Protein AF-0000000085153030 (afdb_homodimer)

Radius of gyration: 26.8 Å; Cα contacts (8 Å, |Δi|>4): 1734; chains: 2; bounding box: 62×70×59 Å

Nearest PDB structures (foldseek):
  2abj-assembly2_G  TM=9.490E-01  e=2.110E-44  Homo sapiens
  5bwv-assembly1_A  TM=9.496E-01  e=1.166E-42  Homo sapiens
  6prx-assembly1_A  TM=9.452E-01  e=6.907E-43  Homo sapiens
  2hgw-assembly1_B  TM=9.435E-01  e=2.955E-42  Homo sapiens
  2hhf-assembly1_A  TM=9.477E-01  e=6.984E-40  Homo sapiens

Solvent-accessible surface area (backbone atoms only — not comparable to full-atom values): 36799 Å² total; per-residue (Å²): 134,73,83,78,71,66,69,46,80,45,78,65,53,82,89,70,57,68,84,76,76,57,76,86,68,41,47,63,33,68,49,67,54,62,50,25,40,37,30,34,34,32,74,89,70,42,71,43,77,29,28,39,30,50,55,63,66,43,78,38,48,79,44,14,24,35,57,61,32,22,38,23,33,44,49,71,44,46,33,25,60,22,90,85,71,43,37,24,30,49,42,59,67,61,48,48,52,51,40,31,54,31,20,52,55,45,53,42,79,68,72,61,54,71,62,50,50,53,51,47,39,52,50,47,59,76,46,47,86,57,38,37,80,53,83,67,26,22,20,38,36,38,44,36,39,37,24,51,34,61,38,50,67,96,63,68,64,58,24,32,42,37,35,32,46,37,20,41,25,35,38,76,46,80,92,46,75,68,31,36,34,31,23,49,43,79,69,47,24,80,35,38,59,44,44,60,28,39,37,53,38,8,28,62,49,19,63,42,40,40,60,42,53,54,22,42,76,72,70,16,81,32,33,35,30,22,37,54,73,76,56,44,34,47,53,35,31,67,93,24,40,44,38,38,28,45,71,77,34,39,37,26,44,52,80,68,42,36,40,56,80,49,66,45,45,53,49,50,53,54,51,42,47,73,72,68,49,48,70,44,69,41,88,44,40,52,64,59,52,54,50,27,34,73,73,60,38,28,51,30,36,32,30,24,26,72,85,56,46,57,43,33,33,8,33,41,34,47,93,93,40,80,44,58,22,48,90,42,35,60,31,71,65,61,52,50,51,42,52,51,52,51,29,29,48,32,63,75,38,83,54,93,79,67,45,60,41,75,43,127,135,72,83,81,74,68,69,46,80,43,79,65,54,82,90,70,58,69,82,77,77,58,78,88,65,41,46,64,34,68,49,68,53,61,50,27,39,38,30,34,34,31,75,88,70,41,72,42,77,30,29,38,28,49,55,63,66,43,78,40,49,80,45,14,25,35,56,62,33,22,40,20,32,46,49,69,41,47,34,27,59,22,92,84,72,44,38,25,32,50,41,60,64,61,48,47,51,51,40,32,53,33,20,53,55,45,55,42,78,67,71,64,54,72,61,51,50,52,50,49,40,52,50,48,59,73,46,47,86,58,38,38,80,54,84,68,27,22,20,36,35,37,44,36,37,36,26,51,33,61,37,49,68,97,61,70,62,58,24,32,41,36,36,32,46,35,19,41,26,37,38,75,47,81,91,45,75,70,31,37,36,29,23,50,42,80,69,47,26,79,35,37,60,44,44,61,29,38,38,52,38,8,30,60,49,20,65,44,40,40,59,40,52,54,20,42,78,70,70,17,82,31,32,34,30,24,36,54,74,75,56,43,34,47,52,35,32,66,91,24,40,45,37,38,28,45,70,76,35,38,37,26,45,54,82,68,41,38,37,56,80,46,66,45,44,52,50,51,53,52,53,42,47,75,73,67,49,48,71,41,69,42,88,44,42,51,63,59,53,53,50,26,32,72,73,59,38,27,50,29,33,33,29,23,24,72,87,56,46,58,43,34,33,9,32,41,35,46,94,92,39,79,44,58,22,47,91,42,36,60,33,70,63,60,51,50,51,43,52,51,52,50,29,30,48,32,63,75,38,82,56,94,80,66,46,58,40,76,42,129

Secondary structure (DSSP, 8-state):
--TT--EEE-PPPGGGPPPPPPGGG--TTT---SEEEEEEEETTTEEEEEEEEE---EEE-TTBHHHHH--EEE--EEEEE-TTS-EEEESHHHHHHHHHHHHHHTTPPPP-HHHHHHHHHHHHHHTGGGS--STT-EEEEEEEEEE--B--SSS--SEEEEEEEEEEE--S-SSS--PEEEEEPSS--S--TTSSTTS-BHHHHHHHHHHHHHHHHTT-SEEEEEPTTTS-BEEEETTBEEEEEETTEEEE---SSSS---HHHHHHHHHHHHTT-EEEE---BHHHHHHHHHHT-EEEEEEEETTTEEEEEEEEEETTEEEESGGGS--HHHHHHHHHHHHHHTTSS--TT--EEEE-/--TT--EEE-PPPGGGPPPPPPGGGPPTTT---SEEEEEEEETTTEEEEEEEEE---EEE-TTBHHHHH--EEE--EEEEE-TTS-EEEESHHHHHHHHHHHHHHTTPPPP-HHHHHHHHHHHHHHTGGGS--STT-EEEEEEEEEE--B--SSS--SEEEEEEEEEEE--S-SSS--PEEEEEESS--S--TTSSTTS-BHHHHHHHHHHHHHHHHTT-SEEEEEPTTTS-BEEEETTBEEEEEETTEEEE---SSSS---HHHHHHHHHHHHTT-EEEE---BHHHHHHHHHHT-EEEEEEEETTTEEEEEEEEEETTEEEESGGGS--HHHHHHHHHHHHHHTTSS--TT--EEEE-

Foldseek 3Di:
DCVDADEAEADDDPVPFDDADDQVDFDPPPDWGQWKWKWKAFLVPGIHDTYIYGDDDDDADPQFCCVPANPKFKFKWWWAQFPVRFIKTFQQLVRLVLRQVLCVVSVHDRDPSVVVVLVVLVNCVVRVVNADDDPQKTKMKMWMKGGGDRDDDPDDHRMMMIMIIIGIGHAPAPPDQQAFEEEEDQDDAQFAAVDSQQGGGPVSLVSCVVVCVVCVVVVGRWYFGAYDPPSWWTADIRVWWKWWQFAQEIETAADRRNHHPAPLVVVLQVVCVVVVGHYDHHTDTPVNVQVSLVVVRGAWMWTAHNRNRIHTHAWYAYPNDIGGHNNSDHGPSSVVSSVVVSCVANVNDDDPPPRMDTRD/DCPDADEAEADDDPVPFDDADDQVDFDPPPDWGQWKWKWKAFLVPGIHDTYIYGDDDDDADPQFCCVPANPKFKFKWWWAQFPVRFIKTFQQLVRLVLRQVLCVVSVHDRDPSVVVVLVVLVNCVVRVVNADDDPQKTKMKMWMKGGGDRDDDDDDHRMMMIMIIIGIGHHPAPPDQQAFEEEEDQDDAQFAAVDSQQGGGPVSLVSCVVVCVVCVVVVGRWYFGAYDPPSWWTADIRPWWKWWQFAQEIETAADRRNHHPAPLVVVLQVVCVVVVGHYDHHTDTPVNVQVSLVVVRGAWMWTAHNRNRIHTHQWYAYPNDIGGHNNSDHGPSSVVSSVVVSCVANVNDDDPPPRMDTRD

Organism: Desulfotalea psychrophila (strain LSv54 / DSM 12343) (NCBI:txid177439)

Sequence (720 aa):
MWENLDVALEKVSVENLKEKPSSENLCFGSDFTDHMFAMTWSRENGWHDAKICPYHNLVLDPAAMVFHYGQAIFEGMKGYKGKDGQTYMFRPTDNLERMNQSAVRLCMPRLPVDKVLKSLKALLYLEKDWIPEAPGSSLYIRPTMIAVEPSLGVRPSEKYYFFVIMSPVGAYYKEGCNPTKIYVSDEQARAVPGGVGNIKTAGNYAASLYTAEIARKKGCSQVLWLDAKEFKYVEEVGTSNIFFRIGDELITPPLGGSILGGITRDSILKLARSWGLNVSERKITIEEVLRASEDGTLLESFGTGTAAVISPVGEIVYKDKSYIINAGKAGELSQRLYAELQGIQYGELEDPFKWVERVGMWENLDVALEKVSVENLKEKPSSENLCFGSDFTDHMFAMTWSRENGWHDAKICPYHNLVLDPAAMVFHYGQAIFEGMKGYKGKDGQTYMFRPTDNLERMNQSAVRLCMPRLPVDKVLKSLKALLYLEKDWIPEAPGSSLYIRPTMIAVEPSLGVRPSEKYYFFVIMSPVGAYYKEGCNPTKIYVSDEQARAVPGGVGNIKTAGNYAASLYTAEIARKKGCSQVLWLDAKEFKYVEEVGTSNIFFRIGDELITPPLGGSILGGITRDSILKLARSWGLNVSERKITIEEVLRASEDGTLLESFGTGTAAVISPVGEIVYKDKSYIINAGKAGELSQRLYAELQGIQYGELEDPFKWVERVG

pLDDT: mean 93.98, std 8.45, range [35.94, 98.94]

Structure (mmCIF, N/CA/C/O backbone):
data_AF-0000000085153030-model_v1
#
loop_
_entity.id
_entity.type
_entity.pdbx_description
1 polymer 'Branched-chain-amino-acid aminotransferase'
#
loop_
_atom_site.group_PDB
_atom_site.id
_atom_site.type_symbol
_atom_site.label_atom_id
_atom_site.label_alt_id
_atom_site.label_comp_id
_atom_site.label_asym_id
_atom_site.label_entity_id
_atom_site.label_seq_id
_atom_site.pdbx_PDB_ins_code
_atom_site.Cartn_x
_atom_site.Cartn_y
_atom_site.Cartn_z
_atom_site.occupancy
_atom_site.B_iso_or_equiv
_atom_site.auth_seq_id
_atom_site.auth_comp_id
_atom_site.auth_asym_id
_atom_site.auth_atom_id
_atom_site.pdbx_PDB_model_num
ATOM 1 N N . MET A 1 1 ? 8.688 4.164 -29.422 1 36.47 1 MET A N 1
ATOM 2 C CA . MET A 1 1 ? 9.711 4.898 -28.688 1 36.47 1 MET A CA 1
ATOM 3 C C . MET A 1 1 ? 10.672 3.938 -28 1 36.47 1 MET A C 1
ATOM 5 O O . MET A 1 1 ? 11.555 4.367 -27.25 1 36.47 1 MET A O 1
ATOM 9 N N . TRP A 1 2 ? 10.117 2.609 -27.812 1 54.81 2 TRP A N 1
ATOM 10 C CA . TRP A 1 2 ? 10.961 1.699 -27.047 1 54.81 2 TRP A CA 1
ATOM 11 C C . TRP A 1 2 ? 12.062 1.113 -27.922 1 54.81 2 TRP A C 1
ATOM 13 O O . TRP A 1 2 ? 12.656 0.089 -27.562 1 54.81 2 TRP A O 1
ATOM 23 N N . GLU A 1 3 ? 12.148 1.512 -29.109 1 52.59 3 GLU A N 1
ATOM 24 C CA . GLU A 1 3 ? 12.898 0.819 -30.141 1 52.59 3 GLU A CA 1
ATOM 25 C C . GLU A 1 3 ? 14.32 0.518 -29.688 1 52.59 3 GLU A C 1
ATOM 27 O O . GLU A 1 3 ? 14.883 -0.522 -30.031 1 52.59 3 GLU A O 1
ATOM 32 N N . ASN A 1 4 ? 14.938 1.441 -28.828 1 62.59 4 ASN A N 1
ATOM 33 C CA . ASN A 1 4 ? 16.375 1.28 -28.672 1 62.59 4 ASN A CA 1
ATOM 34 C C . ASN A 1 4 ? 16.766 0.882 -27.25 1 62.59 4 ASN A C 1
ATOM 36 O O . ASN A 1 4 ? 17.672 1.468 -26.656 1 62.59 4 ASN A O 1
ATOM 40 N N . LEU A 1 5 ? 16.062 -0.054 -26.641 1 72.19 5 LEU A N 1
ATOM 41 C CA . LEU A 1 5 ? 16.531 -0.424 -25.312 1 72.19 5 LEU A CA 1
ATOM 42 C C . LEU A 1 5 ? 17.609 -1.501 -25.406 1 72.19 5 LEU A C 1
ATOM 44 O O . LEU A 1 5 ? 17.312 -2.658 -25.703 1 72.19 5 LEU A O 1
ATOM 48 N N . ASP A 1 6 ? 18.859 -1.071 -25.344 1 84.06 6 ASP A N 1
ATOM 49 C CA . ASP A 1 6 ? 19.984 -2.004 -25.312 1 84.06 6 ASP A CA 1
ATOM 50 C C . ASP A 1 6 ? 20.141 -2.596 -23.906 1 84.06 6 ASP A C 1
ATOM 52 O O . ASP A 1 6 ? 20.031 -1.886 -22.906 1 84.06 6 ASP A O 1
ATOM 56 N N . VAL A 1 7 ? 20.25 -3.926 -23.859 1 86.81 7 VAL A N 1
ATOM 57 C CA . VAL A 1 7 ? 20.422 -4.617 -22.594 1 86.81 7 VAL A CA 1
ATOM 58 C C . VAL A 1 7 ? 21.875 -5.082 -22.453 1 86.81 7 VAL A C 1
ATOM 60 O O . VAL A 1 7 ? 22.375 -5.836 -23.281 1 86.81 7 VAL A O 1
ATOM 63 N N . ALA A 1 8 ? 22.547 -4.668 -21.406 1 87.69 8 ALA A N 1
ATOM 64 C CA . ALA A 1 8 ? 23.906 -5.094 -21.109 1 87.69 8 ALA A CA 1
ATOM 65 C C . ALA A 1 8 ? 23.922 -6.391 -20.312 1 87.69 8 ALA A C 1
ATOM 67 O O . ALA A 1 8 ? 23 -6.668 -19.547 1 87.69 8 ALA A O 1
ATOM 68 N N . LEU A 1 9 ? 24.906 -7.195 -20.516 1 90.88 9 LEU A N 1
ATOM 69 C CA . LEU A 1 9 ? 25.109 -8.414 -19.734 1 90.88 9 LEU A CA 1
ATOM 70 C C . LEU A 1 9 ? 26.375 -8.336 -18.906 1 90.88 9 LEU A C 1
ATOM 72 O O . LEU A 1 9 ? 27.469 -8.117 -19.438 1 90.88 9 LEU A O 1
ATOM 76 N N . GLU A 1 10 ? 26.188 -8.359 -17.688 1 91.06 10 GLU A N 1
ATOM 77 C CA . GLU A 1 10 ? 27.281 -8.492 -16.719 1 91.06 10 GLU A CA 1
ATOM 78 C C . GLU A 1 10 ? 27.188 -9.805 -15.953 1 91.06 10 GLU A C 1
ATOM 80 O O . GLU A 1 10 ? 26.328 -9.961 -15.086 1 91.06 10 GLU A O 1
ATOM 85 N N . LYS A 1 11 ? 28.172 -10.711 -16.172 1 91.25 11 LYS A N 1
ATOM 86 C CA . LYS A 1 11 ? 28.094 -12.031 -15.547 1 91.25 11 LYS A CA 1
ATOM 87 C C . LYS A 1 11 ? 28.859 -12.055 -14.227 1 91.25 11 LYS A C 1
ATOM 89 O O . LYS A 1 11 ? 29.906 -11.414 -14.109 1 91.25 11 LYS A O 1
ATOM 94 N N . VAL A 1 12 ? 28.312 -12.719 -13.32 1 90.69 12 VAL A N 1
ATOM 95 C CA . VAL A 1 12 ? 29.031 -13 -12.078 1 90.69 12 VAL A CA 1
ATOM 96 C C . VAL A 1 12 ? 30.234 -13.875 -12.367 1 90.69 12 VAL A C 1
ATOM 98 O O . VAL A 1 12 ? 30.172 -14.781 -13.211 1 90.69 12 VAL A O 1
ATOM 101 N N . SER A 1 13 ? 31.281 -13.57 -11.633 1 88.19 13 SER A N 1
ATOM 102 C CA . SER A 1 13 ? 32.438 -14.445 -11.773 1 88.19 13 SER A CA 1
ATOM 103 C C . SER A 1 13 ? 32.156 -15.828 -11.195 1 88.19 13 SER A C 1
ATOM 105 O O . SER A 1 13 ? 31.391 -15.969 -10.25 1 88.19 13 SER A O 1
ATOM 107 N N . VAL A 1 14 ? 32.875 -16.781 -11.766 1 86.5 14 VAL A N 1
ATOM 108 C CA . VAL A 1 14 ? 32.625 -18.188 -11.43 1 86.5 14 VAL A CA 1
ATOM 109 C C . VAL A 1 14 ? 32.875 -18.406 -9.938 1 86.5 14 VAL A C 1
ATOM 111 O O . VAL A 1 14 ? 32.156 -19.172 -9.297 1 86.5 14 VAL A O 1
ATOM 114 N N . GLU A 1 15 ? 33.75 -17.609 -9.344 1 88.12 15 GLU A N 1
ATOM 115 C CA . GLU A 1 15 ? 34.125 -17.781 -7.938 1 88.12 15 GLU A CA 1
ATOM 116 C C . GLU A 1 15 ? 33.031 -17.219 -7.016 1 88.12 15 GLU A C 1
ATOM 118 O O . GLU A 1 15 ? 33 -17.547 -5.828 1 88.12 15 GLU A O 1
ATOM 123 N N . ASN A 1 16 ? 32.156 -16.516 -7.586 1 87.75 16 ASN A N 1
ATOM 124 C CA . ASN A 1 16 ? 31.156 -15.859 -6.754 1 87.75 16 ASN A CA 1
ATOM 125 C C . ASN A 1 16 ? 29.766 -16.469 -6.965 1 87.75 16 ASN A C 1
ATOM 127 O O . ASN A 1 16 ? 28.766 -15.93 -6.488 1 87.75 16 ASN A O 1
ATOM 131 N N . LEU A 1 17 ? 29.766 -17.547 -7.766 1 90.19 17 LEU A N 1
ATOM 132 C CA . LEU A 1 17 ? 28.5 -18.25 -7.949 1 90.19 17 LEU A CA 1
ATOM 133 C C . LEU A 1 17 ? 28.016 -18.844 -6.633 1 90.19 17 LEU A C 1
ATOM 135 O O . LEU A 1 17 ? 28.812 -19.359 -5.848 1 90.19 17 LEU A O 1
ATOM 139 N N . LYS A 1 18 ? 26.734 -18.812 -6.383 1 91.38 18 LYS A N 1
ATOM 140 C CA . LYS A 1 18 ? 26.141 -19.312 -5.152 1 91.38 18 LYS A CA 1
ATOM 141 C C . LYS A 1 18 ? 25.922 -20.828 -5.227 1 91.38 18 LYS A C 1
ATOM 143 O O . LYS A 1 18 ? 25.766 -21.391 -6.312 1 91.38 18 LYS A O 1
ATOM 148 N N . GLU A 1 19 ? 25.953 -21.359 -4.035 1 88.56 19 GLU A N 1
ATOM 149 C CA . GLU A 1 19 ? 25.547 -22.766 -3.967 1 88.56 19 GLU A CA 1
ATOM 150 C C . GLU A 1 19 ? 24.047 -22.906 -4.156 1 88.56 19 GLU A C 1
ATOM 152 O O . GLU A 1 19 ? 23.266 -22.156 -3.555 1 88.56 19 GLU A O 1
ATOM 157 N N . LYS A 1 20 ? 23.766 -23.828 -5.035 1 88.62 20 LYS A N 1
ATOM 158 C CA . LYS A 1 20 ? 22.344 -24.062 -5.262 1 88.62 20 LYS A CA 1
ATOM 159 C C . LYS A 1 20 ? 21.75 -24.906 -4.137 1 88.62 20 LYS A C 1
ATOM 161 O O . LYS A 1 20 ? 22.375 -25.844 -3.656 1 88.62 20 LYS A O 1
ATOM 166 N N . PRO A 1 21 ? 20.578 -24.5 -3.68 1 86.19 21 PRO A N 1
ATOM 167 C CA . PRO A 1 21 ? 19.938 -25.281 -2.611 1 86.19 21 PRO A CA 1
ATOM 168 C C . PRO A 1 21 ? 19.562 -26.688 -3.055 1 86.19 21 PRO A C 1
ATOM 170 O O . PRO A 1 21 ? 19.406 -26.938 -4.25 1 86.19 21 PRO A O 1
ATOM 173 N N . SER A 1 22 ? 19.469 -27.531 -2.016 1 81 22 SER A N 1
ATOM 174 C CA . SER A 1 22 ? 19 -28.875 -2.305 1 81 22 SER A CA 1
ATOM 175 C C . SER A 1 22 ? 17.531 -28.875 -2.721 1 81 22 SER A C 1
ATOM 177 O O . SER A 1 22 ? 16.719 -28.109 -2.186 1 81 22 SER A O 1
ATOM 179 N N . SER A 1 23 ? 17.266 -29.656 -3.662 1 74.62 23 SER A N 1
ATOM 180 C CA . SER A 1 23 ? 15.906 -29.75 -4.184 1 74.62 23 SER A CA 1
ATOM 181 C C . SER A 1 23 ? 14.922 -30.188 -3.098 1 74.62 23 SER A C 1
ATOM 183 O O . SER A 1 23 ? 13.719 -29.922 -3.199 1 74.62 23 SER A O 1
ATOM 185 N N . GLU A 1 24 ? 15.422 -30.859 -2.092 1 71.75 24 GLU A N 1
ATOM 186 C CA . GLU A 1 24 ? 14.562 -31.391 -1.041 1 71.75 24 GLU A CA 1
ATOM 187 C C . GLU A 1 24 ? 14.188 -30.312 -0.035 1 71.75 24 GLU A C 1
ATOM 189 O O . GLU A 1 24 ? 13.211 -30.453 0.71 1 71.75 24 GLU A O 1
ATOM 194 N N . ASN A 1 25 ? 14.852 -29.312 -0.086 1 72.44 25 ASN A N 1
ATOM 195 C CA . ASN A 1 25 ? 14.633 -28.312 0.957 1 72.44 25 ASN A CA 1
ATOM 196 C C . ASN A 1 25 ? 14.32 -26.938 0.364 1 72.44 25 ASN A C 1
ATOM 198 O O . ASN A 1 25 ? 14.773 -25.922 0.883 1 72.44 25 ASN A O 1
ATOM 202 N N . LEU A 1 26 ? 13.57 -27 -0.643 1 79.38 26 LEU A N 1
ATOM 203 C CA . LEU A 1 26 ? 13.312 -25.703 -1.267 1 79.38 26 LEU A CA 1
ATOM 204 C C . LEU A 1 26 ? 12.172 -24.969 -0.563 1 79.38 26 LEU A C 1
ATOM 206 O O . LEU A 1 26 ? 11.086 -25.531 -0.4 1 79.38 26 LEU A O 1
ATOM 210 N N . CYS A 1 27 ? 12.531 -23.828 0.029 1 78.06 27 CYS A N 1
ATOM 211 C CA . CYS A 1 27 ? 11.539 -22.922 0.6 1 78.06 27 CYS A CA 1
ATOM 212 C C . CYS A 1 27 ? 11.203 -21.797 -0.375 1 78.06 27 CYS A C 1
ATOM 214 O O . CYS A 1 27 ? 12.078 -21.297 -1.084 1 78.06 27 CYS A O 1
ATOM 216 N N . PHE A 1 28 ? 10 -21.5 -0.406 1 80.75 28 PHE A N 1
ATOM 217 C CA . PHE A 1 28 ? 9.555 -20.453 -1.319 1 80.75 28 PHE A CA 1
ATOM 218 C C . PHE A 1 28 ? 10.188 -19.109 -0.96 1 80.75 28 PHE A C 1
ATOM 220 O O . PHE A 1 28 ? 10.055 -18.641 0.169 1 80.75 28 PHE A O 1
ATOM 227 N N . GLY A 1 29 ? 10.875 -18.516 -1.84 1 87.19 29 GLY A N 1
ATOM 228 C CA . GLY A 1 29 ? 11.32 -17.125 -1.764 1 87.19 29 GLY A CA 1
ATOM 229 C C . GLY A 1 29 ? 12.445 -16.922 -0.769 1 87.19 29 GLY A C 1
ATOM 230 O O . GLY A 1 29 ? 12.562 -15.844 -0.173 1 87.19 29 GLY A O 1
ATOM 231 N N . SER A 1 30 ? 13.195 -17.891 -0.48 1 88.31 30 SER A N 1
ATOM 232 C CA . SER A 1 30 ? 14.258 -17.766 0.512 1 88.31 30 SER A CA 1
ATOM 233 C C . SER A 1 30 ? 15.633 -17.688 -0.153 1 88.31 30 SER A C 1
ATOM 235 O O . SER A 1 30 ? 16.531 -17.031 0.363 1 88.31 30 SER A O 1
ATOM 237 N N . ASP A 1 31 ? 15.781 -18.375 -1.23 1 93.69 31 ASP A N 1
ATOM 238 C CA . ASP A 1 31 ? 17.031 -18.359 -1.995 1 93.69 31 ASP A CA 1
ATOM 239 C C . ASP A 1 31 ? 16.828 -17.688 -3.352 1 93.69 31 ASP A C 1
ATOM 241 O O . ASP A 1 31 ? 15.773 -17.812 -3.969 1 93.69 31 ASP A O 1
ATOM 245 N N . PHE A 1 32 ? 17.922 -17.047 -3.801 1 97.06 32 PHE A N 1
ATOM 246 C CA . PHE A 1 32 ? 17.812 -16.312 -5.059 1 97.06 32 PHE A CA 1
ATOM 247 C C . PHE A 1 32 ? 18.984 -16.656 -5.977 1 97.06 32 PHE A C 1
ATOM 249 O O . PHE A 1 32 ? 20.078 -16.969 -5.504 1 97.06 32 PHE A O 1
ATOM 256 N N . THR A 1 33 ? 18.781 -16.547 -7.254 1 97.5 33 THR A N 1
ATOM 257 C CA . THR A 1 33 ? 19.766 -16.922 -8.266 1 97.5 33 THR A CA 1
ATOM 258 C C . THR A 1 33 ? 20.938 -15.938 -8.258 1 97.5 33 THR A C 1
ATOM 260 O O . THR A 1 33 ? 20.938 -14.961 -7.508 1 97.5 33 THR A O 1
ATOM 263 N N . ASP A 1 34 ? 21.922 -16.234 -9.141 1 98 34 ASP A N 1
ATOM 264 C CA . ASP A 1 34 ? 23.172 -15.484 -9.172 1 98 34 ASP A CA 1
ATOM 265 C C . ASP A 1 34 ? 22.984 -14.117 -9.82 1 98 34 ASP A C 1
ATOM 267 O O . ASP A 1 34 ? 23.688 -13.156 -9.477 1 98 34 ASP A O 1
ATOM 271 N N . HIS A 1 35 ? 22.047 -14.102 -10.766 1 98.25 35 HIS A N 1
ATOM 272 C CA . HIS A 1 35 ? 21.875 -12.875 -11.531 1 98.25 35 HIS A CA 1
ATOM 273 C C . HIS A 1 35 ? 20.453 -12.344 -11.398 1 98.25 35 HIS A C 1
ATOM 275 O O . HIS A 1 35 ? 19.547 -13.07 -10.977 1 98.25 35 HIS A O 1
ATOM 281 N N . MET A 1 36 ? 20.266 -11.094 -11.648 1 98.56 36 MET A N 1
ATOM 282 C CA . MET A 1 36 ? 18.969 -10.422 -11.773 1 98.56 36 MET A CA 1
ATOM 283 C C . MET A 1 36 ? 18.938 -9.516 -12.992 1 98.56 36 MET A C 1
ATOM 285 O O . MET A 1 36 ? 19.984 -9.273 -13.617 1 98.56 36 MET A O 1
ATOM 289 N N . PHE A 1 37 ? 17.812 -9.188 -13.477 1 98.5 37 PHE A N 1
ATOM 290 C CA . PHE A 1 37 ? 17.625 -8.148 -14.484 1 98.5 37 PHE A CA 1
ATOM 291 C C . PHE A 1 37 ? 17.219 -6.832 -13.836 1 98.5 37 PHE A C 1
ATOM 293 O O . PHE A 1 37 ? 16.438 -6.812 -12.891 1 98.5 37 PHE A O 1
ATOM 300 N N . ALA A 1 38 ? 17.766 -5.719 -14.305 1 98.44 38 ALA A N 1
ATOM 301 C CA . ALA A 1 38 ? 17.422 -4.41 -13.75 1 98.44 38 ALA A CA 1
ATOM 302 C C . ALA A 1 38 ? 17.406 -3.342 -14.844 1 98.44 38 ALA A C 1
ATOM 304 O O . ALA A 1 38 ? 18.219 -3.379 -15.773 1 98.44 38 ALA A O 1
ATOM 305 N N . MET A 1 39 ? 16.516 -2.412 -14.742 1 98.19 39 MET A N 1
ATOM 306 C CA . MET A 1 39 ? 16.516 -1.191 -15.547 1 98.19 39 MET A CA 1
ATOM 307 C C . MET A 1 39 ? 15.875 -0.039 -14.773 1 98.19 39 MET A C 1
ATOM 309 O O . MET A 1 39 ? 15.273 -0.248 -13.719 1 98.19 39 MET A O 1
ATOM 313 N N . THR A 1 40 ? 16.094 1.148 -15.266 1 98.38 40 THR A N 1
ATOM 314 C CA . THR A 1 40 ? 15.633 2.369 -14.609 1 98.38 40 THR A CA 1
ATOM 315 C C . THR A 1 40 ? 14.734 3.176 -15.547 1 98.38 40 THR A C 1
ATOM 317 O O . THR A 1 40 ? 14.953 3.197 -16.75 1 98.38 40 THR A O 1
ATOM 320 N N . TRP A 1 41 ? 13.695 3.73 -15.039 1 98.56 41 TRP A N 1
ATOM 321 C CA . TRP A 1 41 ? 12.914 4.73 -15.75 1 98.56 41 TRP A CA 1
ATOM 322 C C . TRP A 1 41 ? 13.047 6.102 -15.094 1 98.56 41 TRP A C 1
ATOM 324 O O . TRP A 1 41 ? 13.031 6.211 -13.859 1 98.56 41 TRP A O 1
ATOM 334 N N . SER A 1 42 ? 13.227 7.113 -15.789 1 98.19 42 SER A N 1
ATOM 335 C CA . SER A 1 42 ? 13.133 8.5 -15.344 1 98.19 42 SER A CA 1
ATOM 336 C C . SER A 1 42 ? 12.32 9.344 -16.312 1 98.19 42 SER A C 1
ATOM 338 O O . SER A 1 42 ? 12.211 9.008 -17.5 1 98.19 42 SER A O 1
ATOM 340 N N . ARG A 1 43 ? 11.703 10.32 -15.734 1 97.31 43 ARG A N 1
ATOM 341 C CA . ARG A 1 43 ? 10.914 11.211 -16.594 1 97.31 43 ARG A CA 1
ATOM 342 C C . ARG A 1 43 ? 11.758 11.766 -17.734 1 97.31 43 ARG A C 1
ATOM 344 O O . ARG A 1 43 ? 11.281 11.891 -18.859 1 97.31 43 ARG A O 1
ATOM 351 N N . GLU A 1 44 ? 12.961 12.023 -17.531 1 96.69 44 GLU A N 1
ATOM 352 C CA . GLU A 1 44 ? 13.859 12.656 -18.484 1 96.69 44 GLU A CA 1
ATOM 353 C C . GLU A 1 44 ? 14.305 11.68 -19.562 1 96.69 44 GLU A C 1
ATOM 355 O O . GLU A 1 44 ? 14.375 12.031 -20.75 1 96.69 44 GLU A O 1
ATOM 360 N N . ASN A 1 45 ? 14.578 10.422 -19.25 1 96.56 45 ASN A N 1
ATOM 361 C CA . ASN A 1 45 ? 15.281 9.523 -20.156 1 96.56 45 ASN A CA 1
ATOM 362 C C . ASN A 1 45 ? 14.398 8.344 -20.562 1 96.56 45 ASN A C 1
ATOM 364 O O . ASN A 1 45 ? 14.773 7.555 -21.438 1 96.56 45 ASN A O 1
ATOM 368 N N . GLY A 1 46 ? 13.148 8.289 -19.953 1 97.06 46 GLY A N 1
ATOM 369 C CA . GLY A 1 46 ? 12.406 7.051 -20.141 1 97.06 46 GLY A CA 1
ATOM 370 C C . GLY A 1 46 ? 13.117 5.836 -19.578 1 97.06 46 GLY A C 1
ATOM 371 O O . GLY A 1 46 ? 13.805 5.938 -18.562 1 97.06 46 GLY A O 1
ATOM 372 N N . TRP A 1 47 ? 12.867 4.66 -20.094 1 97.88 47 TRP A N 1
ATOM 373 C CA . TRP A 1 47 ? 13.562 3.449 -19.656 1 97.88 47 TRP A CA 1
ATOM 374 C C . TRP A 1 47 ? 15 3.432 -20.156 1 97.88 47 TRP A C 1
ATOM 376 O O . TRP A 1 47 ? 15.25 3.67 -21.344 1 97.88 47 TRP A O 1
ATOM 386 N N . HIS A 1 48 ? 15.93 3.197 -19.297 1 97.06 48 HIS A N 1
ATOM 387 C CA . HIS A 1 48 ? 17.344 3.17 -19.656 1 97.06 48 HIS A CA 1
ATOM 388 C C . HIS A 1 48 ? 18.141 2.307 -18.672 1 97.06 48 HIS A C 1
ATOM 390 O O . HIS A 1 48 ? 17.594 1.8 -17.703 1 97.06 48 HIS A O 1
ATOM 396 N N . ASP A 1 49 ? 19.375 1.953 -18.969 1 96.75 49 ASP A N 1
ATOM 397 C CA . ASP A 1 49 ? 20.328 1.223 -18.125 1 96.75 49 ASP A CA 1
ATOM 398 C C . ASP A 1 49 ? 19.828 -0.2 -17.859 1 96.75 49 ASP A C 1
ATOM 400 O O . ASP A 1 49 ? 19.906 -0.685 -16.734 1 96.75 49 ASP A O 1
ATOM 404 N N . ALA A 1 50 ? 19.234 -0.774 -18.875 1 97.69 50 ALA A N 1
ATOM 405 C CA . ALA A 1 50 ? 18.797 -2.16 -18.766 1 97.69 50 ALA A CA 1
ATOM 406 C C . ALA A 1 50 ? 19.984 -3.119 -18.766 1 97.69 50 ALA A C 1
ATOM 408 O O . ALA A 1 50 ? 20.891 -2.992 -19.578 1 97.69 50 ALA A O 1
ATOM 409 N N . LYS A 1 51 ? 19.969 -4.07 -17.844 1 97.75 51 LYS A N 1
ATOM 410 C CA . LYS A 1 51 ? 21.109 -4.992 -17.781 1 97.75 51 LYS A CA 1
ATOM 411 C C . LYS A 1 51 ? 20.734 -6.27 -17.031 1 97.75 51 LYS A C 1
ATOM 413 O O . LYS A 1 51 ? 19.922 -6.238 -16.094 1 97.75 51 LYS A O 1
ATOM 418 N N . ILE A 1 52 ? 21.234 -7.324 -17.453 1 98.12 52 ILE A N 1
ATOM 419 C CA . ILE A 1 52 ? 21.375 -8.523 -16.641 1 98.12 52 ILE A CA 1
ATOM 420 C C . ILE A 1 52 ? 22.688 -8.469 -15.844 1 98.12 52 ILE A C 1
ATOM 422 O O . ILE A 1 52 ? 23.766 -8.32 -16.422 1 98.12 52 ILE A O 1
ATOM 426 N N . CYS A 1 53 ? 22.609 -8.531 -14.57 1 98.06 53 CYS A N 1
ATOM 427 C CA . CYS A 1 53 ? 23.766 -8.289 -13.703 1 98.06 53 CYS A CA 1
ATOM 428 C C . CYS A 1 53 ? 23.734 -9.211 -12.492 1 98.06 53 CYS A C 1
ATOM 430 O O . CYS A 1 53 ? 22.75 -9.906 -12.25 1 98.06 53 CYS A O 1
ATOM 432 N N . PRO A 1 54 ? 24.906 -9.297 -11.797 1 97.88 54 PRO A N 1
ATOM 433 C CA . PRO A 1 54 ? 24.875 -10.086 -10.562 1 97.88 54 PRO A CA 1
ATOM 434 C C . PRO A 1 54 ? 23.812 -9.609 -9.578 1 97.88 54 PRO A C 1
ATOM 436 O O . PRO A 1 54 ? 23.562 -8.406 -9.469 1 97.88 54 PRO A O 1
ATOM 439 N N . TYR A 1 55 ? 23.234 -10.578 -8.938 1 98 55 TYR A N 1
ATOM 440 C CA . TYR A 1 55 ? 22.328 -10.242 -7.844 1 98 55 TYR A CA 1
ATOM 441 C C . TYR A 1 55 ? 23.016 -9.312 -6.844 1 98 55 TYR A C 1
ATOM 443 O O . TYR A 1 55 ? 24.125 -9.594 -6.379 1 98 55 TYR A O 1
ATOM 451 N N . HIS A 1 56 ? 22.391 -8.133 -6.547 1 97.81 56 HIS A N 1
ATOM 452 C CA . HIS A 1 56 ? 23 -7.188 -5.621 1 97.81 56 HIS A CA 1
ATOM 453 C C . HIS A 1 56 ? 21.953 -6.371 -4.887 1 97.81 56 HIS A C 1
ATOM 455 O O . HIS A 1 56 ? 20.797 -6.312 -5.312 1 97.81 56 HIS A O 1
ATOM 461 N N . ASN A 1 57 ? 22.375 -5.789 -3.818 1 98.62 57 ASN A N 1
ATOM 462 C CA . ASN A 1 57 ? 21.5 -4.926 -3.027 1 98.62 57 ASN A CA 1
ATOM 463 C C . ASN A 1 57 ? 21.188 -3.627 -3.762 1 98.62 57 ASN A C 1
ATOM 465 O O . ASN A 1 57 ? 21.984 -3.158 -4.578 1 98.62 57 ASN A O 1
ATOM 469 N N . LEU A 1 58 ? 20.016 -3.084 -3.459 1 98.75 58 LEU A N 1
ATOM 470 C CA . LEU A 1 58 ? 19.625 -1.758 -3.926 1 98.75 58 LEU A CA 1
ATOM 471 C C . LEU A 1 58 ? 20.062 -0.682 -2.943 1 98.75 58 LEU A C 1
ATOM 473 O O . LEU A 1 58 ? 20 -0.877 -1.728 1 98.75 58 LEU A O 1
ATOM 477 N N . VAL A 1 59 ? 20.516 0.385 -3.418 1 98.56 59 VAL A N 1
ATOM 478 C CA . VAL A 1 59 ? 20.875 1.557 -2.627 1 98.56 59 VAL A CA 1
ATOM 479 C C . VAL A 1 59 ? 19.844 2.66 -2.836 1 98.56 59 VAL A C 1
ATOM 481 O O . VAL A 1 59 ? 19.734 3.217 -3.93 1 98.56 59 VAL A O 1
ATOM 484 N N . LEU A 1 60 ? 19.109 3.006 -1.816 1 98.75 60 LEU A N 1
ATOM 485 C CA . LEU A 1 60 ? 17.984 3.938 -1.943 1 98.75 60 LEU A CA 1
ATOM 486 C C . LEU A 1 60 ? 18.078 5.039 -0.892 1 98.75 60 LEU A C 1
ATOM 488 O O . LEU A 1 60 ? 18.438 4.777 0.256 1 98.75 60 LEU A O 1
ATOM 492 N N . ASP A 1 61 ? 17.75 6.234 -1.299 1 98.75 61 ASP A N 1
ATOM 493 C CA . ASP A 1 61 ? 17.578 7.328 -0.345 1 98.75 61 ASP A CA 1
ATOM 494 C C . ASP A 1 61 ? 16.469 7.023 0.648 1 98.75 61 ASP A C 1
ATOM 496 O O . ASP A 1 61 ? 15.43 6.473 0.275 1 98.75 61 ASP A O 1
ATOM 500 N N . PRO A 1 62 ? 16.672 7.387 1.958 1 98.69 62 PRO A N 1
ATOM 501 C CA . PRO A 1 62 ? 15.586 7.148 2.918 1 98.69 62 PRO A CA 1
ATOM 502 C C . PRO A 1 62 ? 14.297 7.879 2.553 1 98.69 62 PRO A C 1
ATOM 504 O O . PRO A 1 62 ? 13.219 7.531 3.049 1 98.69 62 PRO A O 1
ATOM 507 N N . ALA A 1 63 ? 14.352 8.836 1.663 1 98.75 63 ALA A N 1
ATOM 508 C CA . ALA A 1 63 ? 13.164 9.57 1.219 1 98.75 63 ALA A CA 1
ATOM 509 C C . ALA A 1 63 ? 12.57 8.945 -0.038 1 98.75 63 ALA A C 1
ATOM 511 O O . ALA A 1 63 ? 11.664 9.508 -0.652 1 98.75 63 ALA A O 1
ATOM 512 N N . ALA A 1 64 ? 13.094 7.801 -0.453 1 98.88 64 ALA A N 1
ATOM 513 C CA . ALA A 1 64 ? 12.547 7.148 -1.639 1 98.88 64 ALA A CA 1
ATOM 514 C C . ALA A 1 64 ? 11.031 6.984 -1.521 1 98.88 64 ALA A C 1
ATOM 516 O O . ALA A 1 64 ? 10.531 6.496 -0.502 1 98.88 64 ALA A O 1
ATOM 517 N N . MET A 1 65 ? 10.305 7.262 -2.533 1 98.75 65 MET A N 1
ATOM 518 C CA . MET A 1 65 ? 8.852 7.402 -2.494 1 98.75 65 MET A CA 1
ATOM 519 C C . MET A 1 65 ? 8.188 6.055 -2.266 1 98.75 65 MET A C 1
ATOM 521 O O . MET A 1 65 ? 7.047 5.992 -1.798 1 98.75 65 MET A O 1
ATOM 525 N N . VAL A 1 66 ? 8.859 4.953 -2.582 1 98.88 66 VAL A N 1
ATOM 526 C CA . VAL A 1 66 ? 8.289 3.635 -2.328 1 98.88 66 VAL A CA 1
ATOM 527 C C . VAL A 1 66 ? 8.039 3.459 -0.833 1 98.88 66 VAL A C 1
ATOM 529 O O . VAL A 1 66 ? 7.074 2.803 -0.431 1 98.88 66 VAL A O 1
ATOM 532 N N . PHE A 1 67 ? 8.82 4.098 0.066 1 98.88 67 PHE A N 1
ATOM 533 C CA . PHE A 1 67 ? 8.711 3.951 1.512 1 98.88 67 PHE A CA 1
ATOM 534 C C . PHE A 1 67 ? 7.57 4.805 2.057 1 98.88 67 PHE A C 1
ATOM 536 O O . PHE A 1 67 ? 7.035 4.523 3.131 1 98.88 67 PHE A O 1
ATOM 543 N N . HIS A 1 68 ? 7.219 5.816 1.346 1 98.62 68 HIS A N 1
ATOM 544 C CA . HIS A 1 68 ? 6.324 6.836 1.881 1 98.62 68 HIS A CA 1
ATOM 545 C C . HIS A 1 68 ? 4.996 6.855 1.131 1 98.62 68 HIS A C 1
ATOM 547 O O . HIS A 1 68 ? 3.943 7.082 1.729 1 98.62 68 HIS A O 1
ATOM 553 N N . TYR A 1 69 ? 5.09 6.551 -0.141 1 98.31 69 TYR A N 1
ATOM 554 C CA . TYR A 1 69 ? 3.887 6.723 -0.948 1 98.31 69 TYR A CA 1
ATOM 555 C C . TYR A 1 69 ? 3.574 5.457 -1.739 1 98.31 69 TYR A C 1
ATOM 557 O O . TYR A 1 69 ? 2.705 5.465 -2.615 1 98.31 69 TYR A O 1
ATOM 565 N N . GLY A 1 70 ? 4.258 4.41 -1.619 1 98.69 70 GLY A N 1
ATOM 566 C CA . GLY A 1 70 ? 3.875 3.016 -1.762 1 98.69 70 GLY A CA 1
ATOM 567 C C . GLY A 1 70 ? 3.721 2.584 -3.207 1 98.69 70 GLY A C 1
ATOM 568 O O . GLY A 1 70 ? 3.125 1.542 -3.49 1 98.69 70 GLY A O 1
ATOM 569 N N . GLN A 1 71 ? 4.184 3.385 -4.211 1 98.81 71 GLN A N 1
ATOM 570 C CA . GLN A 1 71 ? 4.152 2.889 -5.582 1 98.81 71 GLN A CA 1
ATOM 571 C C . GLN A 1 71 ? 5.09 1.697 -5.758 1 98.81 71 GLN A C 1
ATOM 573 O O . GLN A 1 71 ? 6.285 1.871 -6.004 1 98.81 71 GLN A O 1
ATOM 578 N N . ALA A 1 72 ? 4.523 0.515 -5.66 1 98.94 72 ALA A N 1
ATOM 579 C CA . ALA A 1 72 ? 5.207 -0.767 -5.816 1 98.94 72 ALA A CA 1
ATOM 580 C C . ALA A 1 72 ? 4.27 -1.822 -6.395 1 98.94 72 ALA A C 1
ATOM 582 O O . ALA A 1 72 ? 3.211 -2.1 -5.824 1 98.94 72 ALA A O 1
ATOM 583 N N . ILE A 1 73 ? 4.621 -2.359 -7.527 1 98.94 73 ILE A N 1
ATOM 584 C CA . ILE A 1 73 ? 3.848 -3.416 -8.172 1 98.94 73 ILE A CA 1
ATOM 585 C C . ILE A 1 73 ? 4.766 -4.586 -8.523 1 98.94 73 ILE A C 1
ATOM 587 O O . ILE A 1 73 ? 5.984 -4.418 -8.625 1 98.94 73 ILE A O 1
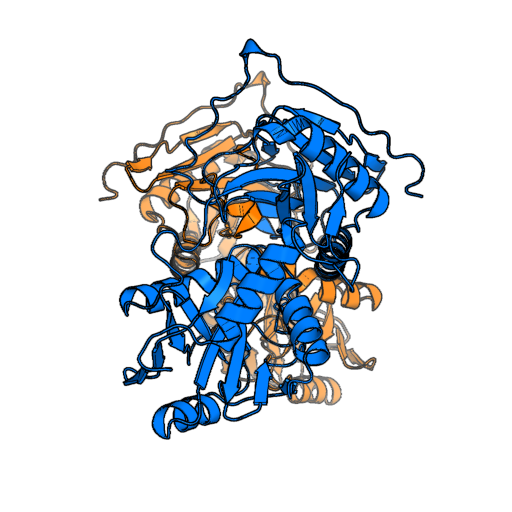ATOM 591 N N . PHE A 1 74 ? 4.199 -5.75 -8.656 1 98.75 74 PHE A N 1
ATOM 592 C CA . PHE A 1 74 ? 5 -6.922 -8.992 1 98.75 74 PHE A CA 1
ATOM 593 C C . PHE A 1 74 ? 4.172 -7.945 -9.758 1 98.75 74 PHE A C 1
ATOM 595 O O . PHE A 1 74 ? 2.959 -7.777 -9.906 1 98.75 74 PHE A O 1
ATOM 602 N N . GLU A 1 75 ? 4.789 -8.875 -10.281 1 98.38 75 GLU A N 1
ATOM 603 C CA . GLU A 1 75 ? 4.184 -10.055 -10.891 1 98.38 75 GLU A CA 1
ATOM 604 C C . GLU A 1 75 ? 4.848 -11.336 -10.398 1 98.38 75 GLU A C 1
ATOM 606 O O . GLU A 1 75 ? 5.82 -11.281 -9.633 1 98.38 75 GLU A O 1
ATOM 611 N N . GLY A 1 76 ? 4.32 -12.422 -10.703 1 96.81 76 GLY A N 1
ATOM 612 C CA . GLY A 1 76 ? 4.836 -13.758 -10.445 1 96.81 76 GLY A CA 1
ATOM 613 C C . GLY A 1 76 ? 4.617 -14.711 -11.602 1 96.81 76 GLY A C 1
ATOM 614 O O . GLY A 1 76 ? 3.492 -14.875 -12.07 1 96.81 76 GLY A O 1
ATOM 615 N N . MET A 1 77 ? 5.625 -15.234 -12.023 1 97.19 77 MET A N 1
ATOM 616 C CA . MET A 1 77 ? 5.57 -16.281 -13.039 1 97.19 77 MET A CA 1
ATOM 617 C C . MET A 1 77 ? 6.594 -17.375 -12.758 1 97.19 77 MET A C 1
ATOM 619 O O . MET A 1 77 ? 7.297 -17.328 -11.75 1 97.19 77 MET A O 1
ATOM 623 N N . LYS A 1 78 ? 6.621 -18.406 -13.57 1 96.44 78 LYS A N 1
ATOM 624 C CA . LYS A 1 78 ? 7.492 -19.531 -13.281 1 96.44 78 LYS A CA 1
ATOM 625 C C . LYS A 1 78 ? 8.234 -20 -14.531 1 96.44 78 LYS A C 1
ATOM 627 O O . LYS A 1 78 ? 7.711 -19.875 -15.648 1 96.44 78 LYS A O 1
ATOM 632 N N . GLY A 1 79 ? 9.469 -20.406 -14.312 1 96.38 79 GLY A N 1
ATOM 633 C CA . GLY A 1 79 ? 10.242 -21.172 -15.273 1 96.38 79 GLY A CA 1
ATOM 634 C C . GLY A 1 79 ? 10.281 -22.656 -14.977 1 96.38 79 GLY A C 1
ATOM 635 O O . GLY A 1 79 ? 10.375 -23.062 -13.812 1 96.38 79 GLY A O 1
ATOM 636 N N . TYR A 1 80 ? 10.195 -23.438 -16 1 95.19 80 TYR A N 1
ATOM 637 C CA . TYR A 1 80 ? 10.102 -24.891 -15.867 1 95.19 80 TYR A CA 1
ATOM 638 C C . TYR A 1 80 ? 11.172 -25.578 -16.703 1 95.19 80 TYR A C 1
ATOM 640 O O . TYR A 1 80 ? 11.523 -25.109 -17.781 1 95.19 80 TYR A O 1
ATOM 648 N N . LYS A 1 81 ? 11.617 -26.641 -16.156 1 93.56 81 LYS A N 1
ATOM 649 C CA . LYS A 1 81 ? 12.445 -27.547 -16.938 1 93.56 81 LYS A CA 1
ATOM 650 C C . LYS A 1 81 ? 11.609 -28.703 -17.484 1 93.56 81 LYS A C 1
ATOM 652 O O . LYS A 1 81 ? 11.047 -29.484 -16.719 1 93.56 81 LYS A O 1
ATOM 657 N N . GLY A 1 82 ? 11.555 -28.75 -18.797 1 91.62 82 GLY A N 1
ATOM 658 C CA . GLY A 1 82 ? 10.797 -29.812 -19.422 1 91.62 82 GLY A CA 1
ATOM 659 C C . GLY A 1 82 ? 11.531 -31.141 -19.453 1 91.62 82 GLY A C 1
ATOM 660 O O . GLY A 1 82 ? 12.742 -31.188 -19.266 1 91.62 82 GLY A O 1
ATOM 661 N N . LYS A 1 83 ? 10.805 -32.156 -19.703 1 87.12 83 LYS A N 1
ATOM 662 C CA . LYS A 1 83 ? 11.406 -33.5 -19.828 1 87.12 83 LYS A CA 1
ATOM 663 C C . LYS A 1 83 ? 12.32 -33.562 -21.047 1 87.12 83 LYS A C 1
ATOM 665 O O . LYS A 1 83 ? 13.211 -34.438 -21.109 1 87.12 83 LYS A O 1
ATOM 670 N N . ASP A 1 84 ? 12.023 -32.75 -21.953 1 88.69 84 ASP A N 1
ATOM 671 C CA . ASP A 1 84 ? 12.852 -32.719 -23.156 1 88.69 84 ASP A CA 1
ATOM 672 C C . ASP A 1 84 ? 14.125 -31.906 -22.938 1 88.69 84 ASP A C 1
ATOM 674 O O . ASP A 1 84 ? 14.898 -31.672 -23.859 1 88.69 84 ASP A O 1
ATOM 678 N N . GLY A 1 85 ? 14.32 -31.406 -21.734 1 88.25 85 GLY A N 1
ATOM 679 C CA . GLY A 1 85 ? 15.523 -30.672 -21.391 1 88.25 85 GLY A CA 1
ATOM 680 C C . GLY A 1 85 ? 15.438 -29.188 -21.734 1 88.25 85 GLY A C 1
ATOM 681 O O . GLY A 1 85 ? 16.375 -28.438 -21.453 1 88.25 85 GLY A O 1
ATOM 682 N N . GLN A 1 86 ? 14.32 -28.875 -22.266 1 91.94 86 GLN A N 1
ATOM 683 C CA . GLN A 1 86 ? 14.141 -27.469 -22.625 1 91.94 86 GLN A CA 1
ATOM 684 C C . GLN A 1 86 ? 13.57 -26.672 -21.453 1 91.94 86 GLN A C 1
ATOM 686 O O . GLN A 1 86 ? 13.055 -27.25 -20.5 1 91.94 86 GLN A O 1
ATOM 691 N N . THR A 1 87 ? 13.812 -25.391 -21.531 1 95.38 87 THR A N 1
ATOM 692 C CA . THR A 1 87 ? 13.305 -24.484 -20.516 1 95.38 87 THR A CA 1
ATOM 693 C C . THR A 1 87 ? 12.062 -23.75 -21.031 1 95.38 87 THR A C 1
ATOM 695 O O . THR A 1 87 ? 12.039 -23.266 -22.172 1 95.38 87 THR A O 1
ATOM 698 N N . TYR A 1 88 ? 11.023 -23.688 -20.156 1 95.94 88 TYR A N 1
ATOM 699 C CA . TYR A 1 88 ? 9.758 -23.094 -20.562 1 95.94 88 TYR A CA 1
ATOM 700 C C . TYR A 1 88 ? 9.328 -22.016 -19.578 1 95.94 88 TYR A C 1
ATOM 702 O O . TYR A 1 88 ? 9.742 -22.031 -18.406 1 95.94 88 TYR A O 1
ATOM 710 N N . MET A 1 89 ? 8.625 -21.094 -20.062 1 97.56 89 MET A N 1
ATOM 711 C CA . MET A 1 89 ? 7.848 -20.156 -19.25 1 97.56 89 MET A CA 1
ATOM 712 C C . MET A 1 89 ? 6.355 -20.297 -19.547 1 97.56 89 MET A C 1
ATOM 714 O O . MET A 1 89 ? 5.969 -20.719 -20.641 1 97.56 89 MET A O 1
ATOM 718 N N . PHE A 1 90 ? 5.578 -20.047 -18.656 1 97.56 90 PHE A N 1
ATOM 719 C CA . PHE A 1 90 ? 4.133 -20.156 -18.797 1 97.56 90 PHE A CA 1
ATOM 720 C C . PHE A 1 90 ? 3.48 -18.781 -18.828 1 97.56 90 PHE A C 1
ATOM 722 O O . PHE A 1 90 ? 3.48 -18.062 -17.812 1 97.56 90 PHE A O 1
ATOM 729 N N . ARG A 1 91 ? 2.926 -18.297 -19.922 1 98.31 91 ARG A N 1
ATOM 730 C CA . ARG A 1 91 ? 2.121 -17.109 -20.219 1 98.31 91 ARG A CA 1
ATOM 731 C C . ARG A 1 91 ? 2.809 -15.852 -19.703 1 98.31 91 ARG A C 1
ATOM 733 O O . ARG A 1 91 ? 2.176 -15.008 -19.062 1 98.31 91 ARG A O 1
ATOM 740 N N . PRO A 1 92 ? 4.113 -15.703 -20.047 1 98.25 92 PRO A N 1
ATOM 741 C CA . PRO A 1 92 ? 4.855 -14.547 -19.531 1 98.25 92 PRO A CA 1
ATOM 742 C C . PRO A 1 92 ? 4.348 -13.227 -20.109 1 98.25 92 PRO A C 1
ATOM 744 O O . PRO A 1 92 ? 4.352 -12.211 -19.406 1 98.25 92 PRO A O 1
ATOM 747 N N . THR A 1 93 ? 3.898 -13.227 -21.344 1 98.31 93 THR A N 1
ATOM 748 C CA . THR A 1 93 ? 3.373 -12.008 -21.953 1 98.31 93 THR A CA 1
ATOM 749 C C . THR A 1 93 ? 2.137 -11.523 -21.203 1 98.31 93 THR A C 1
ATOM 751 O O . THR A 1 93 ? 1.989 -10.32 -20.953 1 98.31 93 THR A O 1
ATOM 754 N N . ASP A 1 94 ? 1.246 -12.477 -20.891 1 98.5 94 ASP A N 1
ATOM 755 C CA . ASP A 1 94 ? 0.044 -12.125 -20.141 1 98.5 94 ASP A CA 1
ATOM 756 C C . ASP A 1 94 ? 0.4 -11.516 -18.781 1 98.5 94 ASP A C 1
ATOM 758 O O . ASP A 1 94 ? -0.238 -10.555 -18.344 1 98.5 94 ASP A O 1
ATOM 762 N N . ASN A 1 95 ? 1.384 -12.094 -18.156 1 98.56 95 ASN A N 1
ATOM 763 C CA . ASN A 1 95 ? 1.828 -11.555 -16.875 1 98.56 95 ASN A CA 1
ATOM 764 C C . ASN A 1 95 ? 2.367 -10.141 -17.016 1 98.56 95 ASN A C 1
ATOM 766 O O . ASN A 1 95 ? 2.051 -9.266 -16.203 1 98.56 95 ASN A O 1
ATOM 770 N N . LEU A 1 96 ? 3.156 -9.883 -18 1 98.75 96 LEU A N 1
ATOM 771 C CA . LEU A 1 96 ? 3.742 -8.562 -18.203 1 98.75 96 LEU A CA 1
ATOM 772 C C . LEU A 1 96 ? 2.672 -7.543 -18.578 1 98.75 96 LEU A C 1
ATOM 774 O O . LEU A 1 96 ? 2.74 -6.387 -18.156 1 98.75 96 LEU A O 1
ATOM 778 N N . GLU A 1 97 ? 1.725 -7.977 -19.344 1 98.75 97 GLU A N 1
ATOM 779 C CA . GLU A 1 97 ? 0.616 -7.086 -19.672 1 98.75 97 GLU A CA 1
ATOM 780 C C . GLU A 1 97 ? -0.212 -6.75 -18.438 1 98.75 97 GLU A C 1
ATOM 782 O O . GLU A 1 97 ? -0.666 -5.613 -18.266 1 98.75 97 GLU A O 1
ATOM 787 N N . ARG A 1 98 ? -0.447 -7.754 -17.641 1 98.56 98 ARG A N 1
ATOM 788 C CA . ARG A 1 98 ? -1.148 -7.488 -16.391 1 98.56 98 ARG A CA 1
ATOM 789 C C . ARG A 1 98 ? -0.357 -6.523 -15.508 1 98.56 98 ARG A C 1
ATOM 791 O O . ARG A 1 98 ? -0.939 -5.695 -14.805 1 98.56 98 ARG A O 1
ATOM 798 N N . MET A 1 99 ? 0.943 -6.633 -15.523 1 98.81 99 MET A N 1
ATOM 799 C CA . MET A 1 99 ? 1.761 -5.676 -14.781 1 98.81 99 MET A CA 1
ATOM 800 C C . MET A 1 99 ? 1.521 -4.258 -15.281 1 98.81 99 MET A C 1
ATOM 802 O O . MET A 1 99 ? 1.463 -3.316 -14.484 1 98.81 99 MET A O 1
ATOM 806 N N . ASN A 1 100 ? 1.426 -4.105 -16.578 1 98.88 100 ASN A N 1
ATOM 807 C CA . ASN A 1 100 ? 1.159 -2.789 -17.141 1 98.88 100 ASN A CA 1
ATOM 808 C C . ASN A 1 100 ? -0.191 -2.244 -16.688 1 98.88 100 ASN A C 1
ATOM 810 O O . ASN A 1 100 ? -0.348 -1.034 -16.516 1 98.88 100 ASN A O 1
ATOM 814 N N . GLN A 1 101 ? -1.178 -3.105 -16.5 1 98.44 101 GLN A N 1
ATOM 815 C CA . GLN A 1 101 ? -2.445 -2.654 -15.93 1 98.44 101 GLN A CA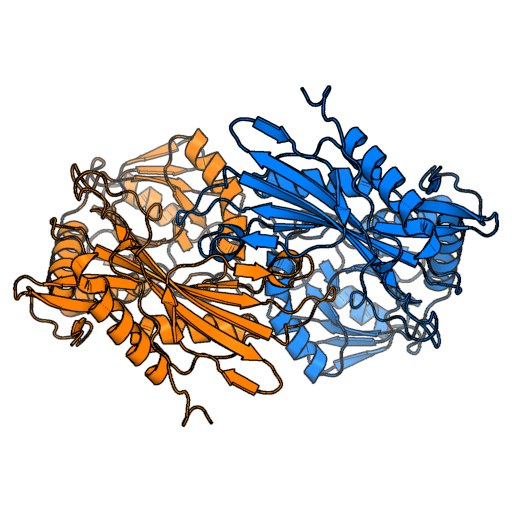 1
ATOM 816 C C . GLN A 1 101 ? -2.256 -2.098 -14.523 1 98.44 101 GLN A C 1
ATOM 818 O O . GLN A 1 101 ? -2.834 -1.067 -14.172 1 98.44 101 GLN A O 1
ATOM 823 N N . SER A 1 102 ? -1.483 -2.82 -13.734 1 98.75 102 SER A N 1
ATOM 824 C CA . SER A 1 102 ? -1.169 -2.338 -12.391 1 98.75 102 SER A CA 1
ATOM 825 C C . SER A 1 102 ? -0.448 -0.995 -12.438 1 98.75 102 SER A C 1
ATOM 827 O O . SER A 1 102 ? -0.741 -0.098 -11.648 1 98.75 102 SER A O 1
ATOM 829 N N . ALA A 1 103 ? 0.5 -0.867 -13.406 1 98.88 103 ALA A N 1
ATOM 830 C CA . ALA A 1 103 ? 1.276 0.362 -13.555 1 98.88 103 ALA A CA 1
ATOM 831 C C . ALA A 1 103 ? 0.37 1.547 -13.875 1 98.88 103 ALA A C 1
ATOM 833 O O . ALA A 1 103 ? 0.495 2.613 -13.266 1 98.88 103 ALA A O 1
ATOM 834 N N . VAL A 1 104 ? -0.523 1.361 -14.75 1 98.38 104 VAL A N 1
ATOM 835 C CA . VAL A 1 104 ? -1.435 2.428 -15.148 1 98.38 104 VAL A CA 1
ATOM 836 C C . VAL A 1 104 ? -2.258 2.887 -13.945 1 98.38 104 VAL A C 1
ATOM 838 O O . VAL A 1 104 ? -2.389 4.086 -13.703 1 98.38 104 VAL A O 1
ATOM 841 N N . ARG A 1 105 ? -2.742 2.002 -13.18 1 98 105 ARG A N 1
ATOM 842 C CA . ARG A 1 105 ? -3.604 2.328 -12.047 1 98 105 ARG A CA 1
ATOM 843 C C . ARG A 1 105 ? -2.83 3.09 -10.969 1 98 105 ARG A C 1
ATOM 845 O O . ARG A 1 105 ? -3.396 3.934 -10.273 1 98 105 ARG A O 1
ATOM 852 N N . LEU A 1 106 ? -1.55 2.828 -10.836 1 98.69 106 LEU A N 1
ATOM 853 C CA . LEU A 1 106 ? -0.756 3.508 -9.82 1 98.69 106 LEU A CA 1
ATOM 854 C C . LEU A 1 106 ? 0.043 4.652 -10.43 1 98.69 106 LEU A C 1
ATOM 856 O O . LEU A 1 106 ? 1 5.141 -9.82 1 98.69 106 LEU A O 1
ATOM 860 N N . CYS A 1 107 ? -0.297 5.008 -11.672 1 98.56 107 CYS A N 1
ATOM 861 C CA . CYS A 1 107 ? 0.338 6.125 -12.359 1 98.56 107 CYS A CA 1
ATOM 862 C C . CYS A 1 107 ? 1.835 5.891 -12.523 1 98.56 107 CYS A C 1
ATOM 864 O O . CYS A 1 107 ? 2.639 6.797 -12.297 1 98.56 107 CYS A O 1
ATOM 866 N N . MET A 1 108 ? 2.225 4.715 -12.812 1 98.88 108 MET A N 1
ATOM 867 C CA . MET A 1 108 ? 3.6 4.312 -13.094 1 98.88 108 MET A CA 1
ATOM 868 C C . MET A 1 108 ? 3.811 4.105 -14.586 1 98.88 108 MET A C 1
ATOM 870 O O . MET A 1 108 ? 2.846 3.971 -15.344 1 98.88 108 MET A O 1
ATOM 874 N N . PRO A 1 109 ? 5.043 4.117 -15.016 1 98.75 109 PRO A N 1
ATOM 875 C CA . PRO A 1 109 ? 5.273 3.916 -16.453 1 98.75 109 PRO A CA 1
ATOM 876 C C . PRO A 1 109 ? 5 2.482 -16.891 1 98.75 109 PRO A C 1
ATOM 878 O O . PRO A 1 109 ? 5.215 1.54 -16.125 1 98.75 109 PRO A O 1
ATOM 881 N N . ARG A 1 110 ? 4.543 2.334 -18.078 1 98.44 110 ARG A N 1
ATOM 882 C CA . ARG A 1 110 ? 4.34 1.014 -18.672 1 98.44 110 ARG A CA 1
ATOM 883 C C . ARG A 1 110 ? 5.668 0.385 -19.078 1 98.44 110 ARG A C 1
ATOM 885 O O . ARG A 1 110 ? 6.582 1.083 -19.516 1 98.44 110 ARG A O 1
ATOM 892 N N . LEU A 1 111 ? 5.715 -0.904 -18.984 1 98.06 111 LEU A N 1
ATOM 893 C CA . LEU A 1 111 ? 6.859 -1.667 -19.469 1 98.06 111 LEU A CA 1
ATOM 894 C C . LEU A 1 111 ? 6.758 -1.895 -20.969 1 98.06 111 LEU A C 1
ATOM 896 O O . LEU A 1 111 ? 5.668 -2.121 -21.5 1 98.06 111 LEU A O 1
ATOM 900 N N . PRO A 1 112 ? 7.938 -1.787 -21.641 1 97.56 112 PRO A N 1
ATOM 901 C CA . PRO A 1 112 ? 7.965 -2.363 -22.984 1 97.56 112 PRO A CA 1
ATOM 902 C C . PRO A 1 112 ? 7.953 -3.889 -22.984 1 97.56 112 PRO A C 1
ATOM 904 O O . PRO A 1 112 ? 9.016 -4.52 -22.938 1 97.56 112 PRO A O 1
ATOM 907 N N . VAL A 1 113 ? 6.895 -4.492 -23.156 1 97.69 113 VAL A N 1
ATOM 908 C CA . VAL A 1 113 ? 6.641 -5.902 -22.859 1 97.69 113 VAL A CA 1
ATOM 909 C C . VAL A 1 113 ? 7.574 -6.777 -23.688 1 97.69 113 VAL A C 1
ATOM 911 O O . VAL A 1 113 ? 8.219 -7.684 -23.156 1 97.69 113 VAL A O 1
ATOM 914 N N . ASP A 1 114 ? 7.672 -6.531 -24.984 1 96.25 114 ASP A N 1
ATOM 915 C CA . ASP A 1 114 ? 8.469 -7.371 -25.875 1 96.25 114 ASP A CA 1
ATOM 916 C C . ASP A 1 114 ? 9.938 -7.375 -25.469 1 96.25 114 ASP A C 1
ATOM 918 O O . ASP A 1 114 ? 10.578 -8.43 -25.438 1 96.25 114 ASP A O 1
ATOM 922 N N . LYS A 1 115 ? 10.438 -6.223 -25.125 1 95.69 115 LYS A N 1
ATOM 923 C CA . LYS A 1 115 ? 11.844 -6.098 -24.75 1 95.69 115 LYS A CA 1
ATOM 924 C C . LYS A 1 115 ? 12.102 -6.758 -23.391 1 95.69 115 LYS A C 1
ATOM 926 O O . LYS A 1 115 ? 13.125 -7.426 -23.219 1 95.69 115 LYS A O 1
ATOM 931 N N . VAL A 1 116 ? 11.203 -6.535 -22.5 1 97.19 116 VAL A N 1
ATOM 932 C CA . VAL A 1 116 ? 11.352 -7.141 -21.188 1 97.19 116 VAL A CA 1
ATOM 933 C C . VAL A 1 116 ? 11.273 -8.664 -21.297 1 97.19 116 VAL A C 1
ATOM 935 O O . VAL A 1 116 ? 12.047 -9.383 -20.672 1 97.19 116 VAL A O 1
ATOM 938 N N . LEU A 1 117 ? 10.336 -9.133 -22.109 1 96.94 117 LEU A N 1
ATOM 939 C CA . LEU A 1 117 ? 10.203 -10.57 -22.297 1 96.94 117 LEU A CA 1
ATOM 940 C C . LEU A 1 117 ? 11.492 -11.172 -22.844 1 96.94 117 LEU A C 1
ATOM 942 O O . LEU A 1 117 ? 11.93 -12.227 -22.391 1 96.94 117 LEU A O 1
ATOM 946 N N . LYS A 1 118 ? 12.078 -10.531 -23.828 1 95.88 118 LYS A N 1
ATOM 947 C CA . LYS A 1 118 ? 13.344 -10.992 -24.391 1 95.88 118 LYS A CA 1
ATOM 948 C C . LYS A 1 118 ? 14.43 -11.062 -23.312 1 95.88 118 LYS A C 1
ATOM 950 O O . LYS A 1 118 ? 15.195 -12.023 -23.266 1 95.88 118 LYS A O 1
ATOM 955 N N . SER A 1 119 ? 14.508 -10.039 -22.516 1 96.31 119 SER A N 1
ATOM 956 C CA . SER A 1 119 ? 15.492 -9.984 -21.438 1 96.31 119 SER A CA 1
ATOM 957 C C . SER A 1 119 ? 15.242 -11.078 -20.406 1 96.31 119 SER A C 1
ATOM 959 O O . SER A 1 119 ? 16.188 -11.664 -19.875 1 96.31 119 SER A O 1
ATOM 961 N N . LEU A 1 120 ? 13.984 -11.328 -20.141 1 96.81 120 LEU A N 1
ATOM 962 C CA . LEU A 1 120 ? 13.617 -12.367 -19.172 1 96.81 120 LEU A CA 1
ATOM 963 C C . LEU A 1 120 ? 14.031 -13.75 -19.672 1 96.81 120 LEU A C 1
ATOM 965 O O . LEU A 1 120 ? 14.508 -14.578 -18.906 1 96.81 120 LEU A O 1
ATOM 969 N N . LYS A 1 121 ? 13.781 -13.984 -20.906 1 96.44 121 LYS A N 1
ATOM 970 C CA . LYS A 1 121 ? 14.195 -15.25 -21.5 1 96.44 121 LYS A CA 1
ATOM 971 C C . LYS A 1 121 ? 15.711 -15.43 -21.406 1 96.44 121 LYS A C 1
ATOM 973 O O . LYS A 1 121 ? 16.188 -16.516 -21.078 1 96.44 121 LYS A O 1
ATOM 978 N N . ALA A 1 122 ? 16.422 -14.367 -21.719 1 96.5 122 ALA A N 1
ATOM 979 C CA . ALA A 1 122 ? 17.875 -14.414 -21.641 1 96.5 122 ALA A CA 1
ATOM 980 C C . ALA A 1 122 ? 18.344 -14.688 -20.203 1 96.5 122 ALA A C 1
ATOM 982 O O . ALA A 1 122 ? 19.266 -15.469 -19.984 1 96.5 122 ALA A O 1
ATOM 983 N N . LEU A 1 123 ? 17.734 -14.031 -19.25 1 97.81 123 LEU A N 1
ATOM 984 C CA . LEU A 1 123 ? 18.062 -14.234 -17.844 1 97.81 123 LEU A CA 1
ATOM 985 C C . LEU A 1 123 ? 17.781 -15.672 -17.438 1 97.81 123 LEU A C 1
ATOM 987 O O . LEU A 1 123 ? 18.609 -16.297 -16.766 1 97.81 123 LEU A O 1
ATOM 991 N N . LEU A 1 124 ? 16.594 -16.141 -17.766 1 97.25 124 LEU A N 1
ATOM 992 C CA . LEU A 1 124 ? 16.219 -17.516 -17.422 1 97.25 124 LEU A CA 1
ATOM 993 C C . LEU A 1 124 ? 17.188 -18.516 -18.031 1 97.25 124 LEU A C 1
ATOM 995 O O . LEU A 1 124 ? 17.547 -19.5 -17.406 1 97.25 124 LEU A O 1
ATOM 999 N N . TYR A 1 125 ? 17.531 -18.25 -19.281 1 95.19 125 TYR A N 1
ATOM 1000 C CA . TYR A 1 125 ? 18.484 -19.125 -19.938 1 95.19 125 TYR A CA 1
ATOM 1001 C C . TYR A 1 125 ? 19.828 -19.125 -19.203 1 95.19 125 TYR A C 1
ATOM 1003 O O . TYR A 1 125 ? 20.438 -20.172 -19 1 95.19 125 TYR A O 1
ATOM 1011 N N . LEU A 1 126 ? 20.281 -17.969 -18.859 1 95.38 126 LEU A N 1
ATOM 1012 C CA . LEU A 1 126 ? 21.531 -17.812 -18.125 1 95.38 126 LEU A CA 1
ATOM 1013 C C . LEU A 1 126 ? 21.484 -18.578 -16.797 1 95.38 126 LEU A C 1
ATOM 1015 O O . LEU A 1 126 ? 22.484 -19.141 -16.375 1 95.38 126 LEU A O 1
ATOM 1019 N N . GLU A 1 127 ? 20.328 -18.578 -16.156 1 96.25 127 GLU A N 1
ATOM 1020 C CA . GLU A 1 127 ? 20.156 -19.156 -14.836 1 96.25 127 GLU A CA 1
ATOM 1021 C C . GLU A 1 127 ? 19.5 -20.531 -14.906 1 96.25 127 GLU A C 1
ATOM 1023 O O . GLU A 1 127 ? 18.891 -21 -13.938 1 96.25 127 GLU A O 1
ATOM 1028 N N . LYS A 1 128 ? 19.516 -21.172 -16.016 1 93.81 128 LYS A N 1
ATOM 1029 C CA . LYS A 1 128 ? 18.75 -22.391 -16.266 1 93.81 128 LYS A CA 1
ATOM 1030 C C . LYS A 1 128 ? 19.125 -23.5 -15.281 1 93.81 128 LYS A C 1
ATOM 1032 O O . LYS A 1 128 ? 18.312 -24.344 -14.945 1 93.81 128 LYS A O 1
ATOM 1037 N N . ASP A 1 129 ? 20.375 -23.469 -14.797 1 93.06 129 ASP A N 1
ATOM 1038 C CA . ASP A 1 129 ? 20.844 -24.5 -13.867 1 93.06 129 ASP A CA 1
ATOM 1039 C C . ASP A 1 129 ? 20.203 -24.328 -12.492 1 93.06 129 ASP A C 1
ATOM 1041 O O . ASP A 1 129 ? 20.281 -25.219 -11.656 1 93.06 129 ASP A O 1
ATOM 1045 N N . TRP A 1 130 ? 19.609 -23.203 -12.258 1 94.88 130 TRP A N 1
ATOM 1046 C CA . TRP A 1 130 ? 18.922 -22.953 -11 1 94.88 130 TRP A CA 1
ATOM 1047 C C . TRP A 1 130 ? 17.516 -23.547 -11.023 1 94.88 130 TRP A C 1
ATOM 1049 O O . TRP A 1 130 ? 16.844 -23.609 -9.992 1 94.88 130 TRP A O 1
ATOM 1059 N N . ILE A 1 131 ? 16.984 -23.922 -12.188 1 94.19 131 ILE A N 1
ATOM 1060 C CA . ILE A 1 131 ? 15.664 -24.516 -12.258 1 94.19 131 ILE A CA 1
ATOM 1061 C C . ILE A 1 131 ? 15.695 -25.922 -11.664 1 94.19 131 ILE A C 1
ATOM 1063 O O . ILE A 1 131 ? 16.359 -26.812 -12.195 1 94.19 131 ILE A O 1
ATOM 1067 N N . PRO A 1 132 ? 14.977 -26.062 -10.641 1 91.25 132 PRO A N 1
ATOM 1068 C CA . PRO A 1 132 ? 14.984 -27.391 -10.039 1 91.25 132 PRO A CA 1
ATOM 1069 C C . PRO A 1 132 ? 14.359 -28.453 -10.945 1 91.25 132 PRO A C 1
ATOM 1071 O O . PRO A 1 132 ? 13.484 -28.141 -11.758 1 91.25 132 PRO A O 1
ATOM 1074 N N . GLU A 1 133 ? 14.75 -29.656 -10.688 1 86.62 133 GLU A N 1
ATOM 1075 C CA . GLU A 1 133 ? 14.312 -30.734 -11.586 1 86.62 133 GLU A CA 1
ATOM 1076 C C . GLU A 1 133 ? 13.312 -31.656 -10.891 1 86.62 133 GLU A C 1
ATOM 1078 O O . GLU A 1 133 ? 12.648 -32.469 -11.547 1 86.62 133 GLU A O 1
ATOM 1083 N N . ALA A 1 134 ? 13.211 -31.5 -9.602 1 84.31 134 ALA A N 1
ATOM 1084 C CA . ALA A 1 134 ? 12.25 -32.312 -8.875 1 84.31 134 ALA A CA 1
ATOM 1085 C C . ALA A 1 134 ? 10.828 -32.062 -9.359 1 84.31 134 ALA A C 1
ATOM 1087 O O . ALA A 1 134 ? 10.484 -30.922 -9.695 1 84.31 134 ALA A O 1
ATOM 1088 N N . PRO A 1 135 ? 10.047 -33.156 -9.32 1 82.12 135 PRO A N 1
ATOM 1089 C CA . PRO A 1 135 ? 8.656 -32.969 -9.742 1 82.12 135 PRO A CA 1
ATOM 1090 C C . PRO A 1 135 ? 7.949 -31.891 -8.93 1 82.12 135 PRO A C 1
ATOM 1092 O O . PRO A 1 135 ? 8.07 -31.844 -7.707 1 82.12 135 PRO A O 1
ATOM 1095 N N . GLY A 1 136 ? 7.25 -31.031 -9.641 1 83.62 136 GLY A N 1
ATOM 1096 C CA . GLY A 1 136 ? 6.469 -29.984 -8.992 1 83.62 136 GLY A CA 1
ATOM 1097 C C . GLY A 1 136 ? 7.281 -28.75 -8.648 1 83.62 136 GLY A C 1
ATOM 1098 O O . GLY A 1 136 ? 6.727 -27.75 -8.203 1 83.62 136 GLY A O 1
ATOM 1099 N N . SER A 1 137 ? 8.586 -28.844 -8.836 1 90 137 SER A N 1
ATOM 1100 C CA . SER A 1 137 ? 9.438 -27.703 -8.547 1 90 137 SER A CA 1
ATOM 1101 C C . SER A 1 137 ? 9.594 -26.812 -9.773 1 90 137 SER A C 1
ATOM 1103 O O . SER A 1 137 ? 9.289 -27.219 -10.891 1 90 137 SER A O 1
ATOM 1105 N N . SER A 1 138 ? 9.93 -25.594 -9.594 1 93.69 138 SER A N 1
ATOM 1106 C CA . SER A 1 138 ? 10.094 -24.609 -10.664 1 93.69 138 SER A CA 1
ATOM 1107 C C . SER A 1 138 ? 11 -23.453 -10.219 1 93.69 138 SER A C 1
ATOM 1109 O O . SER A 1 138 ? 11.516 -23.469 -9.102 1 93.69 138 SER A O 1
ATOM 1111 N N . LEU A 1 139 ? 11.305 -22.625 -11.086 1 96.25 139 LEU A N 1
ATOM 1112 C CA . LEU A 1 139 ? 11.977 -21.375 -10.773 1 96.25 139 LEU A CA 1
ATOM 1113 C C . LEU A 1 139 ? 10.992 -20.203 -10.797 1 96.25 139 LEU A C 1
ATOM 1115 O O . LEU A 1 139 ? 10.453 -19.875 -11.852 1 96.25 139 LEU A O 1
ATOM 1119 N N . TYR A 1 140 ? 10.758 -19.719 -9.641 1 96.81 140 TYR A N 1
ATOM 1120 C CA . TYR A 1 140 ? 9.859 -18.578 -9.508 1 96.81 140 TYR A CA 1
ATOM 1121 C C . TYR A 1 140 ? 10.516 -17.297 -10.016 1 96.81 140 TYR A C 1
ATOM 1123 O O . TYR A 1 140 ? 11.672 -17.031 -9.703 1 96.81 140 TYR A O 1
ATOM 1131 N N . ILE A 1 141 ? 9.82 -16.531 -10.836 1 98.06 141 ILE A N 1
ATOM 1132 C CA . ILE A 1 141 ? 10.281 -15.281 -11.445 1 98.06 141 ILE A CA 1
ATOM 1133 C C . ILE A 1 141 ? 9.445 -14.117 -10.922 1 98.06 141 ILE A C 1
ATOM 1135 O O . ILE A 1 141 ? 8.219 -14.125 -11.031 1 98.06 141 ILE A O 1
ATOM 1139 N N . ARG A 1 142 ? 10.094 -13.109 -10.367 1 98.62 142 ARG A N 1
ATOM 1140 C CA . ARG A 1 142 ? 9.414 -12.016 -9.688 1 98.62 142 ARG A CA 1
ATOM 1141 C C . ARG A 1 142 ? 9.789 -10.672 -10.297 1 98.62 142 ARG A C 1
ATOM 1143 O O . ARG A 1 142 ? 10.672 -9.977 -9.781 1 98.62 142 ARG A O 1
ATOM 1150 N N . PRO A 1 143 ? 9.102 -10.242 -11.422 1 98.81 143 PRO A N 1
ATOM 1151 C CA . PRO A 1 143 ? 9.234 -8.852 -11.852 1 98.81 143 PRO A CA 1
ATOM 1152 C C . PRO A 1 143 ? 8.68 -7.859 -10.828 1 98.81 143 PRO A C 1
ATOM 1154 O O . PRO A 1 143 ? 7.598 -8.078 -10.281 1 98.81 143 PRO A O 1
ATOM 1157 N N . THR A 1 144 ? 9.422 -6.773 -10.555 1 98.94 144 THR A N 1
ATOM 1158 C CA . THR A 1 144 ? 9.031 -5.785 -9.555 1 98.94 144 THR A CA 1
ATOM 1159 C C . THR A 1 144 ? 9.375 -4.375 -10.023 1 98.94 144 THR A C 1
ATOM 1161 O O . THR A 1 144 ? 10.445 -4.152 -10.594 1 98.94 144 THR A O 1
ATOM 1164 N N . MET A 1 145 ? 8.5 -3.459 -9.875 1 98.94 145 MET A N 1
ATOM 1165 C CA . MET A 1 145 ? 8.727 -2.045 -10.156 1 98.94 145 MET A CA 1
ATOM 1166 C C . MET A 1 145 ? 8.453 -1.193 -8.922 1 98.94 145 MET A C 1
ATOM 1168 O O . MET A 1 145 ? 7.41 -1.35 -8.281 1 98.94 145 MET A O 1
ATOM 1172 N N . ILE A 1 146 ? 9.391 -0.269 -8.531 1 98.94 146 ILE A N 1
ATOM 1173 C CA . ILE A 1 146 ? 9.242 0.531 -7.32 1 98.94 146 ILE A CA 1
ATOM 1174 C C . ILE A 1 146 ? 9.602 1.985 -7.613 1 98.94 146 ILE A C 1
ATOM 1176 O O . ILE A 1 146 ? 10.477 2.26 -8.438 1 98.94 146 ILE A O 1
ATOM 1180 N N . ALA A 1 147 ? 8.945 2.945 -6.957 1 98.94 147 ALA A N 1
ATOM 1181 C CA . ALA A 1 147 ? 9.25 4.371 -7.031 1 98.94 147 ALA A CA 1
ATOM 1182 C C . ALA A 1 147 ? 10.461 4.723 -6.18 1 98.94 147 ALA A C 1
ATOM 1184 O O . ALA A 1 147 ? 10.461 4.5 -4.965 1 98.94 147 ALA A O 1
ATOM 1185 N N . VAL A 1 148 ? 11.469 5.379 -6.801 1 98.75 148 VAL A N 1
ATOM 1186 C CA . VAL A 1 148 ? 12.711 5.488 -6.031 1 98.75 148 VAL A CA 1
ATOM 1187 C C . VAL A 1 148 ? 13.133 6.953 -5.949 1 98.75 148 VAL A C 1
ATOM 1189 O O . VAL A 1 148 ? 14.188 7.27 -5.391 1 98.75 148 VAL A O 1
ATOM 1192 N N . GLU A 1 149 ? 12.312 7.902 -6.508 1 98.44 149 GLU A N 1
ATOM 1193 C CA . GLU A 1 149 ? 12.617 9.32 -6.363 1 98.44 149 GLU A CA 1
ATOM 1194 C C . GLU A 1 149 ? 12.672 9.734 -4.895 1 98.44 149 GLU A C 1
ATOM 1196 O O . GLU A 1 149 ? 11.766 9.414 -4.125 1 98.44 149 GLU A O 1
ATOM 1201 N N . PRO A 1 150 ? 13.773 10.328 -4.445 1 98.12 150 PRO A N 1
ATOM 1202 C CA . PRO A 1 150 ? 13.812 10.844 -3.074 1 98.12 150 PRO A CA 1
ATOM 1203 C C . PRO A 1 150 ? 13.008 12.125 -2.902 1 98.12 150 PRO A C 1
ATOM 1205 O O . PRO A 1 150 ? 13.531 13.219 -3.139 1 98.12 150 PRO A O 1
ATOM 1208 N N . SER A 1 151 ? 11.805 11.977 -2.457 1 96.56 151 SER A N 1
ATOM 1209 C CA . SER A 1 151 ? 10.938 13.141 -2.295 1 96.56 151 SER A CA 1
ATOM 1210 C C . SER A 1 151 ? 9.797 12.852 -1.334 1 96.56 151 SER A C 1
ATOM 1212 O O . SER A 1 151 ? 9.234 11.75 -1.343 1 96.56 151 SER A O 1
ATOM 1214 N N . LEU A 1 152 ? 9.562 13.883 -0.52 1 95.31 152 LEU A N 1
ATOM 1215 C CA . LEU A 1 152 ? 8.336 13.82 0.277 1 95.31 152 LEU A CA 1
ATOM 1216 C C . LEU A 1 152 ? 7.246 14.688 -0.34 1 95.31 152 LEU A C 1
ATOM 1218 O O . LEU A 1 152 ? 7.438 15.883 -0.548 1 95.31 152 LEU A O 1
ATOM 1222 N N . GLY A 1 153 ? 6.246 14.25 -0.876 1 92.88 153 GLY A N 1
ATOM 1223 C CA . GLY A 1 153 ? 5.094 14.852 -1.53 1 92.88 153 GLY A CA 1
ATOM 1224 C C . GLY A 1 153 ? 4.25 13.844 -2.293 1 92.88 153 GLY A C 1
ATOM 1225 O O . GLY A 1 153 ? 4.781 13.031 -3.055 1 92.88 153 GLY A O 1
ATOM 1226 N N . VAL A 1 154 ? 3.059 13.961 -2.084 1 93.88 154 VAL A N 1
ATOM 1227 C CA . VAL A 1 154 ? 2.174 12.953 -2.662 1 93.88 154 VAL A CA 1
ATOM 1228 C C . VAL A 1 154 ? 1.948 13.25 -4.141 1 93.88 154 VAL A C 1
ATOM 1230 O O . VAL A 1 154 ? 1.167 14.141 -4.488 1 93.88 154 VAL A O 1
ATOM 1233 N N . ARG A 1 155 ? 2.535 12.617 -4.949 1 95.62 155 ARG A N 1
ATOM 1234 C CA . ARG A 1 155 ? 2.436 12.633 -6.406 1 95.62 155 ARG A CA 1
ATOM 1235 C C . ARG A 1 155 ? 3.139 11.422 -7.012 1 95.62 155 ARG A C 1
ATOM 1237 O O . ARG A 1 155 ? 3.926 10.75 -6.34 1 95.62 155 ARG A O 1
ATOM 1244 N N . PRO A 1 156 ? 2.807 11.125 -8.258 1 98.06 156 PRO A N 1
ATOM 1245 C CA . PRO A 1 156 ? 3.58 10.047 -8.883 1 98.06 156 PRO A CA 1
ATOM 1246 C C . PRO A 1 156 ?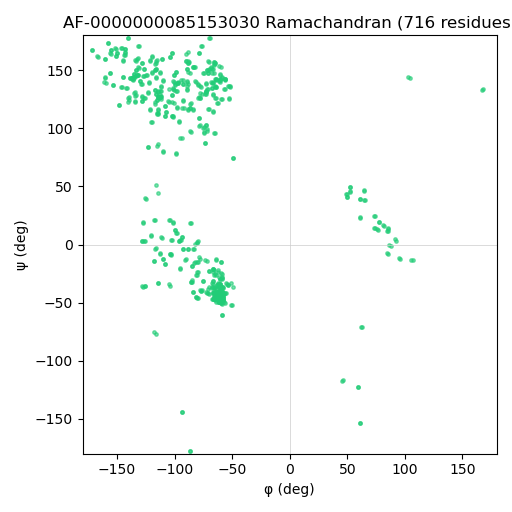 5.07 10.367 -8.969 1 98.06 156 PRO A C 1
ATOM 1248 O O . PRO A 1 156 ? 5.449 11.508 -9.219 1 98.06 156 PRO A O 1
ATOM 1251 N N . SER A 1 157 ? 5.879 9.375 -8.758 1 98.62 157 SER A N 1
ATOM 1252 C CA . SER A 1 157 ? 7.332 9.5 -8.805 1 98.62 157 SER A CA 1
ATOM 1253 C C . SER A 1 157 ? 7.812 9.836 -10.219 1 98.62 157 SER A C 1
ATOM 1255 O O . SER A 1 157 ? 7.172 9.461 -11.203 1 98.62 157 SER A O 1
ATOM 1257 N N . GLU A 1 158 ? 8.961 10.461 -10.266 1 98.31 158 GLU A N 1
ATOM 1258 C CA . GLU A 1 158 ? 9.602 10.734 -11.547 1 98.31 158 GLU A CA 1
ATOM 1259 C C . GLU A 1 158 ? 10.75 9.766 -11.82 1 98.31 158 GLU A C 1
ATOM 1261 O O . GLU A 1 158 ? 11.469 9.906 -12.805 1 98.31 158 GLU A O 1
ATOM 1266 N N . LYS A 1 159 ? 10.945 8.836 -10.984 1 98.75 159 LYS A N 1
ATOM 1267 C CA . LYS A 1 159 ? 11.992 7.832 -11.148 1 98.75 159 LYS A CA 1
ATOM 1268 C C . LYS A 1 159 ? 11.555 6.48 -10.586 1 98.75 159 LYS A C 1
ATOM 1270 O O . LYS A 1 159 ? 11.039 6.406 -9.469 1 98.75 159 LYS A O 1
ATOM 1275 N N . TYR A 1 160 ? 11.828 5.402 -11.367 1 98.88 160 TYR A N 1
ATOM 1276 C CA . TYR A 1 160 ? 11.445 4.047 -10.992 1 98.88 160 TYR A CA 1
ATOM 1277 C C . TYR A 1 160 ? 12.57 3.059 -11.273 1 98.88 160 TYR A C 1
ATOM 1279 O O . TYR A 1 160 ? 13.305 3.213 -12.25 1 98.88 160 TYR A O 1
ATOM 1287 N N . TYR A 1 161 ? 12.711 2.055 -10.359 1 98.94 161 TYR A N 1
ATOM 1288 C CA . TYR A 1 161 ? 13.469 0.852 -10.672 1 98.94 161 TYR A CA 1
ATOM 1289 C C . TYR A 1 161 ? 12.547 -0.286 -11.086 1 98.94 161 TYR A C 1
ATOM 1291 O O . TYR A 1 161 ? 11.477 -0.47 -10.508 1 98.94 161 TYR A O 1
ATOM 1299 N N . PHE A 1 162 ? 12.898 -0.917 -12.156 1 98.88 162 PHE A N 1
ATOM 1300 C CA . PHE A 1 162 ? 12.328 -2.215 -12.5 1 98.88 162 PHE A CA 1
ATOM 1301 C C . PHE A 1 162 ? 13.391 -3.309 -12.414 1 98.88 162 PHE A C 1
ATOM 1303 O O . PHE A 1 162 ? 14.492 -3.158 -12.945 1 98.88 162 PHE A O 1
ATOM 1310 N N . PHE A 1 163 ? 13.039 -4.387 -11.672 1 98.88 163 PHE A N 1
ATOM 1311 C CA . PHE A 1 163 ? 14 -5.477 -11.562 1 98.88 163 PHE A CA 1
ATOM 1312 C C . PHE A 1 163 ? 13.281 -6.824 -11.508 1 98.88 163 PHE A C 1
ATOM 1314 O O . PHE A 1 163 ? 12.086 -6.887 -11.227 1 98.88 163 PHE A O 1
ATOM 1321 N N . VAL A 1 164 ? 13.992 -7.855 -11.852 1 98.81 164 VAL A N 1
ATOM 1322 C CA . VAL A 1 164 ? 13.484 -9.227 -11.805 1 98.81 164 VAL A CA 1
ATOM 1323 C C . VAL A 1 164 ? 14.453 -10.109 -11.023 1 98.81 164 VAL A C 1
ATOM 1325 O O . VAL A 1 164 ? 15.641 -10.188 -11.352 1 98.81 164 VAL A O 1
ATOM 1328 N N . ILE A 1 165 ? 13.961 -10.727 -10.016 1 98.75 165 ILE A N 1
ATOM 1329 C CA . ILE A 1 165 ? 14.727 -11.703 -9.258 1 98.75 165 ILE A CA 1
ATOM 1330 C C . ILE A 1 165 ? 14.078 -13.086 -9.383 1 98.75 165 ILE A C 1
ATOM 1332 O O . ILE A 1 165 ? 12.898 -13.188 -9.734 1 98.75 165 ILE A O 1
ATOM 1336 N N . MET A 1 166 ? 14.836 -14.094 -9.195 1 98.12 166 MET A N 1
ATOM 1337 C CA . MET A 1 166 ? 14.312 -15.453 -9.352 1 98.12 166 MET A CA 1
ATOM 1338 C C . MET A 1 166 ? 14.703 -16.328 -8.164 1 98.12 166 MET A C 1
ATOM 1340 O O . MET A 1 166 ? 15.781 -16.156 -7.59 1 98.12 166 MET A O 1
ATOM 1344 N N . SER A 1 167 ? 13.836 -17.234 -7.805 1 96.94 167 SER A N 1
ATOM 1345 C CA . SER A 1 167 ? 14.008 -18.125 -6.66 1 96.94 167 SER A CA 1
ATOM 1346 C C . SER A 1 167 ? 13.531 -19.547 -6.977 1 96.94 167 SER A C 1
ATOM 1348 O O . SER A 1 167 ? 12.391 -19.734 -7.406 1 96.94 167 SER A O 1
ATOM 1350 N N . PRO A 1 168 ? 14.391 -20.547 -6.754 1 95.88 168 PRO A N 1
ATOM 1351 C CA . PRO A 1 168 ? 13.891 -21.906 -6.902 1 95.88 168 PRO A CA 1
ATOM 1352 C C . PRO A 1 168 ? 12.859 -22.281 -5.84 1 95.88 168 PRO A C 1
ATOM 1354 O O . PRO A 1 168 ? 13.055 -21.984 -4.66 1 95.88 168 PRO A O 1
ATOM 1357 N N . VAL A 1 169 ? 11.82 -22.891 -6.305 1 92.12 169 VAL A N 1
ATOM 1358 C CA . VAL A 1 169 ? 10.75 -23.219 -5.375 1 92.12 169 VAL A CA 1
ATOM 1359 C C . VAL A 1 169 ? 10.328 -24.672 -5.566 1 92.12 169 VAL A C 1
ATOM 1361 O O . VAL A 1 169 ? 10.398 -25.203 -6.676 1 92.12 169 VAL A O 1
ATOM 1364 N N . GLY A 1 170 ? 9.977 -25.234 -4.465 1 85.88 170 GLY A N 1
ATOM 1365 C CA . GLY A 1 170 ? 9.5 -26.594 -4.496 1 85.88 170 GLY A CA 1
ATOM 1366 C C . GLY A 1 170 ? 8.008 -26.703 -4.77 1 85.88 170 GLY A C 1
ATOM 1367 O O . GLY A 1 170 ? 7.352 -25.703 -5.047 1 85.88 170 GLY A O 1
ATOM 1368 N N . ALA A 1 171 ? 7.719 -28.078 -4.719 1 73.31 171 ALA A N 1
ATOM 1369 C CA . ALA A 1 171 ? 6.281 -28.328 -4.855 1 73.31 171 ALA A CA 1
ATOM 1370 C C . ALA A 1 171 ? 5.512 -27.734 -3.676 1 73.31 171 ALA A C 1
ATOM 1372 O O . ALA A 1 171 ? 5.98 -27.781 -2.535 1 73.31 171 ALA A O 1
ATOM 1373 N N . TYR A 1 172 ? 4.629 -27 -4.02 1 61.5 172 TYR A N 1
ATOM 1374 C CA . TYR A 1 172 ? 3.834 -26.391 -2.957 1 61.5 172 TYR A CA 1
ATOM 1375 C C . TYR A 1 172 ? 3.256 -27.469 -2.035 1 61.5 172 TYR A C 1
ATOM 1377 O O . TYR A 1 172 ? 3.176 -27.266 -0.82 1 61.5 172 TYR A O 1
ATOM 1385 N N . TYR A 1 173 ? 2.916 -28.625 -2.607 1 57.75 173 TYR A N 1
ATOM 1386 C CA . TYR A 1 173 ? 2.346 -29.719 -1.826 1 57.75 173 TYR A CA 1
ATOM 1387 C C . TYR A 1 173 ? 3.285 -30.906 -1.797 1 57.75 173 TYR A C 1
ATOM 1389 O O . TYR A 1 173 ? 3.344 -31.688 -2.756 1 57.75 173 TYR A O 1
ATOM 1397 N N . LYS A 1 174 ? 4.332 -31.031 -0.838 1 52.12 174 LYS A N 1
ATOM 1398 C CA . LYS A 1 174 ? 5.266 -32.156 -0.723 1 52.12 174 LYS A CA 1
ATOM 1399 C C . LYS A 1 174 ? 4.527 -33.469 -0.488 1 52.12 174 LYS A C 1
ATOM 1401 O O . LYS A 1 174 ? 4.863 -34.5 -1.084 1 52.12 174 LYS A O 1
ATOM 1406 N N . GLU A 1 175 ? 3.779 -33.531 0.623 1 48.16 175 GLU A N 1
ATOM 1407 C CA . GLU A 1 175 ? 3.104 -34.75 1.003 1 48.16 175 GLU A CA 1
ATOM 1408 C C . GLU A 1 175 ? 1.745 -34.875 0.316 1 48.16 175 GLU A C 1
ATOM 1410 O O . GLU A 1 175 ? 0.901 -35.656 0.733 1 48.16 175 GLU A O 1
ATOM 1415 N N . GLY A 1 176 ? 1.517 -34.156 -0.732 1 53.09 176 GLY A N 1
ATOM 1416 C CA . GLY A 1 176 ? 0.213 -34.188 -1.375 1 53.09 176 GLY A CA 1
ATOM 1417 C C . GLY A 1 176 ? -0.644 -32.969 -1.061 1 53.09 176 GLY A C 1
ATOM 1418 O O . GLY A 1 176 ? -0.323 -32.188 -0.158 1 53.09 176 GLY A O 1
ATOM 1419 N N . CYS A 1 177 ? -1.468 -32.469 -2.08 1 59.97 177 CYS A N 1
ATOM 1420 C CA . CYS A 1 177 ? -2.355 -31.312 -1.954 1 59.97 177 CYS A CA 1
ATOM 1421 C C . CYS A 1 177 ? -3.217 -31.422 -0.702 1 59.97 177 CYS A C 1
ATOM 1423 O O . CYS A 1 177 ? -4.227 -32.125 -0.7 1 59.97 177 CYS A O 1
ATOM 1425 N N . ASN A 1 178 ? -2.656 -31.203 0.549 1 76.12 178 ASN A N 1
ATOM 1426 C CA . ASN A 1 178 ? -3.523 -31.141 1.721 1 76.12 178 ASN A CA 1
ATOM 1427 C C . ASN A 1 178 ? -4.438 -29.922 1.677 1 76.12 178 ASN A C 1
ATOM 1429 O O . ASN A 1 178 ? -3.965 -28.781 1.666 1 76.12 178 ASN A O 1
ATOM 1433 N N . PRO A 1 179 ? -5.723 -30.297 1.579 1 90.5 179 PRO A N 1
ATOM 1434 C CA . PRO A 1 179 ? -6.68 -29.188 1.489 1 90.5 179 PRO A CA 1
ATOM 1435 C C . PRO A 1 179 ? -6.57 -28.219 2.662 1 90.5 179 PRO A C 1
ATOM 1437 O O . PRO A 1 179 ? -6.23 -28.625 3.775 1 90.5 179 PRO A O 1
ATOM 1440 N N . THR A 1 180 ? -6.711 -27.016 2.361 1 91.56 180 THR A N 1
ATOM 1441 C CA . THR A 1 180 ? -6.523 -25.969 3.355 1 91.56 180 THR A CA 1
ATOM 1442 C C . THR A 1 180 ? -7.832 -25.672 4.086 1 91.56 180 THR A C 1
ATOM 1444 O O . THR A 1 180 ? -8.914 -26 3.586 1 91.56 180 THR A O 1
ATOM 1447 N N . LYS A 1 181 ? -7.68 -25.25 5.312 1 95.06 181 LYS A N 1
ATOM 1448 C CA . LYS A 1 181 ? -8.75 -24.656 6.098 1 95.06 181 LYS A CA 1
ATOM 1449 C C . LYS A 1 181 ? -8.758 -23.141 5.949 1 95.06 181 LYS A C 1
ATOM 1451 O O . LYS A 1 181 ? -7.734 -22.484 6.164 1 95.06 181 LYS A O 1
ATOM 1456 N N . ILE A 1 182 ? -9.922 -22.578 5.512 1 96.5 182 ILE A N 1
ATOM 1457 C CA . ILE A 1 182 ? -9.938 -21.141 5.27 1 96.5 182 ILE A CA 1
ATOM 1458 C C . ILE A 1 182 ? -10.969 -20.469 6.176 1 96.5 182 ILE A C 1
ATOM 1460 O O . ILE A 1 182 ? -11.984 -21.078 6.52 1 96.5 182 ILE A O 1
ATOM 1464 N N . TYR A 1 183 ? -10.68 -19.234 6.57 1 97.44 183 TYR A N 1
ATOM 1465 C CA . TYR A 1 183 ? -11.5 -18.406 7.445 1 97.44 183 TYR A CA 1
ATOM 1466 C C . TYR A 1 183 ? -12.273 -17.359 6.641 1 97.44 183 TYR A C 1
ATOM 1468 O O . TYR A 1 183 ? -11.688 -16.641 5.836 1 97.44 183 TYR A O 1
ATOM 1476 N N . VAL A 1 184 ? -13.586 -17.281 6.84 1 97.75 184 VAL A N 1
ATOM 1477 C CA . VAL A 1 184 ? -14.383 -16.25 6.172 1 97.75 184 VAL A CA 1
ATOM 1478 C C . VAL A 1 184 ? -14.367 -14.969 7.004 1 97.75 184 VAL A C 1
ATOM 1480 O O . VAL A 1 184 ? -14.828 -14.961 8.148 1 97.75 184 VAL A O 1
ATOM 1483 N N . SER A 1 185 ? -13.836 -13.938 6.449 1 93.94 185 SER A N 1
ATOM 1484 C CA . SER A 1 185 ? -13.852 -12.648 7.129 1 93.94 185 SER A CA 1
ATOM 1485 C C . SER A 1 185 ? -15.219 -11.969 7 1 93.94 185 SER A C 1
ATOM 1487 O O . SER A 1 185 ? -15.688 -11.719 5.887 1 93.94 185 SER A O 1
ATOM 1489 N N . ASP A 1 186 ? -15.789 -11.594 8.047 1 89.56 186 ASP A N 1
ATOM 1490 C CA . ASP A 1 186 ? -17.094 -10.945 7.984 1 89.56 186 ASP A CA 1
ATOM 1491 C C . ASP A 1 186 ? -17.031 -9.539 8.586 1 89.56 186 ASP A C 1
ATOM 1493 O O . ASP A 1 186 ? -18.078 -8.906 8.789 1 89.56 186 ASP A O 1
ATOM 1497 N N . GLU A 1 187 ? -15.922 -9.086 8.898 1 89.75 187 GLU A N 1
ATOM 1498 C CA . GLU A 1 187 ? -15.789 -7.746 9.453 1 89.75 187 GLU A CA 1
ATOM 1499 C C . GLU A 1 187 ? -14.789 -6.914 8.664 1 89.75 187 GLU A C 1
ATOM 1501 O O . GLU A 1 187 ? -14.953 -5.699 8.531 1 89.75 187 GLU A O 1
ATOM 1506 N N . GLN A 1 188 ? -13.781 -7.586 8.211 1 92.69 188 GLN A N 1
ATOM 1507 C CA . GLN A 1 188 ? -12.742 -6.898 7.453 1 92.69 188 GLN A CA 1
ATOM 1508 C C . GLN A 1 188 ? -12.922 -7.121 5.953 1 92.69 188 GLN A C 1
ATOM 1510 O O . GLN A 1 188 ? -13.383 -8.18 5.531 1 92.69 188 GLN A O 1
ATOM 1515 N N . ALA A 1 189 ? -12.586 -6.137 5.215 1 91 189 ALA A N 1
ATOM 1516 C CA . ALA A 1 189 ? -12.672 -6.23 3.76 1 91 189 ALA A CA 1
ATOM 1517 C C . ALA A 1 189 ? -11.297 -6.109 3.115 1 91 189 ALA A C 1
ATOM 1519 O O . ALA A 1 189 ? -10.461 -5.32 3.564 1 91 189 ALA A O 1
ATOM 1520 N N . ARG A 1 190 ? -11.117 -6.848 2.074 1 92.06 190 ARG A N 1
ATOM 1521 C CA . ARG A 1 190 ? -9.836 -6.84 1.364 1 92.06 190 ARG A CA 1
ATOM 1522 C C . ARG A 1 190 ? -9.75 -5.645 0.419 1 92.06 190 ARG A C 1
ATOM 1524 O O . ARG A 1 190 ? -8.703 -5.004 0.324 1 92.06 190 ARG A O 1
ATOM 1531 N N . ALA A 1 191 ? -10.812 -5.418 -0.305 1 91.81 191 ALA A N 1
ATOM 1532 C CA . ALA A 1 191 ? -10.844 -4.449 -1.396 1 91.81 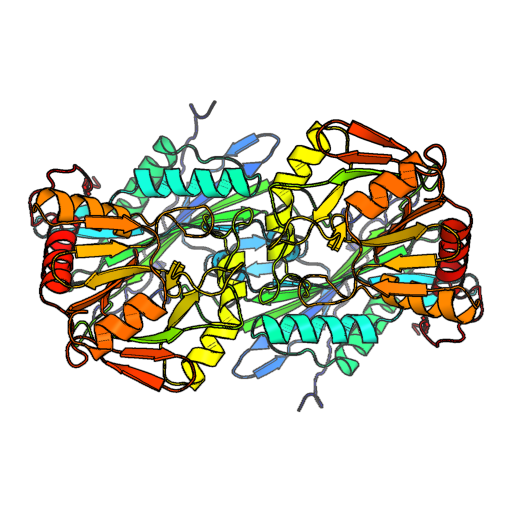191 ALA A CA 1
ATOM 1533 C C . ALA A 1 191 ? -12.266 -3.961 -1.655 1 91.81 191 ALA A C 1
ATOM 1535 O O . ALA A 1 191 ? -13.234 -4.551 -1.164 1 91.81 191 ALA A O 1
ATOM 1536 N N . VAL A 1 192 ? -12.344 -2.902 -2.355 1 91.19 192 VAL A N 1
ATOM 1537 C CA . VAL A 1 192 ? -13.633 -2.348 -2.762 1 91.19 192 VAL A CA 1
ATOM 1538 C C . VAL A 1 192 ? -13.57 -1.917 -4.227 1 91.19 192 VAL A C 1
ATOM 1540 O O . VAL A 1 192 ? -12.523 -1.459 -4.703 1 91.19 192 VAL A O 1
ATOM 1543 N N . PRO A 1 193 ? -14.711 -2.148 -4.922 1 90.38 193 PRO A N 1
ATOM 1544 C CA . PRO A 1 193 ? -14.703 -1.6 -6.281 1 90.38 193 PRO A CA 1
ATOM 1545 C C . PRO A 1 193 ? -14.352 -0.114 -6.312 1 90.38 193 PRO A C 1
ATOM 1547 O O . PRO A 1 193 ? -14.82 0.654 -5.469 1 90.38 193 PRO A O 1
ATOM 1550 N N . GLY A 1 194 ? -13.531 0.237 -7.234 1 91 194 GLY A N 1
ATOM 1551 C CA . GLY A 1 194 ? -13.039 1.605 -7.293 1 91 194 GLY A CA 1
ATOM 1552 C C . GLY A 1 194 ? -11.703 1.792 -6.602 1 91 194 GLY A C 1
ATOM 1553 O O . GLY A 1 194 ? -11.062 2.834 -6.754 1 91 194 GLY A O 1
ATOM 1554 N N . GLY A 1 195 ? -11.281 0.807 -5.848 1 93.88 195 GLY A N 1
ATOM 1555 C CA . GLY A 1 195 ? -9.977 0.818 -5.215 1 93.88 195 GLY A CA 1
ATOM 1556 C C . GLY A 1 195 ? -8.906 0.118 -6.035 1 93.88 195 GLY A C 1
ATOM 1557 O O . GLY A 1 195 ? -8.891 0.222 -7.262 1 93.88 195 GLY A O 1
ATOM 1558 N N . VAL A 1 196 ? -7.988 -0.554 -5.305 1 96.06 196 VAL A N 1
ATOM 1559 C CA . VAL A 1 196 ? -6.852 -1.127 -6.016 1 96.06 196 VAL A CA 1
ATOM 1560 C C . VAL A 1 196 ? -6.867 -2.646 -5.879 1 96.06 196 VAL A C 1
ATOM 1562 O O . VAL A 1 196 ? -5.84 -3.305 -6.07 1 96.06 196 VAL A O 1
ATOM 1565 N N . GLY A 1 197 ? -7.941 -3.227 -5.582 1 95.31 197 GLY A N 1
ATOM 1566 C CA . GLY A 1 197 ? -8.031 -4.66 -5.348 1 95.31 197 GLY A CA 1
ATOM 1567 C C . GLY A 1 197 ? -7.773 -5.484 -6.594 1 95.31 197 GLY A C 1
ATOM 1568 O O . GLY A 1 197 ? -7.414 -6.66 -6.504 1 95.31 197 GLY A O 1
ATOM 1569 N N . ASN A 1 198 ? -7.918 -4.918 -7.738 1 96.44 198 ASN A N 1
ATOM 1570 C CA . ASN A 1 198 ? -7.816 -5.66 -8.992 1 96.44 198 ASN A CA 1
ATOM 1571 C C . ASN A 1 198 ? -6.422 -5.551 -9.594 1 96.44 198 ASN A C 1
ATOM 1573 O O . ASN A 1 198 ? -6.195 -5.988 -10.727 1 96.44 198 ASN A O 1
ATOM 1577 N N . ILE A 1 199 ? -5.543 -4.91 -8.914 1 97.38 199 ILE A N 1
ATOM 1578 C CA . ILE A 1 199 ? -4.176 -4.828 -9.422 1 97.38 199 ILE A CA 1
ATOM 1579 C C . ILE A 1 199 ? -3.215 -5.469 -8.422 1 97.38 199 ILE A C 1
ATOM 1581 O O . ILE A 1 199 ? -3.58 -5.715 -7.273 1 97.38 199 ILE A O 1
ATOM 1585 N N . LYS A 1 200 ? -2.07 -5.781 -8.891 1 97.94 200 LYS A N 1
ATOM 1586 C CA . LYS A 1 200 ? -1.093 -6.508 -8.078 1 97.94 200 LYS A CA 1
ATOM 1587 C C . LYS A 1 200 ? -0.062 -5.555 -7.48 1 97.94 200 LYS A C 1
ATOM 1589 O O . LYS A 1 200 ? 1.096 -5.535 -7.906 1 97.94 200 LYS A O 1
ATOM 1594 N N . THR A 1 201 ? -0.46 -4.875 -6.43 1 98.44 201 THR A N 1
ATOM 1595 C CA . THR A 1 201 ? 0.372 -3.881 -5.758 1 98.44 201 THR A CA 1
ATOM 1596 C C . THR A 1 201 ? 0.693 -4.316 -4.332 1 98.44 201 THR A C 1
ATOM 1598 O O . THR A 1 201 ? -0.106 -5.004 -3.693 1 98.44 201 THR A O 1
ATOM 1601 N N . ALA A 1 202 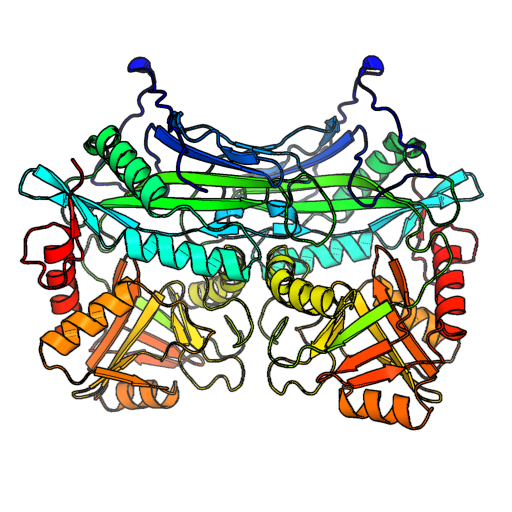? 1.845 -3.879 -3.816 1 98.56 202 ALA A N 1
ATOM 1602 C CA . ALA A 1 202 ? 2.336 -4.27 -2.496 1 98.56 202 ALA A CA 1
ATOM 1603 C C . ALA A 1 202 ? 1.337 -3.893 -1.406 1 98.56 202 ALA A C 1
ATOM 1605 O O . ALA A 1 202 ? 1.151 -4.637 -0.441 1 98.56 202 ALA A O 1
ATOM 1606 N N . GLY A 1 203 ? 0.704 -2.801 -1.562 1 97.88 203 GLY A N 1
ATOM 1607 C CA . GLY A 1 203 ? -0.198 -2.287 -0.543 1 97.88 203 GLY A CA 1
ATOM 1608 C C . GLY A 1 203 ? -1.349 -3.227 -0.237 1 97.88 203 GLY A C 1
ATOM 1609 O O . GLY A 1 203 ? -1.812 -3.299 0.903 1 97.88 203 GLY A O 1
ATOM 1610 N N . ASN A 1 204 ? -1.854 -3.965 -1.208 1 97.06 204 ASN A N 1
ATOM 1611 C CA . ASN A 1 204 ? -2.938 -4.918 -0.996 1 97.06 204 ASN A CA 1
ATOM 1612 C C . ASN A 1 204 ? -2.521 -6.039 -0.047 1 97.06 204 ASN A C 1
ATOM 1614 O O . ASN A 1 204 ? -3.342 -6.539 0.724 1 97.06 204 ASN A O 1
ATOM 1618 N N . TYR A 1 205 ? -1.313 -6.395 -0.149 1 97.25 205 TYR A N 1
ATOM 1619 C CA . TYR A 1 205 ? -0.817 -7.512 0.648 1 97.25 205 TYR A CA 1
ATOM 1620 C C . TYR A 1 205 ? -0.567 -7.086 2.09 1 97.25 205 TYR A C 1
ATOM 1622 O O . TYR A 1 205 ? -0.875 -7.824 3.025 1 97.25 205 TYR A O 1
ATOM 1630 N N . ALA A 1 206 ? -0.035 -5.887 2.227 1 97.88 206 ALA A N 1
ATOM 1631 C CA . ALA A 1 206 ? 0.105 -5.352 3.578 1 97.88 206 ALA A CA 1
ATOM 1632 C C . ALA A 1 206 ? -1.244 -5.297 4.289 1 97.88 206 ALA A C 1
ATOM 1634 O O . ALA A 1 206 ? -1.351 -5.668 5.461 1 97.88 206 ALA A O 1
ATOM 1635 N N . ALA A 1 207 ? -2.248 -4.879 3.605 1 96.62 207 ALA A N 1
ATOM 1636 C CA . ALA A 1 207 ? -3.584 -4.672 4.156 1 96.62 207 ALA A CA 1
ATOM 1637 C C . ALA A 1 207 ? -4.211 -5.996 4.582 1 96.62 207 ALA A C 1
ATOM 1639 O O . ALA A 1 207 ? -5.129 -6.02 5.406 1 96.62 207 ALA A O 1
ATOM 1640 N N . SER A 1 208 ? -3.746 -7.082 4.059 1 96.69 208 SER A N 1
ATOM 1641 C CA . SER A 1 208 ? -4.379 -8.375 4.301 1 96.69 208 SER A CA 1
ATOM 1642 C C . SER A 1 208 ? -3.77 -9.062 5.52 1 96.69 208 SER A C 1
ATOM 1644 O O . SER A 1 208 ? -4.328 -10.031 6.031 1 96.69 208 SER A O 1
ATOM 1646 N N . LEU A 1 209 ? -2.65 -8.578 5.984 1 97.69 209 LEU A N 1
ATOM 1647 C CA . LEU A 1 209 ? -1.84 -9.297 6.965 1 97.69 209 LEU A CA 1
ATOM 1648 C C . LEU A 1 209 ? -2.594 -9.461 8.281 1 97.69 209 LEU A C 1
ATOM 1650 O O . LEU A 1 209 ? -2.549 -10.523 8.898 1 97.69 209 LEU A O 1
ATOM 1654 N N . TYR A 1 210 ? -3.26 -8.422 8.758 1 97.5 210 TYR A N 1
ATOM 1655 C CA . TYR A 1 210 ? -3.938 -8.445 10.047 1 97.5 210 TYR A CA 1
ATOM 1656 C C . TYR A 1 210 ? -4.988 -9.555 10.086 1 97.5 210 TYR A C 1
ATOM 1658 O O . TYR A 1 210 ? -5.027 -10.344 11.031 1 97.5 210 TYR A O 1
ATOM 1666 N N . THR A 1 211 ? -5.84 -9.594 9.094 1 96.69 211 THR A N 1
ATOM 1667 C CA . THR A 1 211 ? -6.887 -10.609 9.031 1 96.69 211 THR A CA 1
ATOM 1668 C C . THR A 1 211 ? -6.277 -12 8.883 1 96.69 211 THR A C 1
ATOM 1670 O O . THR A 1 211 ? -6.809 -12.977 9.414 1 96.69 211 THR A O 1
ATOM 1673 N N . ALA A 1 212 ? -5.199 -12.102 8.117 1 96.56 212 ALA A N 1
ATOM 1674 C CA . ALA A 1 212 ? -4.504 -13.375 7.992 1 96.56 212 ALA A CA 1
ATOM 1675 C C . ALA A 1 212 ? -4.027 -13.875 9.352 1 96.56 212 ALA A C 1
ATOM 1677 O O . ALA A 1 212 ? -4.082 -15.078 9.633 1 96.56 212 ALA A O 1
ATOM 1678 N N . GLU A 1 213 ? -3.518 -12.961 10.141 1 96.56 213 GLU A N 1
ATOM 1679 C CA . GLU A 1 213 ? -3.09 -13.336 11.484 1 96.56 213 GLU A CA 1
ATOM 1680 C C . GLU A 1 213 ? -4.266 -13.828 12.32 1 96.56 213 GLU A C 1
ATOM 1682 O O . GLU A 1 213 ? -4.133 -14.781 13.094 1 96.56 213 GLU A O 1
ATOM 1687 N N . ILE A 1 214 ? -5.43 -13.203 12.242 1 95.56 214 ILE A N 1
ATOM 1688 C CA . ILE A 1 214 ? -6.641 -13.648 12.922 1 95.56 214 ILE A CA 1
ATOM 1689 C C . ILE A 1 214 ? -6.984 -15.07 12.484 1 95.56 214 ILE A C 1
ATOM 1691 O O . ILE A 1 214 ? -7.27 -15.938 13.32 1 95.56 214 ILE A O 1
ATOM 1695 N N . ALA A 1 215 ? -6.965 -15.289 11.172 1 96 215 ALA A N 1
ATOM 1696 C CA . ALA A 1 215 ? -7.254 -16.609 10.617 1 96 215 ALA A CA 1
ATOM 1697 C C . ALA A 1 215 ? -6.293 -17.656 11.172 1 96 215 ALA A C 1
ATOM 1699 O O . ALA A 1 215 ? -6.711 -18.75 11.555 1 96 215 ALA A O 1
ATOM 1700 N N . ARG A 1 216 ? -5.016 -17.312 11.188 1 95.75 216 ARG A N 1
ATOM 1701 C CA . ARG A 1 216 ? -3.996 -18.219 11.688 1 95.75 216 ARG A CA 1
ATOM 1702 C C . ARG A 1 216 ? -4.281 -18.625 13.125 1 95.75 216 ARG A C 1
ATOM 1704 O O . ARG A 1 216 ? -4.141 -19.797 13.484 1 95.75 216 ARG A O 1
ATOM 1711 N N . LYS A 1 217 ? -4.645 -17.703 13.938 1 95.31 217 LYS A N 1
ATOM 1712 C CA . LYS A 1 217 ? -4.957 -17.953 15.336 1 95.31 217 LYS A CA 1
ATOM 1713 C C . LYS A 1 217 ? -6.148 -18.906 15.469 1 95.31 217 LYS A C 1
ATOM 1715 O O . LYS A 1 217 ? -6.293 -19.594 16.484 1 95.31 217 LYS A O 1
ATOM 1720 N N . LYS A 1 218 ? -6.953 -18.953 14.438 1 94.62 218 LYS A N 1
ATOM 1721 C CA . LYS A 1 218 ? -8.109 -19.844 14.422 1 94.62 218 LYS A CA 1
ATOM 1722 C C . LYS A 1 218 ? -7.777 -21.172 13.734 1 94.62 218 LYS A C 1
ATOM 1724 O O . LYS A 1 218 ? -8.664 -21.984 13.469 1 94.62 218 LYS A O 1
ATOM 1729 N N . GLY A 1 219 ? -6.492 -21.312 13.352 1 94.44 219 GLY A N 1
ATOM 1730 C CA . GLY A 1 219 ? -6.035 -22.547 12.734 1 94.44 219 GLY A CA 1
ATOM 1731 C C . GLY A 1 219 ? -6.277 -22.594 11.242 1 94.44 219 GLY A C 1
ATOM 1732 O O . GLY A 1 219 ? -6.25 -23.672 10.633 1 94.44 219 GLY A O 1
ATOM 1733 N N . CYS A 1 220 ? -6.617 -21.5 10.656 1 95.12 220 CYS A N 1
ATOM 1734 C CA . CYS A 1 220 ? -6.871 -21.422 9.219 1 95.12 220 CYS A CA 1
ATOM 1735 C C . CYS A 1 220 ? -5.652 -20.875 8.484 1 95.12 220 CYS A C 1
ATOM 1737 O O . CYS A 1 220 ? -4.938 -20.016 9 1 95.12 220 CYS A O 1
ATOM 1739 N N . SER A 1 221 ? -5.465 -21.312 7.285 1 92.44 221 SER A N 1
ATOM 1740 C CA . SER A 1 221 ? -4.262 -20.938 6.547 1 92.44 221 SER A CA 1
ATOM 1741 C C . SER A 1 221 ? -4.508 -19.734 5.656 1 92.44 221 SER A C 1
ATOM 1743 O O . SER A 1 221 ? -3.559 -19.078 5.219 1 92.44 221 SER A O 1
ATOM 1745 N N . GLN A 1 222 ? -5.766 -19.469 5.344 1 94.12 222 GLN A N 1
ATOM 1746 C CA . GLN A 1 222 ? -6.102 -18.359 4.441 1 94.12 222 GLN A CA 1
ATOM 1747 C C . GLN A 1 222 ? -7.418 -17.703 4.84 1 94.12 222 GLN A C 1
ATOM 1749 O O . GLN A 1 222 ? -8.148 -18.234 5.688 1 94.12 222 GLN A O 1
ATOM 1754 N N . VAL A 1 223 ? -7.613 -16.641 4.238 1 96.88 223 VAL A N 1
ATOM 1755 C CA . VAL A 1 223 ? -8.836 -15.875 4.477 1 96.88 223 VAL A CA 1
ATOM 1756 C C . VAL A 1 223 ? -9.695 -15.875 3.213 1 96.88 223 VAL A C 1
ATOM 1758 O O . VAL A 1 223 ? -9.203 -15.594 2.119 1 96.88 223 VAL A O 1
ATOM 1761 N N . LEU A 1 224 ? -10.914 -16.25 3.312 1 97.81 224 LEU A N 1
ATOM 1762 C CA . LEU A 1 224 ? -11.906 -16.016 2.27 1 97.81 224 LEU A CA 1
ATOM 1763 C C . LEU A 1 224 ? -12.578 -14.664 2.451 1 97.81 224 LEU A C 1
ATOM 1765 O O . LEU A 1 224 ? -13.312 -14.461 3.422 1 97.81 224 LEU A O 1
ATOM 1769 N N . TRP A 1 225 ? -12.383 -13.828 1.519 1 97 225 TRP A N 1
ATOM 1770 C CA . TRP A 1 225 ? -12.859 -12.453 1.605 1 97 225 TRP A CA 1
ATOM 1771 C C . TRP A 1 225 ? -14.242 -12.32 0.978 1 97 225 TRP A C 1
ATOM 1773 O O . TRP A 1 225 ? -14.508 -12.898 -0.08 1 97 225 TRP A O 1
ATOM 1783 N N . LEU A 1 226 ? -15.039 -11.594 1.639 1 96.81 226 LEU A N 1
ATOM 1784 C CA . LEU A 1 226 ? -16.344 -11.211 1.103 1 96.81 226 LEU A CA 1
ATOM 1785 C C . LEU A 1 226 ? -16.312 -9.773 0.583 1 96.81 226 LEU A C 1
ATOM 1787 O O . LEU A 1 226 ? -15.375 -9.031 0.847 1 96.81 226 LEU A O 1
ATOM 1791 N N . ASP A 1 227 ? -17.328 -9.422 -0.212 1 94.88 227 ASP A N 1
ATOM 1792 C CA . ASP A 1 227 ? -17.422 -8.07 -0.751 1 94.88 227 ASP A CA 1
ATOM 1793 C C . ASP A 1 227 ? -17.5 -7.035 0.37 1 94.88 227 ASP A C 1
ATOM 1795 O O . ASP A 1 227 ? -18.062 -7.316 1.435 1 94.88 227 ASP A O 1
ATOM 1799 N N . ALA A 1 228 ? -17.062 -5.91 0.099 1 92.69 228 ALA A N 1
ATOM 1800 C CA . ALA A 1 228 ? -16.938 -4.879 1.127 1 92.69 228 ALA A CA 1
ATOM 1801 C C . ALA A 1 228 ? -18.281 -4.199 1.383 1 92.69 228 ALA A C 1
ATOM 1803 O O . ALA A 1 228 ? -18.5 -3.607 2.445 1 92.69 228 ALA A O 1
ATOM 1804 N N . LYS A 1 229 ? -19.141 -4.176 0.471 1 91.44 229 LYS A N 1
ATOM 1805 C CA . LYS A 1 229 ? -20.375 -3.396 0.561 1 91.44 229 LYS A CA 1
ATOM 1806 C C . LYS A 1 229 ? -21.422 -4.117 1.41 1 91.44 229 LYS A C 1
ATOM 1808 O O . LYS A 1 229 ? -22.031 -3.516 2.301 1 91.44 229 LYS A O 1
ATOM 1813 N N . GLU A 1 230 ? -21.547 -5.426 1.105 1 93.44 230 GLU A N 1
ATOM 1814 C CA . GLU A 1 230 ? -22.641 -6.148 1.756 1 93.44 230 GLU A CA 1
ATOM 1815 C C . GLU A 1 230 ? -22.109 -7.277 2.635 1 93.44 230 GLU A C 1
ATOM 1817 O O . GLU A 1 230 ? -22.844 -7.836 3.451 1 93.44 230 GLU A O 1
ATOM 1822 N N . PHE A 1 231 ? -20.828 -7.672 2.516 1 94.38 231 PHE A N 1
ATOM 1823 C CA . PHE A 1 231 ? -20.234 -8.812 3.201 1 94.38 231 PHE A CA 1
ATOM 1824 C C . PHE A 1 231 ? -21.062 -10.07 2.979 1 94.38 231 PHE A C 1
ATOM 1826 O O . PHE A 1 231 ? -21.375 -10.789 3.928 1 94.38 231 PHE A O 1
ATOM 1833 N N . LYS A 1 232 ? -21.422 -10.242 1.749 1 96.38 232 LYS A N 1
ATOM 1834 C CA . LYS A 1 232 ? -22.297 -11.352 1.387 1 96.38 232 LYS A CA 1
ATOM 1835 C C . LYS A 1 232 ? -21.703 -12.18 0.25 1 96.38 232 LYS A C 1
ATOM 1837 O O . LYS A 1 232 ? -21.859 -13.398 0.208 1 96.38 232 LYS A O 1
ATOM 1842 N N . TYR A 1 233 ? -21.078 -11.531 -0.616 1 97.12 233 TYR A N 1
ATOM 1843 C CA . TYR A 1 233 ? -20.609 -12.172 -1.835 1 97.12 233 TYR A CA 1
ATOM 1844 C C . TYR A 1 233 ? -19.125 -12.523 -1.725 1 97.12 233 TYR A C 1
ATOM 1846 O O . TYR A 1 233 ? -18.312 -11.703 -1.293 1 97.12 233 TYR A O 1
ATOM 1854 N N . VAL A 1 234 ? -18.797 -13.734 -2.191 1 97.69 234 VAL A N 1
ATOM 1855 C CA . VAL A 1 234 ? -17.422 -14.227 -2.146 1 97.69 234 VAL A CA 1
ATOM 1856 C C . VAL A 1 234 ? -16.578 -13.5 -3.188 1 97.69 234 VAL A C 1
ATOM 1858 O O . VAL A 1 234 ? -17.031 -13.266 -4.312 1 97.69 234 VAL A O 1
ATOM 1861 N N . GLU A 1 235 ? -15.391 -13.156 -2.818 1 95.56 235 GLU A N 1
ATOM 1862 C CA . GLU A 1 235 ? -14.484 -12.516 -3.768 1 95.56 235 GLU A CA 1
ATOM 1863 C C . GLU A 1 235 ? -13.242 -13.375 -4 1 95.56 235 GLU A C 1
ATOM 1865 O O . GLU A 1 235 ? -13.148 -14.078 -5.008 1 95.56 235 GLU A O 1
ATOM 1870 N N . GLU A 1 236 ? -12.25 -13.383 -2.959 1 94.94 236 GLU A N 1
ATOM 1871 C CA . GLU A 1 236 ? -10.992 -14.109 -3.133 1 94.94 236 GLU A CA 1
ATOM 1872 C C . GLU A 1 236 ? -10.547 -14.758 -1.825 1 94.94 236 GLU A C 1
ATOM 1874 O O . GLU A 1 236 ? -11.133 -14.5 -0.769 1 94.94 236 GLU A O 1
ATOM 1879 N N . VAL A 1 237 ? -9.57 -15.609 -2.018 1 92.62 237 VAL A N 1
ATOM 1880 C CA . VAL A 1 237 ? -8.961 -16.25 -0.857 1 92.62 237 VAL A CA 1
ATOM 1881 C C . VAL A 1 237 ? -7.492 -15.852 -0.765 1 92.62 237 VAL A C 1
ATOM 1883 O O . VAL A 1 237 ? -6.711 -16.125 -1.681 1 92.62 237 VAL A O 1
ATOM 1886 N N . GLY A 1 238 ? -7.215 -15.297 0.376 1 82.5 238 GLY A N 1
ATOM 1887 C CA . GLY A 1 238 ? -5.828 -14.883 0.532 1 82.5 238 GLY A CA 1
ATOM 1888 C C . GLY A 1 238 ? -5.285 -14.156 -0.682 1 82.5 238 GLY A C 1
ATOM 1889 O O . GLY A 1 238 ? -5.816 -13.125 -1.082 1 82.5 238 GLY A O 1
ATOM 1890 N N . THR A 1 239 ? -4.203 -14.828 -1.316 1 78.38 239 THR A N 1
ATOM 1891 C CA . THR A 1 239 ? -3.547 -14.273 -2.496 1 78.38 239 THR A CA 1
ATOM 1892 C C . THR A 1 239 ? -3.979 -15.023 -3.754 1 78.38 239 THR A C 1
ATOM 1894 O O . THR A 1 239 ? -3.279 -14.992 -4.77 1 78.38 239 THR A O 1
ATOM 1897 N N . SER A 1 240 ? -5.109 -15.695 -3.68 1 92.62 240 SER A N 1
ATOM 1898 C CA . SER A 1 240 ? -5.539 -16.516 -4.809 1 92.62 240 SER A CA 1
ATOM 1899 C C . SER A 1 240 ? -7 -16.25 -5.16 1 92.62 240 SER A C 1
ATOM 1901 O O . SER A 1 240 ? -7.758 -15.734 -4.34 1 92.62 240 SER A O 1
ATOM 1903 N N . ASN A 1 241 ? -7.348 -16.641 -6.402 1 97.81 241 ASN A N 1
ATOM 1904 C CA . ASN A 1 241 ? -8.758 -16.734 -6.754 1 97.81 241 ASN A CA 1
ATOM 1905 C C . ASN A 1 241 ? -9.398 -18 -6.18 1 97.81 241 ASN A C 1
ATOM 1907 O O . ASN A 1 241 ? -8.711 -18.844 -5.613 1 97.81 241 ASN A O 1
ATOM 1911 N N . ILE A 1 242 ? -10.742 -18.109 -6.27 1 98.19 242 ILE A N 1
ATOM 1912 C CA . ILE A 1 242 ? -11.422 -19.234 -5.648 1 98.19 242 ILE A CA 1
ATOM 1913 C C . ILE A 1 242 ? -12.469 -19.797 -6.605 1 98.19 242 ILE A C 1
ATOM 1915 O O . ILE A 1 242 ? -13.094 -19.047 -7.359 1 98.19 242 ILE A O 1
ATOM 1919 N N . PHE A 1 243 ? -12.586 -21.094 -6.602 1 98.69 243 PHE A N 1
ATOM 1920 C CA . PHE A 1 243 ? -13.602 -21.828 -7.359 1 98.69 243 PHE A CA 1
ATOM 1921 C C . PHE A 1 243 ? -14.422 -22.719 -6.445 1 98.69 243 PHE A C 1
ATOM 1923 O O . PHE A 1 243 ? -13.898 -23.281 -5.48 1 98.69 243 PHE A O 1
ATOM 1930 N N . PHE A 1 244 ? -15.688 -22.891 -6.75 1 98.69 244 PHE A N 1
ATOM 1931 C CA . PHE A 1 244 ? -16.609 -23.828 -6.105 1 98.69 244 PHE A CA 1
ATOM 1932 C C . PHE A 1 244 ? -17.266 -24.719 -7.137 1 98.69 244 PHE A C 1
ATOM 1934 O O . PHE A 1 244 ? -17.828 -24.234 -8.125 1 98.69 244 PHE A O 1
ATOM 1941 N N . ARG A 1 245 ? -17.172 -25.984 -6.949 1 98.81 245 ARG A N 1
ATOM 1942 C CA . ARG A 1 245 ? -17.938 -26.922 -7.746 1 98.81 245 ARG A CA 1
ATOM 1943 C C . ARG A 1 245 ? -19.219 -27.328 -7.016 1 98.81 245 ARG A C 1
ATOM 1945 O O . ARG A 1 245 ? -19.172 -28.125 -6.07 1 98.81 245 ARG A O 1
ATOM 1952 N N . ILE A 1 246 ? -20.328 -26.844 -7.418 1 98.56 246 ILE A N 1
ATOM 1953 C CA . ILE A 1 246 ? -21.625 -27.172 -6.832 1 98.56 246 ILE A CA 1
ATOM 1954 C C . ILE A 1 246 ? -22.484 -27.906 -7.852 1 98.56 246 ILE A C 1
ATOM 1956 O O . ILE A 1 246 ? -22.875 -27.344 -8.867 1 98.56 246 ILE A O 1
ATOM 1960 N N . GLY A 1 247 ? -22.734 -29.156 -7.543 1 97.56 247 GLY A N 1
ATOM 1961 C CA . GLY A 1 247 ? -23.375 -29.984 -8.555 1 97.56 247 GLY A CA 1
ATOM 1962 C C . GLY A 1 247 ? -22.562 -30.078 -9.836 1 97.56 247 GLY A C 1
ATOM 1963 O O . GLY A 1 247 ? -21.375 -30.438 -9.805 1 97.56 247 GLY A O 1
ATOM 1964 N N . ASP A 1 248 ? -23.188 -29.688 -10.93 1 96.88 248 ASP A N 1
ATOM 1965 C CA . ASP A 1 248 ? -22.516 -29.812 -12.219 1 96.88 248 ASP A CA 1
ATOM 1966 C C . ASP A 1 248 ? -21.906 -28.469 -12.641 1 96.88 248 ASP A C 1
ATOM 1968 O O . ASP A 1 248 ? -21.359 -28.344 -13.742 1 96.88 248 ASP A O 1
ATOM 1972 N N . GLU A 1 249 ? -21.906 -27.531 -11.734 1 98.62 249 GLU A N 1
ATOM 1973 C CA . GLU A 1 249 ? -21.469 -26.188 -12.078 1 98.62 249 GLU A CA 1
ATOM 1974 C C . GLU A 1 249 ? -20.156 -25.828 -11.375 1 98.62 249 GLU A C 1
ATOM 1976 O O . GLU A 1 249 ? -20.031 -26.031 -10.164 1 98.62 249 GLU A O 1
ATOM 1981 N N . LEU A 1 250 ? -19.188 -25.438 -12.156 1 98.81 250 LEU A N 1
ATOM 1982 C CA . LEU A 1 250 ? -17.984 -24.812 -11.617 1 98.81 250 LEU A CA 1
ATOM 1983 C C . LEU A 1 250 ? -18.125 -23.297 -11.578 1 98.81 250 LEU A C 1
ATOM 1985 O O . LEU A 1 250 ? -18.234 -22.656 -12.617 1 98.81 250 LEU A O 1
ATOM 1989 N N . ILE A 1 251 ? -18.078 -22.734 -10.336 1 98.88 251 ILE A N 1
ATOM 1990 C CA . ILE A 1 251 ? -18.422 -21.328 -10.148 1 98.88 251 ILE A CA 1
ATOM 1991 C C . ILE A 1 251 ? -17.188 -20.562 -9.633 1 98.88 251 ILE A C 1
ATOM 1993 O O . ILE A 1 251 ? -16.469 -21.062 -8.758 1 98.88 251 ILE A O 1
ATOM 1997 N N . THR A 1 252 ? -16.859 -19.453 -10.18 1 98.81 252 THR A N 1
ATOM 1998 C CA . THR A 1 252 ? -15.906 -18.5 -9.617 1 98.81 252 THR A CA 1
ATOM 1999 C C . THR A 1 252 ? -16.453 -17.078 -9.688 1 98.81 252 THR A C 1
ATOM 2001 O O . THR A 1 252 ? -17.188 -16.734 -10.609 1 98.81 252 THR A O 1
ATOM 2004 N N . PRO A 1 253 ? -16.141 -16.25 -8.695 1 98.19 253 PRO A N 1
ATOM 2005 C CA . PRO A 1 253 ? -16.625 -14.875 -8.727 1 98.19 253 PRO A CA 1
ATOM 2006 C C . PRO A 1 253 ? -16.172 -14.109 -9.961 1 98.19 253 PRO A C 1
ATOM 2008 O O . PRO A 1 253 ? -15.047 -14.312 -10.438 1 98.19 253 PRO A O 1
ATOM 2011 N N . PRO A 1 254 ? -17.047 -13.227 -10.492 1 97.56 254 PRO A N 1
ATOM 2012 C CA . PRO A 1 254 ? -16.625 -12.422 -11.641 1 97.56 254 PRO A CA 1
ATOM 2013 C C . PRO A 1 254 ? -15.594 -11.359 -11.266 1 97.56 254 PRO A C 1
ATOM 2015 O O . PRO A 1 254 ? -15.492 -10.969 -10.102 1 97.56 254 PRO A O 1
ATOM 2018 N N . LEU A 1 255 ? -14.867 -10.977 -12.375 1 95.38 255 LEU A N 1
ATOM 2019 C CA . LEU A 1 255 ? -13.93 -9.867 -12.195 1 95.38 255 LEU A CA 1
ATOM 2020 C C . LEU A 1 255 ? -14.672 -8.531 -12.203 1 95.38 255 LEU A C 1
ATOM 2022 O O . LEU A 1 255 ? -15.406 -8.227 -13.141 1 95.38 255 LEU A O 1
ATOM 2026 N N . GLY A 1 256 ? -14.805 -7.801 -11.047 1 88.38 256 GLY A N 1
ATOM 2027 C CA . GLY A 1 256 ? -15.594 -6.578 -10.969 1 88.38 256 GLY A CA 1
ATOM 2028 C C . GLY A 1 256 ? -14.82 -5.406 -10.391 1 88.38 256 GLY A C 1
ATOM 2029 O O . GLY A 1 256 ? -15.414 -4.461 -9.867 1 88.38 256 GLY A O 1
ATOM 2030 N N . GLY A 1 257 ? -13.562 -5.539 -10.43 1 91.12 257 GLY A N 1
ATOM 2031 C CA . GLY A 1 257 ? -12.773 -4.395 -10 1 91.12 257 GLY A CA 1
ATOM 2032 C C . GLY A 1 257 ? -12.148 -4.59 -8.633 1 91.12 257 GLY A C 1
ATOM 2033 O O . GLY A 1 257 ? -11.289 -3.809 -8.219 1 91.12 257 GLY A O 1
ATOM 2034 N N . SER A 1 258 ? -12.586 -5.59 -7.898 1 93.44 258 SER A N 1
ATOM 2035 C CA . SER A 1 258 ? -12.047 -5.82 -6.562 1 93.44 258 SER A CA 1
ATOM 2036 C C . SER A 1 258 ? -11.242 -7.117 -6.508 1 93.44 258 SER A C 1
ATOM 2038 O O . SER A 1 258 ? -10.594 -7.41 -5.5 1 93.44 258 SER A O 1
ATOM 2040 N N . ILE A 1 259 ? -11.273 -7.855 -7.508 1 96.06 259 ILE A N 1
ATOM 2041 C CA . ILE A 1 259 ? -10.617 -9.156 -7.578 1 96.06 259 ILE A CA 1
ATOM 2042 C C . ILE A 1 259 ? -9.5 -9.117 -8.617 1 96.06 259 ILE A C 1
ATOM 2044 O O . ILE A 1 259 ? -9.672 -8.555 -9.703 1 96.06 259 ILE A O 1
ATOM 2048 N N . LEU A 1 260 ? -8.359 -9.594 -8.242 1 97.19 260 LEU A N 1
ATOM 2049 C CA . LEU A 1 260 ? -7.262 -9.68 -9.195 1 97.19 260 LEU A CA 1
ATOM 2050 C C . LEU A 1 260 ? -7.574 -10.688 -10.297 1 97.19 260 LEU A C 1
ATOM 2052 O O . LEU A 1 260 ? -8.008 -11.805 -10.008 1 97.19 260 LEU A O 1
ATOM 2056 N N . GLY A 1 261 ? -7.434 -10.312 -11.523 1 97.38 261 GLY A N 1
ATOM 2057 C CA . GLY A 1 261 ? -7.605 -11.242 -12.633 1 97.38 261 GLY A CA 1
ATOM 2058 C C . GLY A 1 261 ? -6.457 -12.219 -12.773 1 97.38 261 GLY A C 1
ATOM 2059 O O . GLY A 1 261 ? -5.551 -12.008 -13.586 1 97.38 261 GLY A O 1
ATOM 2060 N N . GLY A 1 262 ? -6.527 -13.289 -12.109 1 97.62 262 GLY A N 1
ATOM 2061 C CA . GLY A 1 262 ? -5.453 -14.266 -12.102 1 97.62 262 GLY A CA 1
ATOM 2062 C C . GLY A 1 262 ? -5.25 -14.938 -13.445 1 97.62 262 GLY A C 1
ATOM 2063 O O . GLY A 1 262 ? -6.223 -15.281 -14.125 1 97.62 262 GLY A O 1
ATOM 2064 N N . ILE A 1 263 ? -4.027 -15.117 -13.789 1 98.25 263 ILE A N 1
ATOM 2065 C CA . ILE A 1 263 ? -3.688 -15.805 -15.031 1 98.25 263 ILE A CA 1
ATOM 2066 C C . ILE A 1 263 ? -3.99 -17.297 -14.898 1 98.25 263 ILE A C 1
ATOM 2068 O O . ILE A 1 263 ? -4.508 -17.906 -15.836 1 98.25 263 ILE A O 1
ATOM 2072 N N . THR A 1 264 ? -3.652 -17.875 -13.727 1 97.75 264 THR A N 1
ATOM 2073 C CA . THR A 1 264 ? -4.012 -19.266 -13.469 1 97.75 264 THR A CA 1
ATOM 2074 C C . THR A 1 264 ? -5.527 -19.438 -13.484 1 97.75 264 THR A C 1
ATOM 2076 O O . THR A 1 264 ? -6.035 -20.422 -14.023 1 97.75 264 THR A O 1
ATOM 2079 N N . ARG A 1 265 ? -6.242 -18.547 -12.852 1 98.25 265 ARG A N 1
ATOM 2080 C CA . ARG A 1 265 ? -7.699 -18.547 -12.898 1 98.25 265 ARG A CA 1
ATOM 2081 C C . ARG A 1 265 ? -8.195 -18.625 -14.344 1 98.25 265 ARG A C 1
ATOM 2083 O O . ARG A 1 265 ? -9.047 -19.453 -14.672 1 98.25 265 ARG A O 1
ATOM 2090 N N . ASP A 1 266 ? -7.672 -17.719 -15.164 1 98.56 266 ASP A N 1
ATOM 2091 C CA . ASP A 1 266 ? -8.07 -17.672 -16.562 1 98.56 266 ASP A CA 1
ATOM 2092 C C . ASP A 1 266 ? -7.75 -18.984 -17.281 1 98.56 266 ASP A C 1
ATOM 2094 O O . ASP A 1 266 ? -8.531 -19.453 -18.109 1 98.56 266 ASP A O 1
ATOM 2098 N N . SER A 1 267 ? -6.633 -19.547 -17 1 98.69 267 SER A N 1
ATOM 2099 C CA . SER A 1 267 ? -6.234 -20.812 -17.594 1 98.69 267 SER A CA 1
ATOM 2100 C C . SER A 1 267 ? -7.203 -21.938 -17.219 1 98.69 267 SER A C 1
ATOM 2102 O O . SER A 1 267 ? -7.594 -22.734 -18.062 1 98.69 267 SER A O 1
ATOM 2104 N N . ILE A 1 268 ? -7.598 -21.969 -15.953 1 98.38 268 ILE A N 1
ATOM 2105 C CA . ILE A 1 268 ? -8.516 -22.984 -15.453 1 98.38 268 ILE A CA 1
ATOM 2106 C C . ILE A 1 268 ? -9.875 -22.828 -16.125 1 98.38 268 ILE A C 1
ATOM 2108 O O . ILE A 1 268 ? -10.492 -23.828 -16.531 1 98.38 268 ILE A O 1
ATOM 2112 N N . LEU A 1 269 ? -10.336 -21.625 -16.25 1 98.69 269 LEU A N 1
ATOM 2113 C CA . LEU A 1 269 ? -11.602 -21.359 -16.922 1 98.69 269 LEU A CA 1
ATOM 2114 C C . LEU A 1 269 ? -11.57 -21.859 -18.359 1 98.69 269 LEU A C 1
ATOM 2116 O O . LEU A 1 269 ? -12.5 -22.547 -18.812 1 98.69 269 LEU A O 1
ATOM 2120 N N . LYS A 1 270 ? -10.516 -21.578 -19.094 1 98.5 270 LYS A N 1
ATOM 2121 C CA . LYS A 1 270 ? -10.383 -21.984 -20.484 1 98.5 270 LYS A CA 1
ATOM 2122 C C . LYS A 1 270 ? -10.297 -23.5 -20.609 1 98.5 270 LYS A C 1
ATOM 2124 O O . LYS A 1 270 ? -10.938 -24.094 -21.469 1 98.5 270 LYS A O 1
ATOM 2129 N N . LEU A 1 271 ? -9.477 -24.125 -19.75 1 98.38 271 LEU A N 1
ATOM 2130 C CA . LEU A 1 271 ? -9.359 -25.578 -19.75 1 98.38 271 LEU A CA 1
ATOM 2131 C C . LEU A 1 271 ? -10.703 -26.234 -19.469 1 98.38 271 LEU A C 1
ATOM 2133 O O . LEU A 1 271 ? -11.125 -27.141 -20.188 1 98.38 271 LEU A O 1
ATOM 2137 N N . ALA A 1 272 ? -11.367 -25.781 -18.406 1 98.5 272 ALA A N 1
ATOM 2138 C CA . ALA A 1 272 ? -12.648 -26.375 -18 1 98.5 272 ALA A CA 1
ATOM 2139 C C . ALA A 1 272 ? -13.68 -26.25 -19.125 1 98.5 272 ALA A C 1
ATOM 2141 O O . ALA A 1 272 ? -14.398 -27.203 -19.422 1 98.5 272 ALA A O 1
ATOM 2142 N N . ARG A 1 273 ? -13.781 -25.109 -19.75 1 98.44 273 ARG A N 1
ATOM 2143 C CA . ARG A 1 273 ? -14.711 -24.906 -20.859 1 98.44 273 ARG A CA 1
ATOM 2144 C C . ARG A 1 273 ? -14.375 -25.812 -22.031 1 98.44 273 ARG A C 1
ATOM 2146 O O . ARG A 1 273 ? -15.266 -26.359 -22.688 1 98.44 273 ARG A O 1
ATOM 2153 N N . SER A 1 274 ? -13.102 -25.953 -22.297 1 98.06 274 SER A N 1
ATOM 2154 C CA . SER A 1 274 ? -12.68 -26.797 -23.406 1 98.06 274 SER A CA 1
ATOM 2155 C C . SER A 1 274 ? -13.047 -28.266 -23.156 1 98.06 274 SER A C 1
ATOM 2157 O O . SER A 1 274 ? -13.164 -29.047 -24.109 1 98.06 274 SER A O 1
ATOM 2159 N N . TRP A 1 275 ? -13.18 -28.656 -21.859 1 97.88 275 TRP A N 1
ATOM 2160 C CA . TRP A 1 275 ? -13.562 -30.016 -21.5 1 97.88 275 TRP A CA 1
ATOM 2161 C C . TRP A 1 275 ? -15.078 -30.172 -21.531 1 97.88 275 TRP A C 1
ATOM 2163 O O . TRP A 1 275 ? -15.602 -31.25 -21.234 1 97.88 275 TRP A O 1
ATOM 2173 N N . GLY A 1 276 ? -15.828 -29.078 -21.797 1 98.06 276 GLY A N 1
ATOM 2174 C CA . GLY A 1 276 ? -17.281 -29.125 -21.891 1 98.06 276 GLY A CA 1
ATOM 2175 C C . GLY A 1 276 ? -17.953 -28.984 -20.531 1 98.06 276 GLY A C 1
ATOM 2176 O O . GLY A 1 276 ? -19.156 -29.266 -20.406 1 98.06 276 GLY A O 1
ATOM 2177 N N . LEU A 1 277 ? -17.219 -28.562 -19.516 1 98.25 277 LEU A N 1
ATOM 2178 C CA . LEU A 1 277 ? -17.812 -28.375 -18.188 1 98.25 277 LEU A CA 1
ATOM 2179 C C . LEU A 1 277 ? -18.719 -27.156 -18.172 1 98.25 277 LEU A C 1
ATOM 2181 O O . LEU A 1 277 ? -18.531 -26.219 -18.953 1 98.25 277 LEU A O 1
ATOM 2185 N N . ASN A 1 278 ? -19.734 -27.188 -17.328 1 98.44 278 ASN A N 1
ATOM 2186 C CA . ASN A 1 278 ? -20.562 -26.016 -17.031 1 98.44 278 ASN A CA 1
ATOM 2187 C C . ASN A 1 278 ? -19.828 -25.031 -16.109 1 98.44 278 ASN A C 1
ATOM 2189 O O . ASN A 1 278 ? -19.75 -25.25 -14.898 1 98.44 278 ASN A O 1
ATOM 2193 N N . VAL A 1 279 ? -19.297 -24 -16.703 1 98.56 279 VAL A N 1
ATOM 2194 C CA . VAL A 1 279 ? -18.484 -23.031 -15.969 1 98.56 279 VAL A CA 1
ATOM 2195 C C . VAL A 1 279 ? -19.219 -21.688 -15.906 1 98.56 279 VAL A C 1
ATOM 2197 O O . VAL A 1 279 ? -19.75 -21.219 -16.922 1 98.56 279 VAL A O 1
ATOM 2200 N N . SER A 1 280 ? -19.312 -21.047 -14.688 1 98.38 280 SER A N 1
ATOM 2201 C CA . SER A 1 280 ? -19.984 -19.766 -14.508 1 98.38 280 SER A CA 1
ATOM 2202 C C . SER A 1 280 ? -19.078 -18.766 -13.773 1 98.38 280 SER A C 1
ATOM 2204 O O . SER A 1 280 ? -18.469 -19.109 -12.758 1 98.38 280 SER A O 1
ATOM 2206 N N . GLU A 1 281 ? -18.906 -17.641 -14.336 1 98.44 281 GLU A N 1
ATOM 2207 C CA . GLU A 1 281 ? -18.422 -16.469 -13.617 1 98.44 281 GLU A CA 1
ATOM 2208 C C . GLU A 1 281 ? -19.562 -15.609 -13.109 1 98.44 281 GLU A C 1
ATOM 2210 O O . GLU A 1 281 ? -20.016 -14.703 -13.812 1 98.44 281 GLU A O 1
ATOM 2215 N N . ARG A 1 282 ? -19.984 -15.859 -11.922 1 98.19 282 ARG A N 1
ATOM 2216 C CA . ARG A 1 282 ? -21.141 -15.164 -11.383 1 98.19 282 ARG A CA 1
ATOM 2217 C C . ARG A 1 282 ? -20.969 -14.883 -9.891 1 98.19 282 ARG A C 1
ATOM 2219 O O . ARG A 1 282 ? -20.188 -15.555 -9.219 1 98.19 282 ARG A O 1
ATOM 2226 N N . LYS A 1 283 ? -21.781 -13.984 -9.445 1 97.69 283 LYS A N 1
ATOM 2227 C CA . LYS A 1 283 ? -21.797 -13.727 -8.008 1 97.69 283 LYS A CA 1
ATOM 2228 C C . LYS A 1 283 ? -22.297 -14.945 -7.238 1 97.69 283 LYS A C 1
ATOM 2230 O O . LYS A 1 283 ? -23.234 -15.625 -7.68 1 97.69 283 LYS A O 1
ATOM 2235 N N . ILE A 1 284 ? -21.625 -15.211 -6.195 1 98.56 284 ILE A N 1
ATOM 2236 C CA . ILE A 1 284 ? -22.031 -16.297 -5.312 1 98.56 284 ILE A CA 1
ATOM 2237 C C . ILE A 1 284 ? -21.953 -15.844 -3.859 1 98.56 284 ILE A C 1
ATOM 2239 O O . ILE A 1 284 ? -20.969 -15.234 -3.441 1 98.56 284 ILE A O 1
ATOM 2243 N N . THR A 1 285 ? -23.031 -16.078 -3.096 1 98.5 285 THR A N 1
ATOM 2244 C CA . THR A 1 285 ? -23.047 -15.664 -1.697 1 98.5 285 THR A CA 1
ATOM 2245 C C . THR A 1 285 ? -22.391 -16.703 -0.813 1 98.5 285 THR A C 1
ATOM 2247 O O . THR A 1 285 ? -22.359 -17.891 -1.154 1 98.5 285 THR A O 1
ATOM 2250 N N . ILE A 1 286 ? -21.859 -16.25 0.292 1 98.38 286 ILE A N 1
ATOM 2251 C CA . ILE A 1 286 ? -21.281 -17.172 1.259 1 98.38 286 ILE A CA 1
ATOM 2252 C C . ILE A 1 286 ? -22.359 -18.141 1.75 1 98.38 286 ILE A C 1
ATOM 2254 O O . ILE A 1 286 ? -22.078 -19.312 1.986 1 98.38 286 ILE A O 1
ATOM 2258 N N . GLU A 1 287 ? -23.578 -17.672 1.86 1 98.12 287 GLU A N 1
ATOM 2259 C CA . GLU A 1 287 ? -24.672 -18.531 2.283 1 98.12 287 GLU A CA 1
ATOM 2260 C C . GLU A 1 287 ? -24.906 -19.656 1.282 1 98.12 287 GLU A C 1
ATOM 2262 O O . GLU A 1 287 ? -25.188 -20.797 1.672 1 98.12 287 GLU A O 1
ATOM 2267 N N . GLU A 1 288 ? -24.875 -19.297 -0.01 1 98.56 288 GLU A N 1
ATOM 2268 C CA . GLU A 1 288 ? -25.016 -20.328 -1.039 1 98.56 288 GLU A CA 1
ATOM 2269 C C . GLU A 1 288 ? -23.953 -21.406 -0.901 1 98.56 288 GLU A C 1
ATOM 2271 O O . GLU A 1 288 ? -24.25 -22.594 -0.985 1 98.56 288 GLU A O 1
ATOM 2276 N N . VAL A 1 289 ? -22.734 -21.047 -0.62 1 98.69 289 VAL A N 1
ATOM 2277 C CA . VAL A 1 289 ? -21.609 -21.969 -0.482 1 98.69 289 VAL A CA 1
ATOM 2278 C C . VAL A 1 289 ? -21.812 -22.859 0.748 1 98.69 289 VAL A C 1
ATOM 2280 O O . VAL A 1 289 ? -21.656 -24.078 0.676 1 98.69 289 VAL A O 1
ATOM 2283 N N . LEU A 1 290 ? -22.172 -22.234 1.874 1 98.31 290 LEU A N 1
ATOM 2284 C CA . LEU A 1 290 ? -22.328 -22.969 3.127 1 98.31 290 LEU A CA 1
ATOM 2285 C C . LEU A 1 290 ? -23.5 -23.953 3.049 1 98.31 290 LEU A C 1
ATOM 2287 O O . LEU A 1 290 ? -23.391 -25.078 3.529 1 98.31 290 LEU A O 1
ATOM 2291 N N . ARG A 1 291 ? -24.562 -23.5 2.451 1 98.12 291 ARG A N 1
ATOM 2292 C CA . ARG A 1 291 ? -25.703 -24.391 2.262 1 98.12 291 ARG A CA 1
ATOM 2293 C C . ARG A 1 291 ? -25.312 -25.594 1.404 1 98.12 291 ARG A C 1
ATOM 2295 O O . ARG A 1 291 ? -25.719 -26.734 1.696 1 98.12 291 ARG A O 1
ATOM 2302 N N . ALA A 1 292 ? -24.625 -25.344 0.354 1 98.56 292 ALA A N 1
ATOM 2303 C CA . ALA A 1 292 ? -24.172 -26.422 -0.528 1 98.56 292 ALA A CA 1
ATOM 2304 C C . ALA A 1 292 ? -23.281 -27.391 0.214 1 98.56 292 ALA A C 1
ATOM 2306 O O . ALA A 1 292 ? -23.297 -28.594 -0.056 1 98.56 292 ALA A O 1
ATOM 2307 N N . SER A 1 293 ? -22.422 -26.875 1.092 1 97.81 293 SER A N 1
ATOM 2308 C CA . SER A 1 293 ? -21.594 -27.75 1.919 1 97.81 293 SER A CA 1
ATOM 2309 C C . SER A 1 293 ? -22.453 -28.641 2.812 1 97.81 293 SER A C 1
ATOM 2311 O O . SER A 1 293 ? -22.219 -29.844 2.914 1 97.81 293 SER A O 1
ATOM 2313 N N . GLU A 1 294 ? -23.438 -28.078 3.377 1 97.06 294 GLU A N 1
ATOM 2314 C CA . GLU A 1 294 ? -24.297 -28.797 4.328 1 97.06 294 GLU A CA 1
ATOM 2315 C C . GLU A 1 294 ? -25.156 -29.844 3.629 1 97.06 294 GLU A C 1
ATOM 2317 O O . GLU A 1 294 ? -25.406 -30.906 4.18 1 97.06 294 GLU A O 1
ATOM 2322 N N . ASP A 1 295 ? -25.594 -29.531 2.473 1 97.06 295 ASP A N 1
ATOM 2323 C CA . ASP A 1 295 ? -26.5 -30.469 1.814 1 97.06 295 ASP A CA 1
ATOM 2324 C C . ASP A 1 295 ? -25.734 -31.438 0.907 1 97.06 295 ASP A C 1
ATOM 2326 O O . ASP A 1 295 ? -26.344 -32.281 0.243 1 97.06 295 ASP A O 1
ATOM 2330 N N . GLY A 1 296 ? -24.453 -31.234 0.802 1 96.25 296 GLY A N 1
ATOM 2331 C CA . GLY A 1 296 ? -23.594 -32.188 0.129 1 96.25 296 GLY A CA 1
ATOM 2332 C C . GLY A 1 296 ? -23.422 -31.906 -1.35 1 96.25 296 GLY A C 1
ATOM 2333 O O . GLY A 1 296 ? -22.75 -32.656 -2.057 1 96.25 296 GLY A O 1
ATOM 2334 N N . THR A 1 297 ? -23.984 -30.797 -1.813 1 98.06 297 THR A N 1
ATOM 2335 C CA . THR A 1 297 ? -23.906 -30.5 -3.238 1 98.06 297 THR A CA 1
ATOM 2336 C C . THR A 1 297 ? -22.594 -29.781 -3.564 1 98.06 297 THR A C 1
ATOM 2338 O O . THR A 1 297 ? -22.219 -29.672 -4.73 1 98.06 297 THR A O 1
ATOM 2341 N N . LEU A 1 298 ? -21.906 -29.188 -2.598 1 98.5 298 LEU A N 1
ATOM 2342 C CA . LEU A 1 298 ? -20.562 -28.656 -2.809 1 98.5 298 LEU A CA 1
ATOM 2343 C C . LEU A 1 298 ? -19.547 -29.797 -2.932 1 98.5 298 LEU A C 1
ATOM 2345 O O . LEU A 1 298 ? -19.094 -30.328 -1.923 1 98.5 298 LEU A O 1
ATOM 2349 N N . LEU A 1 299 ? -19.141 -30.094 -4.078 1 98.12 299 LEU A N 1
ATOM 2350 C CA . LEU A 1 299 ? -18.328 -31.281 -4.34 1 98.12 299 LEU A CA 1
ATOM 2351 C C . LEU A 1 299 ? -16.859 -31 -4.074 1 98.12 299 LEU A C 1
ATOM 2353 O O . LEU A 1 299 ? -16.125 -31.906 -3.654 1 98.12 299 LEU A O 1
ATOM 2357 N N . GLU A 1 300 ? -16.391 -29.844 -4.457 1 97.31 300 GLU A N 1
ATOM 2358 C CA . GLU A 1 300 ? -15.023 -29.438 -4.148 1 97.31 300 GLU A CA 1
ATOM 2359 C C . GLU A 1 300 ? -14.875 -27.922 -4.262 1 97.31 300 GLU A C 1
ATOM 2361 O O . GLU A 1 300 ? -15.758 -27.234 -4.797 1 97.31 300 GLU A O 1
ATOM 2366 N N . SER A 1 301 ? -13.875 -27.391 -3.643 1 97.69 301 SER A N 1
ATOM 2367 C CA . SER A 1 301 ? -13.43 -26 -3.719 1 97.69 301 SER A CA 1
ATOM 2368 C C . SER A 1 301 ? -11.906 -25.922 -3.777 1 97.69 301 SER A C 1
ATOM 2370 O O . SER A 1 301 ? -11.211 -26.75 -3.197 1 97.69 301 SER A O 1
ATOM 2372 N N . PHE A 1 302 ? -11.461 -24.938 -4.57 1 96.62 302 PHE A N 1
ATOM 2373 C CA . PHE A 1 302 ? -10.016 -24.781 -4.656 1 96.62 302 PHE A CA 1
ATOM 2374 C C . PHE A 1 302 ? -9.648 -23.359 -5.062 1 96.62 302 PHE A C 1
ATOM 2376 O O . PHE A 1 302 ? -10.398 -22.703 -5.777 1 96.62 302 PHE A O 1
ATOM 2383 N N . GLY A 1 303 ? -8.508 -22.906 -4.562 1 95.69 303 GLY A N 1
ATOM 2384 C CA . GLY A 1 303 ? -7.91 -21.656 -5.012 1 95.69 303 GLY A CA 1
ATOM 2385 C C . GLY A 1 303 ? -6.984 -21.828 -6.199 1 95.69 303 GLY A C 1
ATOM 2386 O O . GLY A 1 303 ? -6.484 -22.922 -6.449 1 95.69 303 GLY A O 1
ATOM 2387 N N . THR A 1 304 ? -6.793 -20.766 -6.949 1 96.62 304 THR A N 1
ATOM 2388 C CA . THR A 1 304 ? -5.852 -20.781 -8.062 1 96.62 304 THR A CA 1
ATOM 2389 C C . THR A 1 304 ? -4.902 -19.578 -7.973 1 96.62 304 THR A C 1
ATOM 2391 O O . THR A 1 304 ? -5.32 -18.469 -7.637 1 96.62 304 THR A O 1
ATOM 2394 N N . GLY A 1 305 ? -3.664 -19.797 -8.242 1 94.5 305 GLY A N 1
ATOM 2395 C CA . GLY A 1 305 ? -2.598 -18.812 -8.273 1 94.5 305 GLY A CA 1
ATOM 2396 C C . GLY A 1 305 ? -1.292 -19.359 -8.812 1 94.5 305 GLY A C 1
ATOM 2397 O O . GLY A 1 305 ? -1.109 -20.562 -8.891 1 94.5 305 GLY A O 1
ATOM 2398 N N . THR A 1 306 ? -0.408 -18.469 -9.086 1 92.31 306 THR A N 1
ATOM 2399 C CA . THR A 1 306 ? 0.851 -18.859 -9.711 1 92.31 306 THR A CA 1
ATOM 2400 C C . THR A 1 306 ? 1.673 -19.734 -8.781 1 92.31 306 THR A C 1
ATOM 2402 O O . THR A 1 306 ? 2.197 -20.766 -9.203 1 92.31 306 THR A O 1
ATOM 2405 N N . ALA A 1 307 ? 1.748 -19.391 -7.527 1 85.12 307 ALA A N 1
ATOM 2406 C CA . ALA A 1 307 ? 2.619 -20.094 -6.598 1 85.12 307 ALA A CA 1
ATOM 2407 C C . ALA A 1 307 ? 2.152 -21.531 -6.398 1 85.12 307 ALA A C 1
ATOM 2409 O O . ALA A 1 307 ? 2.912 -22.484 -6.625 1 85.12 307 ALA A O 1
ATOM 2410 N N . ALA A 1 308 ? 0.874 -21.734 -6.168 1 84.44 308 ALA A N 1
ATOM 2411 C CA . ALA A 1 308 ? 0.374 -23.062 -5.82 1 84.44 308 ALA A CA 1
ATOM 2412 C C . ALA A 1 308 ? -0.318 -23.719 -7.012 1 84.44 308 ALA A C 1
ATOM 2414 O O . ALA A 1 308 ? -0.615 -24.922 -6.984 1 84.44 308 ALA A O 1
ATOM 2415 N N . VAL A 1 309 ? -0.512 -23 -8.055 1 92.31 309 VAL A N 1
ATOM 2416 C CA . VAL A 1 309 ? -1.27 -23.438 -9.219 1 92.31 309 VAL A CA 1
ATOM 2417 C C . VAL A 1 309 ? -2.717 -23.719 -8.82 1 92.31 309 VAL A C 1
ATOM 2419 O O . VAL A 1 309 ? -3.605 -22.891 -9.062 1 92.31 309 VAL A O 1
ATOM 2422 N N . ILE A 1 310 ? -2.971 -24.781 -8.078 1 93.75 310 ILE A N 1
ATOM 2423 C CA . ILE A 1 310 ? -4.277 -25.109 -7.516 1 93.75 310 ILE A CA 1
ATOM 2424 C C . ILE A 1 310 ? -4.125 -25.5 -6.047 1 93.75 310 ILE A C 1
ATOM 2426 O O . ILE A 1 310 ? -3.27 -26.328 -5.707 1 93.75 310 ILE A O 1
ATOM 2430 N N . SER A 1 311 ? -4.902 -24.875 -5.18 1 92.81 311 SER A N 1
ATOM 2431 C CA . SER A 1 311 ? -4.926 -25.172 -3.75 1 92.81 311 SER A CA 1
ATOM 2432 C C . SER A 1 311 ? -6.312 -25.609 -3.299 1 92.81 311 SER A C 1
ATOM 2434 O O . SER A 1 311 ? -7.195 -24.781 -3.08 1 92.81 311 SER A O 1
ATOM 2436 N N . PRO A 1 312 ? -6.492 -26.859 -3.051 1 94.88 312 PRO A N 1
ATOM 2437 C CA . PRO A 1 312 ? -7.809 -27.328 -2.617 1 94.88 312 PRO A CA 1
ATOM 2438 C C . PRO A 1 312 ? -8.195 -26.812 -1.233 1 94.88 312 PRO A C 1
ATOM 2440 O O . PRO A 1 312 ? -7.328 -26.609 -0.385 1 94.88 312 PRO A O 1
ATOM 2443 N N . VAL A 1 313 ? -9.453 -26.672 -1.047 1 95.88 313 VAL A N 1
ATOM 2444 C CA . VAL A 1 313 ? -10.016 -26.25 0.235 1 95.88 313 VAL A CA 1
ATOM 2445 C C . VAL A 1 313 ? -10.844 -27.391 0.826 1 95.88 313 VAL A C 1
ATOM 2447 O O . VAL A 1 313 ? -11.75 -27.906 0.171 1 95.88 313 VAL A O 1
ATOM 2450 N N . GLY A 1 314 ? -10.523 -27.719 2.062 1 96.25 314 GLY A N 1
ATOM 2451 C CA . GLY A 1 314 ? -11.219 -28.828 2.67 1 96.25 314 GLY A CA 1
ATOM 2452 C C . GLY A 1 314 ? -12.195 -28.422 3.756 1 96.25 314 GLY A C 1
ATOM 2453 O O . GLY A 1 314 ? -13.062 -29.188 4.152 1 96.25 314 GLY A O 1
ATOM 2454 N N . GLU A 1 315 ? -12 -27.203 4.211 1 96.88 315 GLU A N 1
ATOM 2455 C CA . GLU A 1 315 ? -12.812 -26.734 5.324 1 96.88 315 GLU A CA 1
ATOM 2456 C C . GLU A 1 315 ? -12.953 -25.219 5.305 1 96.88 315 GLU A C 1
ATOM 2458 O O . GLU A 1 315 ? -11.984 -24.5 5.02 1 96.88 315 GLU A O 1
ATOM 2463 N N . ILE A 1 316 ? -14.172 -24.766 5.562 1 97.75 316 ILE A N 1
ATOM 2464 C CA . ILE A 1 316 ? -14.461 -23.344 5.703 1 97.75 316 ILE A CA 1
ATOM 2465 C C . ILE A 1 316 ? -14.938 -23.047 7.125 1 97.75 316 ILE A C 1
ATOM 2467 O O . ILE A 1 316 ? -15.805 -23.75 7.652 1 97.75 316 ILE A O 1
ATOM 2471 N N . VAL A 1 317 ? -14.328 -22.078 7.707 1 97.75 317 VAL A N 1
ATOM 2472 C CA . VAL A 1 317 ? -14.75 -21.641 9.039 1 97.75 317 VAL A CA 1
ATOM 2473 C C . VAL A 1 317 ? -15.438 -20.281 8.945 1 97.75 317 VAL A C 1
ATOM 2475 O O . VAL A 1 317 ? -14.828 -19.297 8.508 1 97.75 317 VAL A O 1
ATOM 2478 N N . TYR A 1 318 ? -16.688 -20.25 9.344 1 97 318 TYR A N 1
ATOM 2479 C CA . TYR A 1 318 ? -17.469 -19.031 9.32 1 97 318 TYR A CA 1
ATOM 2480 C C . TYR A 1 318 ? -18.234 -18.844 10.625 1 97 318 TYR A C 1
ATOM 2482 O O . TYR A 1 318 ? -19.016 -19.703 11.023 1 97 318 TYR A O 1
ATOM 2490 N N . LYS A 1 319 ? -18 -17.688 11.305 1 93.94 319 LYS A N 1
ATOM 2491 C CA . LYS A 1 319 ? -18.656 -17.359 12.57 1 93.94 319 LYS A CA 1
ATOM 2492 C C . LYS A 1 319 ? -18.547 -18.531 13.555 1 93.94 319 LYS A C 1
ATOM 2494 O O . LYS A 1 319 ? -19.562 -18.969 14.117 1 93.94 319 LYS A O 1
ATOM 2499 N N . ASP A 1 320 ? -17.406 -19.156 13.672 1 89.38 320 ASP A N 1
ATOM 2500 C CA . ASP A 1 320 ? -17 -20.172 14.633 1 89.38 320 ASP A CA 1
ATOM 2501 C C . ASP A 1 320 ? -17.672 -21.516 14.312 1 89.38 320 ASP A C 1
ATOM 2503 O O . ASP A 1 320 ? -17.766 -22.391 15.18 1 89.38 320 ASP A O 1
ATOM 2507 N N . LYS A 1 321 ? -18.219 -21.641 13.18 1 96.25 321 LYS A N 1
ATOM 2508 C CA . LYS A 1 321 ? -18.719 -22.922 12.695 1 96.25 321 LYS A CA 1
ATOM 2509 C C . LYS A 1 321 ? -17.875 -23.453 11.547 1 96.25 321 LYS A C 1
ATOM 2511 O O . LYS A 1 321 ? -17.438 -22.688 10.68 1 96.25 321 LYS A O 1
ATOM 2516 N N . SER A 1 322 ? -17.688 -24.719 11.594 1 97.06 322 SER A N 1
ATOM 2517 C CA . SER A 1 322 ? -16.875 -25.391 10.594 1 97.06 322 SER A CA 1
ATOM 2518 C C . SER A 1 322 ? -17.734 -26.094 9.555 1 97.06 322 SER A C 1
ATOM 2520 O O . SER A 1 322 ? -18.703 -26.766 9.898 1 97.06 322 SER A O 1
ATOM 2522 N N . TYR A 1 323 ? -17.406 -25.922 8.273 1 98.06 323 TYR A N 1
ATOM 2523 C CA . TYR A 1 323 ? -18.062 -26.578 7.145 1 98.06 323 TYR A CA 1
ATOM 2524 C C . TYR A 1 323 ? -17.078 -27.391 6.34 1 98.06 323 TYR A C 1
ATOM 2526 O O . TYR A 1 323 ? -16.156 -26.844 5.715 1 98.06 323 TYR A O 1
ATOM 2534 N N . ILE A 1 324 ? -17.297 -28.672 6.328 1 97.19 324 ILE A N 1
ATOM 2535 C CA . ILE A 1 324 ? -16.359 -29.578 5.68 1 97.19 324 ILE A CA 1
ATOM 2536 C C . ILE A 1 324 ? -16.734 -29.734 4.207 1 97.19 324 ILE A C 1
ATOM 2538 O O . ILE A 1 324 ? -17.906 -29.875 3.865 1 97.19 324 ILE A O 1
ATOM 2542 N N . ILE A 1 325 ? -15.734 -29.719 3.391 1 96.62 325 ILE A N 1
ATOM 2543 C CA . ILE A 1 325 ? -15.914 -29.891 1.953 1 96.62 325 ILE A CA 1
ATOM 2544 C C . ILE A 1 325 ? -15.289 -31.203 1.508 1 96.62 325 ILE A C 1
ATOM 2546 O O . ILE A 1 325 ? -14.109 -31.469 1.76 1 96.62 325 ILE A O 1
ATOM 2550 N N . ASN A 1 326 ? -16.109 -32.031 0.815 1 95.38 326 ASN A N 1
ATOM 2551 C CA . ASN A 1 326 ? -15.625 -33.281 0.24 1 95.38 326 ASN A CA 1
ATOM 2552 C C . ASN A 1 326 ? -14.844 -34.125 1.26 1 95.38 326 ASN A C 1
ATOM 2554 O O . ASN A 1 326 ? -13.734 -34.562 0.974 1 95.38 326 ASN A O 1
ATOM 2558 N N . ALA A 1 327 ? -15.305 -34.188 2.451 1 93.69 327 ALA A N 1
ATOM 2559 C CA . ALA A 1 327 ? -14.711 -34.969 3.545 1 93.69 327 ALA A CA 1
ATOM 2560 C C . ALA A 1 327 ? -13.289 -34.469 3.832 1 93.69 327 ALA A C 1
ATOM 2562 O O . ALA A 1 327 ? -12.422 -35.281 4.219 1 93.69 327 ALA A O 1
ATOM 2563 N N . GLY A 1 328 ? -13 -33.188 3.451 1 92.88 328 GLY A N 1
ATOM 2564 C CA . GLY A 1 328 ? -11.703 -32.594 3.727 1 92.88 328 GLY A CA 1
ATOM 2565 C C . GLY A 1 328 ? -10.641 -33 2.717 1 92.88 328 GLY A C 1
ATOM 2566 O O . GLY A 1 328 ? -9.453 -32.781 2.953 1 92.88 328 GLY A O 1
ATOM 2567 N N . LYS A 1 329 ? -11.047 -33.5 1.626 1 92.19 329 LYS A N 1
ATOM 2568 C CA . LYS A 1 329 ? -10.102 -34 0.627 1 92.19 329 LYS A CA 1
ATOM 2569 C C . LYS A 1 329 ? -10.188 -33.188 -0.662 1 92.19 329 LYS A C 1
ATOM 2571 O O . LYS A 1 329 ? -11.195 -32.5 -0.912 1 92.19 329 LYS A O 1
ATOM 2576 N N . ALA A 1 330 ? -9.117 -33.25 -1.411 1 92.81 330 ALA A N 1
ATOM 2577 C CA . ALA A 1 330 ? -9.133 -32.625 -2.738 1 92.81 330 ALA A CA 1
ATOM 2578 C C . ALA A 1 330 ? -10.117 -33.344 -3.66 1 92.81 330 ALA A C 1
ATOM 2580 O O . ALA A 1 330 ? -10.273 -34.562 -3.58 1 92.81 330 ALA A O 1
ATOM 2581 N N . GLY A 1 331 ? -10.703 -32.625 -4.52 1 93.75 331 GLY A N 1
ATOM 2582 C CA . GLY A 1 331 ? -11.656 -33.219 -5.438 1 93.75 331 GLY A CA 1
ATOM 2583 C C . GLY A 1 331 ? -11.023 -33.719 -6.723 1 93.75 331 GLY A C 1
ATOM 2584 O O . GLY A 1 331 ? -9.875 -33.375 -7.023 1 93.75 331 GLY A O 1
ATOM 2585 N N . GLU A 1 332 ? -11.766 -34.531 -7.418 1 95.31 332 GLU A N 1
ATOM 2586 C CA . GLU A 1 332 ? -11.281 -35.125 -8.656 1 95.31 332 GLU A CA 1
ATOM 2587 C C . GLU A 1 332 ? -11.039 -34.062 -9.727 1 95.31 332 GLU A C 1
ATOM 2589 O O . GLU A 1 332 ? -10.062 -34.156 -10.477 1 95.31 332 GLU A O 1
ATOM 2594 N N . LEU A 1 333 ? -11.945 -33.125 -9.82 1 97 333 LEU A N 1
ATOM 2595 C CA . LEU A 1 333 ? -11.805 -32.094 -10.852 1 97 333 LEU A CA 1
ATOM 2596 C C . LEU A 1 333 ? -10.562 -31.266 -10.609 1 97 333 LEU A C 1
ATOM 2598 O O . LEU A 1 333 ? -9.797 -31 -11.547 1 97 333 LEU A O 1
ATOM 2602 N N . SER A 1 334 ? -10.391 -30.797 -9.383 1 95.5 334 SER A N 1
ATOM 2603 C CA . SER A 1 334 ? -9.219 -29.984 -9.062 1 95.5 334 SER A CA 1
ATOM 2604 C C . SER A 1 334 ? -7.93 -30.75 -9.344 1 95.5 334 SER A C 1
ATOM 2606 O O . SER A 1 334 ? -6.961 -30.172 -9.844 1 95.5 334 SER A O 1
ATOM 2608 N N . GLN A 1 335 ? -7.895 -32 -9.023 1 94.62 335 GLN A N 1
ATOM 2609 C CA . GLN A 1 335 ? -6.719 -32.812 -9.297 1 94.62 335 GLN A CA 1
ATOM 2610 C C . GLN A 1 335 ? -6.465 -32.938 -10.797 1 94.62 335 GLN A C 1
ATOM 2612 O O . GLN A 1 335 ? -5.316 -32.875 -11.242 1 94.62 335 GLN A O 1
ATOM 2617 N N . ARG A 1 336 ? -7.52 -33.188 -11.508 1 96.88 336 ARG A N 1
ATOM 2618 C CA . ARG A 1 336 ? -7.398 -33.281 -12.953 1 96.88 336 ARG A CA 1
ATOM 2619 C C . ARG A 1 336 ? -6.895 -32 -13.57 1 96.88 336 ARG A C 1
ATOM 2621 O O . ARG A 1 336 ? -6.031 -32 -14.445 1 96.88 336 ARG A O 1
ATOM 2628 N N . LEU A 1 337 ? -7.488 -30.906 -13.133 1 97.06 337 LEU A N 1
ATOM 2629 C CA . LEU A 1 337 ? -7.086 -29.594 -13.625 1 97.06 337 LEU A CA 1
ATOM 2630 C C . LEU A 1 337 ? -5.625 -29.312 -13.297 1 97.06 337 LEU A C 1
ATOM 2632 O O . LEU A 1 337 ? -4.879 -28.797 -14.133 1 97.06 337 LEU A O 1
ATOM 2636 N N . TYR A 1 338 ? -5.273 -29.609 -12.086 1 94.94 338 TYR A N 1
ATOM 2637 C CA . TYR A 1 338 ? -3.889 -29.438 -11.664 1 94.94 338 TYR A CA 1
ATOM 2638 C C . TYR A 1 338 ? -2.939 -30.219 -12.555 1 94.94 338 TYR A C 1
ATOM 2640 O O . TYR A 1 338 ? -1.95 -29.688 -13.055 1 94.94 338 TYR A O 1
ATOM 2648 N N . ALA A 1 339 ? -3.229 -31.453 -12.758 1 94.94 339 ALA A N 1
ATOM 2649 C CA . ALA A 1 339 ? -2.377 -32.344 -13.555 1 94.94 339 ALA A CA 1
ATOM 2650 C C . ALA A 1 339 ? -2.27 -31.844 -14.992 1 94.94 339 ALA A C 1
ATOM 2652 O O . ALA A 1 339 ? -1.185 -31.844 -15.578 1 94.94 339 ALA A O 1
ATOM 2653 N N . GLU A 1 340 ? -3.391 -31.484 -15.516 1 96.75 340 GLU A N 1
ATOM 2654 C CA . GLU A 1 340 ? -3.4 -31 -16.891 1 96.75 340 GLU A CA 1
ATOM 2655 C C . GLU A 1 340 ? -2.557 -29.734 -17.031 1 96.75 340 GLU A C 1
ATOM 2657 O O . GLU A 1 340 ? -1.736 -29.625 -17.938 1 96.75 340 GLU A O 1
ATOM 2662 N N . LEU A 1 341 ? -2.766 -28.781 -16.172 1 96.25 341 LEU A N 1
ATOM 2663 C CA . LEU A 1 341 ? -2.049 -27.516 -16.25 1 96.25 341 LEU A CA 1
ATOM 2664 C C . LEU A 1 341 ? -0.554 -27.719 -16.047 1 96.25 341 LEU A C 1
ATOM 2666 O O . LEU A 1 341 ? 0.267 -27.125 -16.734 1 96.25 341 LEU A O 1
ATOM 2670 N N . GLN A 1 342 ? -0.224 -28.531 -15.086 1 94.12 342 GLN A N 1
ATOM 2671 C CA . GLN A 1 342 ? 1.183 -28.844 -14.859 1 94.12 342 GLN A CA 1
ATOM 2672 C C . GLN A 1 342 ? 1.806 -29.5 -16.078 1 94.12 342 GLN A C 1
ATOM 2674 O O . GLN A 1 342 ? 2.93 -29.172 -16.469 1 94.12 342 GLN A O 1
ATOM 2679 N N . GLY A 1 343 ? 1.059 -30.469 -16.625 1 95.5 343 GLY A N 1
ATOM 2680 C CA . GLY A 1 343 ? 1.54 -31.094 -17.828 1 95.5 343 GLY A CA 1
ATOM 2681 C C . GLY A 1 343 ? 1.825 -30.109 -18.953 1 95.5 343 GLY A C 1
ATOM 2682 O O . GLY A 1 343 ? 2.814 -30.25 -19.672 1 95.5 343 GLY A O 1
ATOM 2683 N N . ILE A 1 344 ? 0.934 -29.172 -19.094 1 96.44 344 ILE A N 1
ATOM 2684 C CA . ILE A 1 344 ? 1.12 -28.141 -20.109 1 96.44 344 ILE A CA 1
ATOM 2685 C C . ILE A 1 344 ? 2.33 -27.281 -19.75 1 96.44 344 ILE A C 1
ATOM 2687 O O . ILE A 1 344 ? 3.197 -27.047 -20.594 1 96.44 344 ILE A O 1
ATOM 2691 N N . GLN A 1 345 ? 2.441 -26.844 -18.531 1 95.38 345 GLN A N 1
ATOM 2692 C CA . GLN A 1 345 ? 3.494 -25.953 -18.062 1 95.38 345 GLN A CA 1
ATOM 2693 C C . GLN A 1 345 ? 4.875 -26.578 -18.25 1 95.38 345 GLN A C 1
ATOM 2695 O O . GLN A 1 345 ? 5.832 -25.891 -18.609 1 95.38 345 GLN A O 1
ATOM 2700 N N . TYR A 1 346 ? 4.988 -27.859 -18.062 1 94.25 346 TYR A N 1
ATOM 2701 C CA . TYR A 1 346 ? 6.262 -28.562 -18.156 1 94.25 346 TYR A CA 1
ATOM 2702 C C . TYR A 1 346 ? 6.535 -29.016 -19.594 1 94.25 346 TYR A C 1
ATOM 2704 O O . TYR A 1 346 ? 7.59 -29.578 -19.875 1 94.25 346 TYR A O 1
ATOM 2712 N N . GLY A 1 347 ? 5.609 -28.797 -20.469 1 93.12 347 GLY A N 1
ATOM 2713 C CA . GLY A 1 347 ? 5.762 -29.188 -21.859 1 93.12 347 GLY A CA 1
ATOM 2714 C C . GLY A 1 347 ? 5.539 -30.672 -22.094 1 93.12 347 GLY A C 1
ATOM 2715 O O . GLY A 1 347 ? 6.004 -31.234 -23.078 1 93.12 347 GLY A O 1
ATOM 2716 N N . GLU A 1 348 ? 4.91 -31.297 -21.203 1 94.06 348 GLU A N 1
ATOM 2717 C CA . GLU A 1 348 ? 4.641 -32.719 -21.312 1 94.06 348 GLU A CA 1
ATOM 2718 C C . GLU A 1 348 ? 3.371 -33 -22.109 1 94.06 348 GLU A C 1
ATOM 2720 O O . GLU A 1 348 ? 3.236 -34.031 -22.734 1 94.06 348 GLU A O 1
ATOM 2725 N N . LEU A 1 349 ? 2.465 -32.125 -22 1 95.81 349 LEU A N 1
ATOM 2726 C CA . LEU A 1 349 ? 1.201 -32.25 -22.719 1 95.81 349 LEU A CA 1
ATOM 2727 C C . LEU A 1 349 ? 1.096 -31.203 -23.812 1 95.81 349 LEU A C 1
ATOM 2729 O O . LEU A 1 349 ? 1.793 -30.188 -23.766 1 95.81 349 LEU A O 1
ATOM 2733 N N . GLU A 1 350 ? 0.204 -31.516 -24.766 1 95.19 350 GLU A N 1
ATOM 2734 C CA . GLU A 1 350 ? -0.086 -30.516 -25.797 1 95.19 350 GLU A CA 1
ATOM 2735 C C . GLU A 1 350 ? -0.656 -29.234 -25.188 1 95.19 350 GLU A C 1
ATOM 2737 O O . GLU A 1 350 ? -1.396 -29.281 -24.203 1 95.19 350 GLU A O 1
ATOM 2742 N N . ASP A 1 351 ? -0.248 -28.188 -25.75 1 96.56 351 ASP A N 1
ATOM 2743 C CA . ASP A 1 351 ? -0.717 -26.859 -25.344 1 96.56 351 ASP A CA 1
ATOM 2744 C C . ASP A 1 351 ? -1.618 -26.25 -26.422 1 96.56 351 ASP A C 1
ATOM 2746 O O . ASP A 1 351 ? -1.2 -25.344 -27.141 1 96.56 351 ASP A O 1
ATOM 2750 N N . PRO A 1 352 ? -2.83 -26.641 -26.438 1 96.31 352 PRO A N 1
ATOM 2751 C CA . PRO A 1 352 ? -3.721 -26.156 -27.484 1 96.31 352 PRO A CA 1
ATOM 2752 C C . PRO A 1 352 ? -3.957 -24.641 -27.422 1 96.31 352 PRO A C 1
ATOM 2754 O O . PRO A 1 352 ? -4.465 -24.047 -28.359 1 96.31 352 PRO A O 1
ATOM 2757 N N . PHE A 1 353 ? -3.611 -23.969 -26.375 1 97.69 353 PHE A N 1
ATOM 2758 C CA . PHE A 1 353 ? -3.898 -22.562 -26.172 1 97.69 353 PHE A CA 1
ATOM 2759 C C . PHE A 1 353 ? -2.652 -21.719 -26.422 1 97.69 353 PHE A C 1
ATOM 2761 O O . PHE A 1 353 ? -2.713 -20.484 -26.375 1 97.69 353 PHE A O 1
ATOM 2768 N N . LYS A 1 354 ? -1.521 -22.375 -26.578 1 97.31 354 LYS A N 1
ATOM 2769 C CA . LYS A 1 354 ? -0.253 -21.719 -26.875 1 97.31 354 LYS A CA 1
ATOM 2770 C C . LYS A 1 354 ? 0.176 -20.812 -25.703 1 97.31 354 LYS A C 1
ATOM 2772 O O . LYS A 1 354 ? 0.547 -19.656 -25.922 1 97.31 354 LYS A O 1
ATOM 2777 N N . TRP A 1 355 ? 0.065 -21.422 -24.516 1 98 355 TRP A N 1
ATOM 2778 C CA . TRP A 1 355 ? 0.393 -20.703 -23.297 1 98 355 TRP A CA 1
ATOM 2779 C C . TRP A 1 355 ? 1.889 -20.766 -23.016 1 98 355 TRP A C 1
ATOM 2781 O O . TRP A 1 355 ? 2.439 -19.875 -22.344 1 98 355 TRP A O 1
ATOM 2791 N N . VAL A 1 356 ? 2.49 -21.781 -23.375 1 97.06 356 VAL A N 1
ATOM 2792 C CA . VAL A 1 356 ? 3.863 -22.078 -22.984 1 97.06 356 VAL A CA 1
ATOM 2793 C C . VAL A 1 356 ? 4.832 -21.469 -23.984 1 97.06 356 VAL A C 1
ATOM 2795 O O . VAL A 1 356 ? 4.629 -21.578 -25.203 1 97.06 356 VAL A O 1
ATOM 2798 N N . GLU A 1 357 ? 5.797 -20.844 -23.422 1 95.38 357 GLU A N 1
ATOM 2799 C CA . GLU A 1 357 ? 6.855 -20.266 -24.234 1 95.38 357 GLU A CA 1
ATOM 2800 C C . GLU A 1 357 ? 8.195 -20.938 -23.984 1 95.38 357 GLU A C 1
ATOM 2802 O O . GLU A 1 357 ? 8.648 -21.016 -22.844 1 95.38 357 GLU A O 1
ATOM 2807 N N . ARG A 1 358 ? 8.805 -21.375 -25.047 1 93.75 358 ARG A N 1
ATOM 2808 C CA . ARG A 1 358 ? 10.125 -21.984 -24.922 1 93.75 358 ARG A CA 1
ATOM 2809 C C . ARG A 1 358 ? 11.211 -20.922 -24.797 1 93.75 358 ARG A C 1
ATOM 2811 O O . ARG A 1 358 ? 11.164 -19.891 -25.469 1 93.75 358 ARG A O 1
ATOM 2818 N N . VAL A 1 359 ? 12.109 -21.281 -23.859 1 93.44 359 VAL A N 1
ATOM 2819 C CA . VAL A 1 359 ? 13.25 -20.391 -23.641 1 93.44 359 VAL A CA 1
ATOM 2820 C C . VAL A 1 359 ? 14.484 -20.969 -24.328 1 93.44 359 VAL A C 1
ATOM 2822 O O . VAL A 1 359 ? 14.883 -22.109 -24.078 1 93.44 359 VAL A O 1
ATOM 2825 N N . GLY A 1 360 ? 15.164 -20.266 -25.25 1 78.38 360 GLY A N 1
ATOM 2826 C CA . GLY A 1 360 ? 16.328 -20.719 -26.016 1 78.38 360 GLY A CA 1
ATOM 2827 C C . GLY A 1 360 ? 15.953 -21.406 -27.312 1 78.38 360 GLY A C 1
ATOM 2828 O O . GLY A 1 360 ? 14.797 -21.797 -27.516 1 78.38 360 GLY A O 1
ATOM 2829 N N . MET B 1 1 ? 10.328 -4.266 28.672 1 35.94 1 MET B N 1
ATOM 2830 C CA . MET B 1 1 ? 11.352 -4.887 27.828 1 35.94 1 MET B CA 1
ATOM 2831 C C . MET B 1 1 ? 12.195 -3.826 27.141 1 35.94 1 MET B C 1
ATOM 2833 O O . MET B 1 1 ? 13.062 -4.156 26.328 1 35.94 1 MET B O 1
ATOM 2837 N N . TRP B 1 2 ? 11.562 -2.527 27.047 1 53.47 2 TRP B N 1
ATOM 2838 C CA . TRP B 1 2 ? 12.273 -1.519 26.281 1 53.47 2 TRP B CA 1
ATOM 2839 C C . TRP B 1 2 ? 13.383 -0.876 27.109 1 53.47 2 TRP B C 1
ATOM 2841 O O . TRP B 1 2 ? 13.891 0.192 26.75 1 53.47 2 TRP B O 1
ATOM 2851 N N . GLU B 1 3 ? 13.547 -1.296 28.281 1 52.34 3 GLU B N 1
ATOM 2852 C CA . GLU B 1 3 ? 14.281 -0.559 29.297 1 52.34 3 GLU B CA 1
ATOM 2853 C C . GLU B 1 3 ? 15.633 -0.084 28.781 1 52.34 3 GLU B C 1
ATOM 2855 O O . GLU B 1 3 ? 16.094 1.005 29.125 1 52.34 3 GLU B O 1
ATOM 2860 N N . ASN B 1 4 ? 16.344 -0.938 27.906 1 62.22 4 ASN B N 1
ATOM 2861 C CA . ASN B 1 4 ? 17.75 -0.573 27.703 1 62.22 4 ASN B CA 1
ATOM 2862 C C . ASN B 1 4 ? 18.031 -0.192 26.25 1 62.22 4 ASN B C 1
ATOM 2864 O O . ASN B 1 4 ? 18.844 -0.823 25.594 1 62.22 4 ASN B O 1
ATOM 2868 N N . LEU B 1 5 ? 17.25 0.71 25.656 1 72.56 5 LEU B N 1
ATOM 2869 C CA . LEU B 1 5 ? 17.656 1.096 24.312 1 72.56 5 LEU B CA 1
ATOM 2870 C C . LEU B 1 5 ? 18.688 2.215 24.344 1 72.56 5 LEU B C 1
ATOM 2872 O O . LEU B 1 5 ? 18.359 3.363 24.656 1 72.56 5 LEU B O 1
ATOM 2876 N N . ASP B 1 6 ? 19.938 1.839 24.25 1 84 6 ASP B N 1
ATOM 2877 C CA . ASP B 1 6 ? 21.016 2.818 24.156 1 84 6 ASP B CA 1
ATOM 2878 C C . ASP B 1 6 ? 21.078 3.42 22.75 1 84 6 ASP B C 1
ATOM 2880 O O . ASP B 1 6 ? 20.953 2.703 21.75 1 84 6 ASP B O 1
ATOM 2884 N N . VAL B 1 7 ? 21.109 4.762 22.688 1 87.06 7 VAL B N 1
ATOM 2885 C CA . VAL B 1 7 ? 21.172 5.457 21.406 1 87.06 7 VAL B CA 1
ATOM 2886 C C . VAL B 1 7 ? 22.594 6.008 21.203 1 87.06 7 VAL B C 1
ATOM 2888 O O . VAL B 1 7 ? 23.078 6.797 22 1 87.06 7 VAL B O 1
ATOM 2891 N N . ALA B 1 8 ? 23.219 5.637 20.109 1 87.81 8 ALA B N 1
ATOM 2892 C CA . ALA B 1 8 ? 24.547 6.141 19.766 1 87.81 8 ALA B CA 1
ATOM 2893 C C . ALA B 1 8 ? 24.438 7.438 18.969 1 87.81 8 ALA B C 1
ATOM 2895 O O . ALA B 1 8 ? 23.453 7.656 18.25 1 87.81 8 ALA B O 1
ATOM 2896 N N . LEU B 1 9 ? 25.391 8.297 19.125 1 90.81 9 LEU B N 1
ATOM 2897 C CA . LEU B 1 9 ? 25.469 9.523 18.344 1 90.81 9 LEU B CA 1
ATOM 2898 C C . LEU B 1 9 ? 26.703 9.523 17.438 1 90.81 9 LEU B C 1
ATOM 2900 O O . LEU B 1 9 ? 27.812 9.383 17.938 1 90.81 9 LEU B O 1
ATOM 2904 N N . GLU B 1 10 ? 26.453 9.547 16.234 1 91.38 10 GLU B N 1
ATOM 2905 C CA . GLU B 1 10 ? 27.484 9.742 15.234 1 91.38 10 GLU B CA 1
ATOM 2906 C C . GLU B 1 10 ? 27.281 11.047 14.477 1 91.38 10 GLU B C 1
ATOM 2908 O O . GLU B 1 10 ? 26.391 11.141 13.625 1 91.38 10 GLU B O 1
ATOM 2913 N N . LYS B 1 11 ? 28.203 12.031 14.664 1 91.25 11 LYS B N 1
ATOM 2914 C CA . LYS B 1 11 ? 28.016 13.336 14.039 1 91.25 11 LYS B CA 1
ATOM 2915 C C . LYS B 1 11 ? 28.719 13.414 12.688 1 91.25 11 LYS B C 1
ATOM 2917 O O . LYS B 1 11 ? 29.797 12.844 12.516 1 91.25 11 LYS B O 1
ATOM 2922 N N . VAL B 1 12 ? 28.078 14.055 11.812 1 90.81 12 VAL B N 1
ATOM 2923 C CA . VAL B 1 12 ? 28.703 14.383 10.539 1 90.81 12 VAL B CA 1
ATOM 2924 C C . VAL B 1 12 ? 29.875 15.328 10.773 1 90.81 12 VAL B C 1
ATOM 2926 O O . VAL B 1 12 ? 29.812 16.219 11.625 1 90.81 12 VAL B O 1
ATOM 2929 N N . SER B 1 13 ? 30.906 15.086 9.984 1 88.25 13 SER B N 1
ATOM 2930 C CA . SER B 1 13 ? 32.031 16.016 10.07 1 88.25 13 SER B CA 1
ATOM 2931 C C . SER B 1 13 ? 31.641 17.391 9.516 1 88.25 13 SER B C 1
ATOM 2933 O O . SER B 1 13 ? 30.812 17.484 8.602 1 88.25 13 SER B O 1
ATOM 2935 N N . VAL B 1 14 ? 32.312 18.391 10.055 1 86.5 14 VAL B N 1
ATOM 2936 C CA . VAL B 1 14 ? 31.984 19.766 9.734 1 86.5 14 VAL B CA 1
ATOM 2937 C C . VAL B 1 14 ? 32.125 20 8.227 1 86.5 14 VAL B C 1
ATOM 2939 O O . VAL B 1 14 ? 31.328 20.719 7.625 1 86.5 14 VAL B O 1
ATOM 2942 N N . GLU B 1 15 ? 33.031 19.25 7.594 1 88.25 15 GLU B N 1
ATOM 2943 C CA . GLU B 1 15 ? 33.312 19.453 6.176 1 88.25 15 GLU B CA 1
ATOM 2944 C C . GLU B 1 15 ? 32.25 18.828 5.301 1 88.25 15 GLU B C 1
ATOM 2946 O O . GLU B 1 15 ? 32.125 19.141 4.117 1 88.25 15 GLU B O 1
ATOM 2951 N N . ASN B 1 16 ? 31.422 18.062 5.91 1 87.88 16 ASN B N 1
ATOM 2952 C CA . ASN B 1 16 ? 30.422 17.344 5.125 1 87.88 16 ASN B CA 1
ATOM 2953 C C . ASN B 1 16 ? 29.016 17.859 5.402 1 87.88 16 ASN B C 1
ATOM 2955 O O . ASN B 1 16 ? 28.031 17.25 4.977 1 87.88 16 ASN B O 1
ATOM 2959 N N . LEU B 1 17 ? 28.984 18.938 6.191 1 90.38 17 LEU B N 1
ATOM 2960 C CA . LEU B 1 17 ? 27.688 19.547 6.434 1 90.38 17 LEU B CA 1
ATOM 2961 C C . LEU B 1 17 ? 27.094 20.109 5.145 1 90.38 17 LEU B C 1
ATOM 2963 O O . LEU B 1 17 ? 27.828 20.672 4.324 1 90.38 17 LEU B O 1
ATOM 2967 N N . LYS B 1 18 ? 25.812 20 4.949 1 91.44 18 LYS B N 1
ATOM 2968 C CA . LYS B 1 18 ? 25.125 20.469 3.75 1 91.44 18 LYS B CA 1
ATOM 2969 C C . LYS B 1 18 ? 24.844 21.969 3.838 1 91.44 18 LYS B C 1
ATOM 2971 O O . LYS B 1 18 ? 24.703 22.516 4.934 1 91.44 18 LYS B O 1
ATOM 2976 N N . GLU B 1 19 ? 24.781 22.5 2.645 1 88.62 19 GLU B N 1
ATOM 2977 C CA . GLU B 1 19 ? 24.297 23.875 2.602 1 88.62 19 GLU B CA 1
ATOM 2978 C C . GLU B 1 19 ? 22.797 23.922 2.863 1 88.62 19 GLU B C 1
ATOM 2980 O O . GLU B 1 19 ? 22.031 23.141 2.299 1 88.62 19 GLU B O 1
ATOM 2985 N N . LYS B 1 20 ? 22.5 24.812 3.766 1 88.38 20 LYS B N 1
ATOM 2986 C CA . LYS B 1 20 ? 21.078 24.969 4.059 1 88.38 20 LYS B CA 1
ATOM 2987 C C . LYS B 1 20 ? 20.375 25.781 2.967 1 88.38 20 LYS B C 1
ATOM 2989 O O . LYS B 1 20 ? 20.938 26.766 2.461 1 88.38 20 LYS B O 1
ATOM 2994 N N . PRO B 1 21 ? 19.219 25.297 2.561 1 86.19 21 PRO B N 1
ATOM 2995 C CA . PRO B 1 21 ? 18.484 26.047 1.524 1 86.19 21 PRO B CA 1
ATOM 2996 C C . PRO B 1 21 ? 18.031 27.422 1.99 1 86.19 21 PRO B C 1
ATOM 2998 O O . PRO B 1 21 ? 17.906 27.656 3.195 1 86.19 21 PRO B O 1
ATOM 3001 N N . SER B 1 22 ? 17.844 28.266 0.963 1 80.88 22 SER B N 1
ATOM 3002 C CA . SER B 1 22 ? 17.297 29.578 1.28 1 80.88 22 SER B CA 1
ATOM 3003 C C . SER B 1 22 ? 15.859 29.5 1.759 1 80.88 22 SER B C 1
ATOM 3005 O O . SER B 1 22 ? 15.086 28.672 1.258 1 80.88 22 SER B O 1
ATOM 3007 N N . SER B 1 23 ? 15.586 30.25 2.707 1 74.56 23 SER B N 1
ATOM 3008 C CA . SER B 1 23 ? 14.242 30.266 3.285 1 74.56 23 SER B CA 1
ATOM 3009 C C . SER B 1 23 ? 13.195 30.625 2.24 1 74.56 23 SER B C 1
ATOM 3011 O O . SER B 1 23 ? 12.016 30.297 2.395 1 74.56 23 SER B O 1
ATOM 3013 N N . GLU B 1 24 ? 13.602 31.328 1.218 1 71.56 24 GLU B N 1
ATOM 3014 C CA . GLU B 1 24 ? 12.664 31.797 0.202 1 71.56 24 GLU B CA 1
ATOM 3015 C C . GLU B 1 24 ? 12.32 30.688 -0.788 1 71.56 24 GLU B C 1
ATOM 3017 O O . GLU B 1 24 ? 11.312 30.766 -1.493 1 71.56 24 GLU B O 1
ATOM 3022 N N . ASN B 1 25 ? 13.055 29.734 -0.759 1 72.06 25 ASN B N 1
ATOM 3023 C CA . ASN B 1 25 ? 12.875 28.719 -1.79 1 72.06 25 ASN B CA 1
ATOM 3024 C C . ASN B 1 25 ? 12.664 27.328 -1.184 1 72.06 25 ASN B C 1
ATOM 3026 O O . ASN B 1 25 ? 13.172 26.344 -1.708 1 72.06 25 ASN B O 1
ATOM 3030 N N . LEU B 1 26 ? 11.953 27.344 -0.151 1 79.19 26 LEU B N 1
ATOM 3031 C CA . LEU B 1 26 ? 11.805 26.047 0.485 1 79.19 26 LEU B CA 1
ATOM 3032 C C . LEU B 1 26 ? 10.68 25.25 -0.171 1 79.19 26 LEU B C 1
ATOM 3034 O O . LEU B 1 26 ? 9.555 25.734 -0.284 1 79.19 26 LEU B O 1
ATOM 3038 N N . CYS B 1 27 ? 11.078 24.109 -0.781 1 78.12 27 CYS B N 1
ATOM 3039 C CA . CYS B 1 27 ? 10.125 23.156 -1.313 1 78.12 27 CYS B CA 1
ATOM 3040 C C . CYS B 1 27 ? 9.898 22.016 -0.331 1 78.12 27 CYS B C 1
ATOM 3042 O O . CYS B 1 27 ? 10.836 21.547 0.319 1 78.12 27 CYS B O 1
ATOM 3044 N N . PHE B 1 28 ? 8.711 21.656 -0.231 1 80.75 28 PHE B N 1
ATOM 3045 C CA . PHE B 1 28 ? 8.367 20.578 0.699 1 80.75 28 PHE B CA 1
ATOM 3046 C C . PHE B 1 28 ? 9.062 19.281 0.306 1 80.75 28 PHE B C 1
ATOM 3048 O O . PHE B 1 28 ? 8.898 18.797 -0.817 1 80.75 28 PHE B O 1
ATOM 3055 N N . GLY B 1 29 ? 9.828 18.734 1.146 1 87.12 29 GLY B N 1
ATOM 3056 C CA . GLY B 1 29 ? 10.352 17.375 1.044 1 87.12 29 GLY B CA 1
ATOM 3057 C C . GLY B 1 29 ? 11.445 17.234 0.002 1 87.12 29 GLY B C 1
ATOM 3058 O O . GLY B 1 29 ? 11.617 16.172 -0.589 1 87.12 29 GLY B O 1
ATOM 3059 N N . SER B 1 30 ? 12.109 18.25 -0.321 1 88.38 30 SER B N 1
ATOM 3060 C CA . SER B 1 30 ? 13.141 18.203 -1.357 1 88.38 30 SER B CA 1
ATOM 3061 C C . SER B 1 30 ? 14.539 18.203 -0.751 1 88.38 30 SER B C 1
ATOM 3063 O O . SER B 1 30 ? 15.453 17.594 -1.303 1 88.38 30 SER B O 1
ATOM 3065 N N . ASP B 1 31 ? 14.695 18.906 0.314 1 93.62 31 ASP B N 1
ATOM 3066 C CA . ASP B 1 31 ? 15.969 18.969 1.022 1 93.62 31 ASP B CA 1
ATOM 3067 C C . ASP B 1 31 ? 15.875 18.297 2.385 1 93.62 31 ASP B C 1
ATOM 3069 O O . ASP B 1 31 ? 14.844 18.375 3.057 1 93.62 31 ASP B O 1
ATOM 3073 N N . PHE B 1 32 ? 17.016 17.703 2.781 1 97.06 32 PHE B N 1
ATOM 3074 C CA . PHE B 1 32 ? 17.016 16.969 4.043 1 97.06 32 PHE B CA 1
ATOM 3075 C C . PHE B 1 32 ? 18.203 17.375 4.902 1 97.06 32 PHE B C 1
ATOM 3077 O O . PHE B 1 32 ? 19.25 17.766 4.383 1 97.06 32 PHE B O 1
ATOM 3084 N N . THR B 1 33 ? 18.062 17.266 6.195 1 97.5 33 THR B N 1
ATOM 3085 C CA . THR B 1 33 ? 19.078 17.688 7.152 1 97.5 33 THR B CA 1
ATOM 3086 C C . THR B 1 33 ? 20.297 16.781 7.098 1 97.5 33 THR B C 1
ATOM 3088 O O . THR B 1 33 ? 20.328 15.812 6.34 1 97.5 33 THR B O 1
ATOM 3091 N N . ASP B 1 34 ? 21.312 17.141 7.934 1 98 34 ASP B N 1
ATOM 3092 C CA . ASP B 1 34 ? 22.609 16.469 7.902 1 98 34 ASP B CA 1
ATOM 3093 C C . ASP B 1 34 ? 22.531 15.086 8.555 1 98 34 ASP B C 1
ATOM 3095 O O . ASP B 1 34 ? 23.266 14.172 8.18 1 98 34 ASP B O 1
ATOM 3099 N N . HIS B 1 35 ? 21.641 15.016 9.547 1 98.25 35 HIS B N 1
ATOM 3100 C CA . HIS B 1 35 ? 21.562 13.773 10.32 1 98.25 35 HIS B CA 1
ATOM 3101 C C . HIS B 1 35 ? 20.172 13.156 10.25 1 98.25 35 HIS B C 1
ATOM 3103 O O . HIS B 1 35 ? 19.219 13.836 9.875 1 98.25 35 HIS B O 1
ATOM 3109 N N . MET B 1 36 ? 20.078 11.898 10.5 1 98.56 36 MET B N 1
ATOM 3110 C CA . MET B 1 36 ? 18.844 11.148 10.688 1 98.56 36 MET B CA 1
ATOM 3111 C C . MET B 1 36 ? 18.922 10.242 11.906 1 98.56 36 MET B C 1
ATOM 3113 O O . MET B 1 36 ? 20 10.062 12.484 1 98.56 36 MET B O 1
ATOM 3117 N N . PHE B 1 37 ? 17.844 9.852 12.453 1 98.5 37 PHE B N 1
ATOM 3118 C CA . PHE B 1 37 ? 17.766 8.812 13.469 1 98.5 37 PHE B CA 1
ATOM 3119 C C . PHE B 1 37 ? 17.406 7.469 12.844 1 98.5 37 PHE B C 1
ATOM 3121 O O . PHE B 1 37 ? 16.562 7.402 11.938 1 98.5 37 PHE B O 1
ATOM 3128 N N . ALA B 1 38 ? 18.031 6.391 13.281 1 98.44 38 ALA B N 1
ATOM 3129 C CA . ALA B 1 38 ? 17.734 5.066 12.734 1 98.44 38 ALA B CA 1
ATOM 3130 C C . ALA B 1 38 ? 17.844 3.996 13.82 1 98.44 38 ALA B C 1
ATOM 3132 O O . ALA B 1 38 ? 18.688 4.086 14.711 1 98.44 38 ALA B O 1
ATOM 3133 N N . MET B 1 39 ? 17.016 3.016 13.758 1 98.19 39 MET B N 1
ATOM 3134 C CA . MET B 1 39 ? 17.125 1.798 14.555 1 98.19 39 MET B CA 1
ATOM 3135 C C . MET B 1 39 ? 16.531 0.608 13.812 1 98.19 39 MET B C 1
ATOM 3137 O O . MET B 1 39 ? 15.867 0.781 12.789 1 98.19 39 MET B O 1
ATOM 3141 N N . THR B 1 40 ? 16.844 -0.567 14.289 1 98.38 40 THR B N 1
ATOM 3142 C CA . THR B 1 40 ? 16.422 -1.814 13.656 1 98.38 40 THR B CA 1
ATOM 3143 C C . THR B 1 40 ? 15.625 -2.672 14.633 1 98.38 40 THR B C 1
ATOM 3145 O O . THR B 1 40 ? 15.898 -2.682 15.836 1 98.38 40 THR B O 1
ATOM 3148 N N . TRP B 1 41 ? 14.594 -3.279 14.172 1 98.56 41 TRP B N 1
ATOM 3149 C CA . TRP B 1 41 ? 13.906 -4.324 14.922 1 98.56 41 TRP B CA 1
ATOM 3150 C C . TRP B 1 41 ? 14.094 -5.684 14.25 1 98.56 41 TRP B C 1
ATOM 3152 O O . TRP B 1 41 ? 14.031 -5.797 13.023 1 98.56 41 TRP B O 1
ATOM 3162 N N . SER B 1 42 ? 14.359 -6.688 14.945 1 98.19 42 SER B N 1
ATOM 3163 C CA . SER B 1 42 ? 14.336 -8.078 14.5 1 98.19 42 SER B CA 1
ATOM 3164 C C . SER B 1 42 ? 13.609 -8.969 15.508 1 98.19 42 SER B C 1
ATOM 3166 O O . SER B 1 42 ? 13.539 -8.633 16.688 1 98.19 42 SER B O 1
ATOM 3168 N N . ARG B 1 43 ? 13.023 -9.984 14.953 1 97.25 43 ARG B N 1
ATOM 3169 C CA . ARG B 1 43 ? 12.336 -10.914 15.836 1 97.25 43 ARG B CA 1
ATOM 3170 C C . ARG B 1 43 ? 13.258 -11.414 16.938 1 97.25 43 ARG B C 1
ATOM 3172 O O . ARG B 1 43 ? 12.836 -11.562 18.094 1 97.25 43 ARG B O 1
ATOM 3179 N N . GLU B 1 44 ? 14.461 -11.594 16.703 1 96.62 44 GLU B N 1
ATOM 3180 C CA . GLU B 1 44 ? 15.438 -12.172 17.609 1 96.62 44 GLU B CA 1
ATOM 3181 C C . GLU B 1 44 ? 15.867 -11.172 18.672 1 96.62 44 GLU B C 1
ATOM 3183 O O . GLU B 1 44 ? 16.016 -11.516 19.844 1 96.62 44 GLU B O 1
ATOM 3188 N N . ASN B 1 45 ? 16.062 -9.898 18.344 1 96.56 45 ASN B N 1
ATOM 3189 C CA . ASN B 1 45 ? 16.75 -8.953 19.219 1 96.56 45 ASN B CA 1
ATOM 3190 C C . ASN B 1 45 ? 15.82 -7.828 19.656 1 96.56 45 ASN B C 1
ATOM 3192 O O . ASN B 1 45 ? 16.188 -7.016 20.516 1 96.56 45 ASN B O 1
ATOM 3196 N N . GLY B 1 46 ? 14.547 -7.852 19.109 1 97.06 46 GLY B N 1
ATOM 3197 C CA . GLY B 1 46 ? 13.742 -6.66 19.328 1 97.06 46 GLY B CA 1
ATOM 3198 C C . GLY B 1 46 ? 14.352 -5.406 18.734 1 97.06 46 GLY B C 1
ATOM 3199 O O . GLY B 1 46 ? 15 -5.469 17.688 1 97.06 46 GLY B O 1
ATOM 3200 N N . TRP B 1 47 ? 14.062 -4.25 19.266 1 97.88 47 TRP B N 1
ATOM 3201 C CA . TRP B 1 47 ? 14.656 -3 18.797 1 97.88 47 TRP B CA 1
ATOM 3202 C C . TRP B 1 47 ? 16.109 -2.895 19.234 1 97.88 47 TRP B C 1
ATOM 3204 O O . TRP B 1 47 ? 16.438 -3.111 20.406 1 97.88 47 TRP B O 1
ATOM 3214 N N . HIS B 1 48 ? 16.984 -2.605 18.328 1 97 48 HIS B N 1
ATOM 3215 C CA . HIS B 1 48 ? 18.406 -2.492 18.609 1 97 48 HIS B CA 1
ATOM 3216 C C . HIS B 1 48 ? 19.109 -1.587 17.609 1 97 48 HIS B C 1
ATOM 3218 O O . HIS B 1 48 ? 18.469 -1.113 16.656 1 97 48 HIS B O 1
ATOM 3224 N N . ASP B 1 49 ? 20.344 -1.162 17.828 1 96.81 49 ASP B N 1
ATOM 3225 C CA . ASP B 1 49 ? 21.188 -0.376 16.953 1 96.81 49 ASP B CA 1
ATOM 3226 C C . ASP B 1 49 ? 20.609 1.014 16.703 1 96.81 49 ASP B C 1
ATOM 3228 O O . ASP B 1 49 ? 20.578 1.495 15.578 1 96.81 49 ASP B O 1
ATOM 3232 N N . ALA B 1 50 ? 20.031 1.558 17.766 1 97.69 50 ALA B N 1
ATOM 3233 C CA . ALA B 1 50 ? 19.5 2.914 17.672 1 97.69 50 ALA B CA 1
ATOM 3234 C C . ALA B 1 50 ? 20.625 3.943 17.609 1 97.69 50 ALA B C 1
ATOM 3236 O O . ALA B 1 50 ? 21.578 3.871 18.391 1 97.69 50 ALA B O 1
ATOM 3237 N N . LYS B 1 51 ? 20.516 4.895 16.688 1 97.81 51 LYS B N 1
ATOM 3238 C CA . LYS B 1 51 ? 21.594 5.879 16.578 1 97.81 51 LYS B CA 1
ATOM 3239 C C . LYS B 1 51 ? 21.109 7.133 15.852 1 97.81 51 LYS B C 1
ATOM 3241 O O . LYS B 1 51 ? 20.25 7.051 14.961 1 97.81 51 LYS B O 1
ATOM 3246 N N . ILE B 1 52 ? 21.562 8.211 16.25 1 98.12 52 ILE B N 1
ATOM 3247 C CA . ILE B 1 52 ? 21.594 9.414 15.43 1 98.12 52 ILE B CA 1
ATOM 3248 C C . ILE B 1 52 ? 22.859 9.43 14.578 1 98.12 52 ILE B C 1
ATOM 3250 O O . ILE B 1 52 ? 23.969 9.352 15.109 1 98.12 52 ILE B O 1
ATOM 3254 N N . CYS B 1 53 ? 22.719 9.492 13.312 1 98.06 53 CYS B N 1
ATOM 3255 C CA . CYS B 1 53 ? 23.844 9.32 12.391 1 98.06 53 CYS B CA 1
ATOM 3256 C C . CYS B 1 53 ? 23.703 10.242 11.188 1 98.06 53 CYS B C 1
ATOM 3258 O O . CYS B 1 53 ? 22.656 10.859 10.984 1 98.06 53 CYS B O 1
ATOM 3260 N N . PRO B 1 54 ? 24.828 10.398 10.43 1 97.94 54 PRO B N 1
ATOM 3261 C CA . PRO B 1 54 ? 24.703 11.188 9.203 1 97.94 54 PRO B CA 1
ATOM 3262 C C . PRO B 1 54 ? 23.625 10.641 8.266 1 97.94 54 PRO B C 1
ATOM 3264 O O . PRO B 1 54 ? 23.438 9.422 8.164 1 97.94 54 PRO B O 1
ATOM 3267 N N . TYR B 1 55 ? 22.953 11.57 7.656 1 98.06 55 TYR B N 1
ATOM 3268 C CA . TYR B 1 55 ? 22.031 11.172 6.605 1 98.06 55 TYR B CA 1
ATOM 3269 C C . TYR B 1 55 ? 22.719 10.289 5.57 1 98.06 55 TYR B C 1
ATOM 3271 O O . TYR B 1 55 ? 23.781 10.641 5.062 1 98.06 55 TYR B O 1
ATOM 3279 N N . HIS B 1 56 ? 22.141 9.078 5.301 1 97.81 56 HIS B N 1
ATOM 3280 C CA . HIS B 1 56 ? 22.781 8.172 4.344 1 97.81 56 HIS B CA 1
ATOM 3281 C C . HIS B 1 56 ? 21.734 7.293 3.658 1 97.81 56 HIS B C 1
ATOM 3283 O O . HIS B 1 56 ? 20.609 7.164 4.137 1 97.81 56 HIS B O 1
ATOM 3289 N N . ASN B 1 57 ? 22.141 6.73 2.57 1 98.62 57 ASN B N 1
ATOM 3290 C CA . ASN B 1 57 ? 21.297 5.812 1.821 1 98.62 57 ASN B CA 1
ATOM 3291 C C . ASN B 1 57 ? 21.094 4.496 2.568 1 98.62 57 ASN B C 1
ATOM 3293 O O . ASN B 1 57 ? 21.953 4.078 3.338 1 98.62 57 ASN B O 1
ATOM 3297 N N . LEU B 1 58 ? 19.938 3.887 2.318 1 98.75 58 LEU B N 1
ATOM 3298 C CA . LEU B 1 58 ? 19.656 2.541 2.805 1 98.75 58 LEU B CA 1
ATOM 3299 C C . LEU B 1 58 ? 20.125 1.49 1.8 1 98.75 58 LEU B C 1
ATOM 3301 O O . LEU B 1 58 ? 19.969 1.679 0.589 1 98.75 58 LEU B O 1
ATOM 3305 N N . VAL B 1 59 ? 20.656 0.453 2.258 1 98.56 59 VAL B N 1
ATOM 3306 C CA . VAL B 1 59 ? 21.047 -0.697 1.449 1 98.56 59 VAL B CA 1
ATOM 3307 C C . VAL B 1 59 ? 20.078 -1.858 1.706 1 98.56 59 VAL B C 1
ATOM 3309 O O . VAL B 1 59 ? 20.062 -2.424 2.803 1 98.56 59 VAL B O 1
ATOM 3312 N N . LEU B 1 60 ? 19.312 -2.25 0.719 1 98.75 60 LEU B N 1
ATOM 3313 C CA . LEU B 1 60 ? 18.266 -3.248 0.896 1 98.75 60 LEU B CA 1
ATOM 3314 C C . LEU B 1 60 ? 18.375 -4.344 -0.16 1 98.75 60 LEU B C 1
ATOM 3316 O O . LEU B 1 60 ? 18.672 -4.062 -1.324 1 98.75 60 LEU B O 1
ATOM 3320 N N . ASP B 1 61 ? 18.141 -5.555 0.257 1 98.75 61 ASP B N 1
ATOM 3321 C CA . ASP B 1 61 ? 18 -6.656 -0.689 1 98.75 61 ASP B CA 1
ATOM 3322 C C . ASP B 1 61 ? 16.812 -6.422 -1.628 1 98.75 61 ASP B C 1
ATOM 3324 O O . ASP B 1 61 ? 15.773 -5.934 -1.204 1 98.75 61 ASP B O 1
ATOM 3328 N N . PRO B 1 62 ? 16.984 -6.773 -2.941 1 98.69 62 PRO B N 1
ATOM 3329 C CA . PRO B 1 62 ? 15.844 -6.598 -3.85 1 98.69 62 PRO B CA 1
ATOM 3330 C C . PRO B 1 62 ? 14.617 -7.406 -3.426 1 98.69 62 PRO B C 1
ATOM 3332 O O . PRO B 1 62 ? 13.5 -7.121 -3.869 1 98.69 62 PRO B O 1
ATOM 3335 N N . ALA B 1 63 ? 14.766 -8.359 -2.545 1 98.75 63 ALA B N 1
ATOM 3336 C CA . ALA B 1 63 ? 13.648 -9.164 -2.047 1 98.75 63 ALA B CA 1
ATOM 3337 C C . ALA B 1 63 ? 13.078 -8.57 -0.764 1 98.75 63 ALA B C 1
ATOM 3339 O O . ALA B 1 63 ? 12.234 -9.188 -0.11 1 98.75 63 ALA B O 1
ATOM 3340 N N . ALA B 1 64 ? 13.555 -7.395 -0.373 1 98.81 64 ALA B N 1
ATOM 3341 C CA . ALA B 1 64 ? 13.023 -6.777 0.838 1 98.81 64 ALA B CA 1
ATOM 3342 C C . ALA B 1 64 ? 11.5 -6.707 0.79 1 98.81 64 ALA B C 1
ATOM 3344 O O . ALA B 1 64 ? 10.922 -6.258 -0.205 1 98.81 64 ALA B O 1
ATOM 3345 N N . MET B 1 65 ? 10.836 -7.027 1.834 1 98.75 65 MET B N 1
ATOM 3346 C CA . MET B 1 65 ? 9.398 -7.258 1.863 1 98.75 65 MET B CA 1
ATOM 3347 C C . MET B 1 65 ? 8.633 -5.949 1.663 1 98.75 65 MET B C 1
ATOM 3349 O O . MET B 1 65 ? 7.477 -5.961 1.241 1 98.75 65 MET B O 1
ATOM 3353 N N . VAL B 1 66 ? 9.25 -4.812 1.952 1 98.88 66 VAL B N 1
ATOM 3354 C CA . VAL B 1 66 ? 8.586 -3.533 1.727 1 98.88 66 VAL B CA 1
ATOM 3355 C C . VAL B 1 66 ? 8.258 -3.373 0.244 1 98.88 66 VAL B C 1
ATOM 3357 O O . VAL B 1 66 ? 7.242 -2.777 -0.115 1 98.88 66 VAL B O 1
ATOM 3360 N N . PHE B 1 67 ? 9.047 -3.961 -0.686 1 98.88 67 PHE B N 1
ATOM 3361 C CA . PHE B 1 67 ? 8.859 -3.822 -2.125 1 98.88 67 PHE B CA 1
ATOM 3362 C C . PHE B 1 67 ? 7.75 -4.742 -2.619 1 98.88 67 PHE B C 1
ATOM 3364 O O . PHE B 1 67 ? 7.148 -4.496 -3.668 1 98.88 67 PHE B O 1
ATOM 3371 N N . HIS B 1 68 ? 7.492 -5.77 -1.898 1 98.62 68 HIS B N 1
ATOM 3372 C CA . HIS B 1 68 ? 6.637 -6.844 -2.393 1 98.62 68 HIS B CA 1
ATOM 3373 C C . HIS B 1 68 ? 5.348 -6.934 -1.583 1 98.62 68 HIS B C 1
ATOM 3375 O O . HIS B 1 68 ? 4.285 -7.227 -2.135 1 98.62 68 HIS B O 1
ATOM 3381 N N . TYR B 1 69 ? 5.48 -6.621 -0.312 1 98.31 69 TYR B N 1
ATOM 3382 C CA . TYR B 1 69 ? 4.328 -6.863 0.546 1 98.31 69 TYR B CA 1
ATOM 3383 C C . TYR B 1 69 ? 3.979 -5.617 1.353 1 98.31 69 TYR B C 1
ATOM 3385 O O . TYR B 1 69 ? 3.152 -5.672 2.266 1 98.31 69 TYR B O 1
ATOM 3393 N N . GLY B 1 70 ? 4.602 -4.535 1.2 1 98.69 70 GLY B N 1
ATOM 3394 C CA . GLY B 1 70 ? 4.148 -3.162 1.364 1 98.69 70 GLY B CA 1
ATOM 3395 C C . GLY B 1 70 ? 4.031 -2.742 2.816 1 98.69 70 GLY B C 1
ATOM 3396 O O . GLY B 1 70 ? 3.389 -1.737 3.129 1 98.69 70 GLY B O 1
ATOM 3397 N N . GLN B 1 71 ? 4.582 -3.514 3.799 1 98.81 71 GLN B N 1
ATOM 3398 C CA . GLN B 1 71 ? 4.582 -3.02 5.172 1 98.81 71 GLN B CA 1
ATOM 3399 C C . GLN B 1 71 ? 5.453 -1.774 5.309 1 98.81 71 GLN B C 1
ATOM 3401 O O . GLN B 1 71 ? 6.664 -1.875 5.504 1 98.81 71 GLN B O 1
ATOM 3406 N N . ALA B 1 72 ? 4.812 -0.628 5.234 1 98.94 72 ALA B N 1
ATOM 3407 C CA . ALA B 1 72 ? 5.426 0.692 5.363 1 98.94 72 ALA B CA 1
ATOM 3408 C C . ALA B 1 72 ? 4.453 1.69 5.98 1 98.94 72 ALA B C 1
ATOM 3410 O O . ALA B 1 72 ? 3.355 1.901 5.461 1 98.94 72 ALA B O 1
ATOM 3411 N N . ILE B 1 73 ? 4.82 2.246 7.102 1 98.94 73 ILE B N 1
ATOM 3412 C CA . ILE B 1 73 ? 4.012 3.256 7.777 1 98.94 73 ILE B CA 1
ATOM 3413 C C . ILE B 1 73 ? 4.875 4.477 8.094 1 98.94 73 ILE B C 1
ATOM 3415 O O . ILE B 1 73 ? 6.102 4.383 8.133 1 98.94 73 ILE B O 1
ATOM 3419 N N . PHE B 1 74 ? 4.254 5.609 8.25 1 98.75 74 PHE B N 1
ATOM 3420 C CA . PHE B 1 74 ? 5 6.828 8.547 1 98.75 74 PHE B CA 1
ATOM 3421 C C . PHE B 1 74 ? 4.145 7.801 9.352 1 98.75 74 PHE B C 1
ATOM 3423 O O . PHE B 1 74 ? 2.955 7.562 9.562 1 98.75 74 PHE B O 1
ATOM 3430 N N . GLU B 1 75 ? 4.727 8.773 9.859 1 98.38 75 GLU B N 1
ATOM 3431 C CA . GLU B 1 75 ? 4.082 9.914 10.5 1 98.38 75 GLU B CA 1
ATOM 3432 C C . GLU B 1 75 ? 4.641 11.227 9.977 1 98.38 75 GLU B C 1
ATOM 3434 O O . GLU B 1 75 ? 5.562 11.234 9.156 1 98.38 75 GLU B O 1
ATOM 3439 N N . GLY B 1 76 ? 4.066 12.273 10.312 1 96.88 76 GLY B N 1
ATOM 3440 C CA . GLY B 1 76 ? 4.484 13.641 10.023 1 96.88 76 GLY B CA 1
ATOM 3441 C C . GLY B 1 76 ? 4.266 14.586 11.188 1 96.88 76 GLY B C 1
ATOM 3442 O O . GLY B 1 76 ? 3.156 14.68 11.719 1 96.88 76 GLY B O 1
ATOM 3443 N N . MET B 1 77 ? 5.258 15.164 11.57 1 97.12 77 MET B N 1
ATOM 3444 C CA . MET B 1 77 ? 5.188 16.203 12.586 1 97.12 77 MET B CA 1
ATOM 3445 C C . MET B 1 77 ? 6.133 17.359 12.258 1 97.12 77 MET B C 1
ATOM 3447 O O . MET B 1 77 ? 6.781 17.359 11.211 1 97.12 77 MET B O 1
ATOM 3451 N N . LYS B 1 78 ? 6.145 18.391 13.07 1 96.38 78 LYS B N 1
ATOM 3452 C CA . LYS B 1 78 ? 6.938 19.562 12.742 1 96.38 78 LYS B CA 1
ATOM 3453 C C . LYS B 1 78 ? 7.703 20.078 13.961 1 96.38 78 LYS B C 1
ATOM 3455 O O . LYS B 1 78 ? 7.242 19.922 15.094 1 96.38 78 LYS B O 1
ATOM 3460 N N . GLY B 1 79 ? 8.898 20.562 13.688 1 96.31 79 GLY B N 1
ATOM 3461 C CA . GLY B 1 79 ? 9.664 21.359 14.617 1 96.31 79 GLY B CA 1
ATOM 3462 C C . GLY B 1 79 ? 9.602 22.844 14.32 1 96.31 79 GLY B C 1
ATOM 3463 O O . GLY B 1 79 ? 9.609 23.25 13.156 1 96.31 79 GLY B O 1
ATOM 3464 N N . TYR B 1 80 ? 9.523 23.625 15.344 1 95.06 80 TYR B N 1
ATOM 3465 C CA . TYR B 1 80 ? 9.336 25.062 15.219 1 95.06 80 TYR B CA 1
ATOM 3466 C C . TYR B 1 80 ? 10.406 25.812 16.016 1 95.06 80 TYR B C 1
ATOM 3468 O O . TYR B 1 80 ? 10.836 25.359 17.078 1 95.06 80 TYR B O 1
ATOM 3476 N N . LYS B 1 81 ? 10.766 26.906 15.445 1 93.5 81 LYS B N 1
ATOM 3477 C CA . LYS B 1 81 ? 11.562 27.859 16.203 1 93.5 81 LYS B CA 1
ATOM 3478 C C . LYS B 1 81 ? 10.688 28.969 16.797 1 93.5 81 LYS B C 1
ATOM 3480 O O . LYS B 1 81 ? 10.047 29.719 16.062 1 93.5 81 LYS B O 1
ATOM 3485 N N . GLY B 1 82 ? 10.695 29.016 18.094 1 91.5 82 GLY B N 1
ATOM 3486 C CA . GLY B 1 82 ? 9.898 30.031 18.766 1 91.5 82 GLY B CA 1
ATOM 3487 C C . GLY B 1 82 ? 10.547 31.391 18.766 1 91.5 82 GLY B C 1
ATOM 3488 O O . GLY B 1 82 ? 11.75 31.516 18.516 1 91.5 82 GLY B O 1
ATOM 3489 N N . LYS B 1 83 ? 9.773 32.375 19.062 1 86.81 83 LYS B N 1
ATOM 3490 C CA . LYS B 1 83 ? 10.289 33.719 19.156 1 86.81 83 LYS B CA 1
ATOM 3491 C C . LYS B 1 83 ? 11.258 33.875 20.328 1 86.81 83 LYS B C 1
ATOM 3493 O O . LYS B 1 83 ? 12.094 34.781 20.359 1 86.81 83 LYS B O 1
ATOM 3498 N N . ASP B 1 84 ? 11.062 33 21.25 1 88.56 84 ASP B N 1
ATOM 3499 C CA . ASP B 1 84 ? 11.938 33.031 22.422 1 88.56 84 ASP B CA 1
ATOM 3500 C C . ASP B 1 84 ? 13.258 32.312 22.125 1 88.56 84 ASP B C 1
ATOM 3502 O O . ASP B 1 84 ? 14.078 32.125 23.016 1 88.56 84 ASP B O 1
ATOM 3506 N N . GLY B 1 85 ? 13.414 31.812 20.922 1 88.12 85 GLY B N 1
ATOM 3507 C CA . GLY B 1 85 ? 14.648 31.156 20.531 1 88.12 85 GLY B CA 1
ATOM 3508 C C . GLY B 1 85 ? 14.672 29.672 20.859 1 88.12 85 GLY B C 1
ATOM 3509 O O . GLY B 1 85 ? 15.633 28.969 20.531 1 88.12 85 GLY B O 1
ATOM 3510 N N . GLN B 1 86 ? 13.602 29.281 21.453 1 91.88 86 GLN B N 1
ATOM 3511 C CA . GLN B 1 86 ? 13.523 27.875 21.812 1 91.88 86 GLN B CA 1
ATOM 3512 C C . GLN B 1 86 ? 12.945 27.031 20.672 1 91.88 86 GLN B C 1
ATOM 3514 O O . GLN B 1 86 ? 12.352 27.578 19.734 1 91.88 86 GLN B O 1
ATOM 3519 N N . THR B 1 87 ? 13.266 25.781 20.719 1 95.25 87 THR B N 1
ATOM 3520 C CA . THR B 1 87 ? 12.766 24.828 19.734 1 95.25 87 THR B CA 1
ATOM 3521 C C . THR B 1 87 ? 11.594 24.031 20.297 1 95.25 87 THR B C 1
ATOM 3523 O O . THR B 1 87 ? 11.656 23.547 21.422 1 95.25 87 THR B O 1
ATOM 3526 N N . TYR B 1 88 ? 10.523 23.922 19.484 1 95.81 88 TYR B N 1
ATOM 3527 C CA . TYR B 1 88 ? 9.312 23.25 19.938 1 95.81 88 TYR B CA 1
ATOM 3528 C C . TYR B 1 88 ? 8.898 22.141 18.953 1 95.81 88 TYR B C 1
ATOM 3530 O O . TYR B 1 88 ? 9.258 22.188 17.781 1 95.81 88 TYR B O 1
ATOM 3538 N N . MET B 1 89 ? 8.281 21.188 19.469 1 97.5 89 MET B N 1
ATOM 3539 C CA . MET B 1 89 ? 7.523 20.203 18.688 1 97.5 89 MET B CA 1
ATOM 3540 C C . MET B 1 89 ? 6.039 20.266 19.047 1 97.5 89 MET B C 1
ATOM 3542 O O . MET B 1 89 ? 5.68 20.672 20.156 1 97.5 89 MET B O 1
ATOM 3546 N N . PHE B 1 90 ? 5.242 19.969 18.188 1 97.5 90 PHE B N 1
ATOM 3547 C CA . PHE B 1 90 ? 3.801 19.984 18.406 1 97.5 90 PHE B CA 1
ATOM 3548 C C . PHE B 1 90 ? 3.234 18.578 18.469 1 97.5 90 PHE B C 1
ATOM 3550 O O . PHE B 1 90 ? 3.227 17.859 17.453 1 97.5 90 PHE B O 1
ATOM 3557 N N . ARG B 1 91 ? 2.77 18.062 19.594 1 98.31 91 ARG B N 1
ATOM 3558 C CA . ARG B 1 91 ? 2.053 16.828 19.922 1 98.31 91 ARG B CA 1
ATOM 3559 C C . ARG B 1 91 ? 2.789 15.609 19.375 1 98.31 91 ARG B C 1
ATOM 3561 O O . ARG B 1 91 ? 2.18 14.727 18.766 1 98.31 91 ARG B O 1
ATOM 3568 N N . PRO B 1 92 ? 4.109 15.539 19.656 1 98.19 92 PRO B N 1
ATOM 3569 C CA . PRO B 1 92 ? 4.895 14.43 19.109 1 98.19 92 PRO B CA 1
ATOM 3570 C C . PRO B 1 92 ? 4.492 13.078 19.703 1 98.19 92 PRO B C 1
ATOM 3572 O O . PRO B 1 92 ? 4.52 12.062 19 1 98.19 92 PRO B O 1
ATOM 3575 N N . THR B 1 93 ? 4.102 13.062 20.953 1 98.25 93 THR B N 1
ATOM 3576 C CA . THR B 1 93 ? 3.678 11.82 21.594 1 98.25 93 THR B CA 1
ATOM 3577 C C . THR B 1 93 ? 2.439 11.258 20.906 1 98.25 93 THR B C 1
ATOM 3579 O O . THR B 1 93 ? 2.352 10.055 20.656 1 98.25 93 THR B O 1
ATOM 3582 N N . ASP B 1 94 ? 1.47 12.164 20.641 1 98.5 94 ASP B N 1
ATOM 3583 C CA . ASP B 1 94 ? 0.259 11.734 19.938 1 98.5 94 ASP B CA 1
ATOM 3584 C C . ASP B 1 94 ? 0.587 11.141 18.578 1 98.5 94 ASP B C 1
ATOM 3586 O O . ASP B 1 94 ? -0.013 10.148 18.156 1 98.5 94 ASP B O 1
ATOM 3590 N N . ASN B 1 95 ? 1.516 11.773 17.891 1 98.56 95 ASN B N 1
ATOM 3591 C CA . ASN B 1 95 ? 1.93 11.266 16.594 1 98.56 95 ASN B CA 1
ATOM 3592 C C . ASN B 1 95 ? 2.557 9.883 16.703 1 98.56 95 ASN B C 1
ATOM 3594 O O . ASN B 1 95 ? 2.254 8.992 15.906 1 98.56 95 ASN B O 1
ATOM 3598 N N . LEU B 1 96 ? 3.404 9.68 17.656 1 98.75 96 LEU B N 1
ATOM 3599 C CA . LEU B 1 96 ? 4.078 8.398 17.828 1 98.75 96 LEU B CA 1
ATOM 3600 C C . LEU B 1 96 ? 3.088 7.316 18.25 1 98.75 96 LEU B C 1
ATOM 3602 O O . LEU B 1 96 ? 3.207 6.164 17.828 1 98.75 96 LEU B O 1
ATOM 3606 N N . GLU B 1 97 ? 2.154 7.691 19.047 1 98.75 97 GLU B N 1
ATOM 3607 C CA . GLU B 1 97 ? 1.118 6.734 19.438 1 98.75 97 GLU B CA 1
ATOM 3608 C C . GLU B 1 97 ? 0.254 6.352 18.234 1 98.75 97 GLU B C 1
ATOM 3610 O O . GLU B 1 97 ? -0.138 5.191 18.094 1 98.75 97 GLU B O 1
ATOM 3615 N N . ARG B 1 98 ? -0.068 7.336 17.453 1 98.56 98 ARG B N 1
ATOM 3616 C CA . ARG B 1 98 ? -0.812 7.027 16.234 1 98.56 98 ARG B CA 1
ATOM 3617 C C . ARG B 1 98 ? -0.006 6.113 15.32 1 98.56 98 ARG B C 1
ATOM 3619 O O . ARG B 1 98 ? -0.569 5.25 14.648 1 98.56 98 ARG B O 1
ATOM 3626 N N . MET B 1 99 ? 1.28 6.301 15.273 1 98.81 99 MET B N 1
ATOM 3627 C CA . MET B 1 99 ? 2.117 5.395 14.492 1 98.81 99 MET B CA 1
ATOM 3628 C C . MET B 1 99 ? 1.986 3.963 15 1 98.81 99 MET B C 1
ATOM 3630 O O . MET B 1 99 ? 1.947 3.021 14.203 1 98.81 99 MET B O 1
ATOM 3634 N N . ASN B 1 100 ? 1.957 3.809 16.297 1 98.88 100 ASN B N 1
ATOM 3635 C CA . ASN B 1 100 ? 1.797 2.48 16.875 1 98.88 100 ASN B CA 1
ATOM 3636 C C . ASN B 1 100 ? 0.461 1.854 16.484 1 98.88 100 ASN B C 1
ATOM 3638 O O . ASN B 1 100 ? 0.368 0.638 16.312 1 98.88 100 ASN B O 1
ATOM 3642 N N . GLN B 1 101 ? -0.582 2.654 16.328 1 98.44 101 GLN B N 1
ATOM 3643 C CA . GLN B 1 101 ? -1.846 2.129 15.828 1 98.44 101 GLN B CA 1
ATOM 3644 C C . GLN B 1 101 ? -1.689 1.583 14.414 1 98.44 101 GLN B C 1
ATOM 3646 O O . GLN B 1 101 ? -2.223 0.52 14.094 1 98.44 101 GLN B O 1
ATOM 3651 N N . SER B 1 102 ? -1 2.346 13.586 1 98.81 102 SER B N 1
ATOM 3652 C CA . SER B 1 102 ? -0.722 1.881 12.227 1 98.81 102 SER B CA 1
ATOM 3653 C C . SER B 1 102 ? 0.079 0.583 12.242 1 98.81 102 SER B C 1
ATOM 3655 O O . SER B 1 102 ? -0.2 -0.333 11.469 1 98.81 102 SER B O 1
ATOM 3657 N N . ALA B 1 103 ? 1.081 0.516 13.164 1 98.88 103 ALA B N 1
ATOM 3658 C CA . ALA B 1 103 ? 1.937 -0.664 13.273 1 98.88 103 ALA B CA 1
ATOM 3659 C C . ALA B 1 103 ? 1.119 -1.9 13.633 1 98.88 103 ALA B C 1
ATOM 3661 O O . ALA B 1 103 ? 1.278 -2.959 13.016 1 98.88 103 ALA B O 1
ATOM 3662 N N . VAL B 1 104 ? 0.26 -1.76 14.547 1 98.38 104 VAL B N 1
ATOM 3663 C CA . VAL B 1 104 ? -0.564 -2.877 15 1 98.38 104 VAL B CA 1
ATOM 3664 C C . VAL B 1 104 ? -1.416 -3.389 13.836 1 98.38 104 VAL B C 1
ATOM 3666 O O . VAL B 1 104 ? -1.488 -4.594 13.594 1 98.38 104 VAL B O 1
ATOM 3669 N N . ARG B 1 105 ? -1.99 -2.541 13.094 1 98 105 ARG B N 1
ATOM 3670 C CA . ARG B 1 105 ? -2.883 -2.922 12 1 98 105 ARG B CA 1
ATOM 3671 C C . ARG B 1 105 ? -2.119 -3.637 10.891 1 98 105 ARG B C 1
ATOM 3673 O O . ARG B 1 105 ? -2.666 -4.512 10.219 1 98 105 ARG B O 1
ATOM 3680 N N . LEU B 1 106 ? -0.869 -3.305 10.695 1 98.62 106 LEU B N 1
ATOM 3681 C CA . LEU B 1 106 ? -0.086 -3.939 9.641 1 98.62 106 LEU B CA 1
ATOM 3682 C C . LEU B 1 106 ? 0.806 -5.035 10.211 1 98.62 106 LEU B C 1
ATOM 3684 O O . LEU B 1 106 ? 1.759 -5.469 9.562 1 98.62 106 LEU B O 1
ATOM 3688 N N . CYS B 1 107 ? 0.547 -5.402 11.461 1 98.5 107 CYS B N 1
ATOM 3689 C CA . CYS B 1 107 ? 1.279 -6.484 12.117 1 98.5 107 CYS B CA 1
ATOM 3690 C C . CYS B 1 107 ? 2.766 -6.16 12.211 1 98.5 107 CYS B C 1
ATOM 3692 O O . CYS B 1 107 ? 3.609 -7.016 11.945 1 98.5 107 CYS B O 1
ATOM 3694 N N . MET B 1 108 ? 3.105 -4.957 12.484 1 98.88 108 MET B N 1
ATOM 3695 C CA . MET B 1 108 ? 4.465 -4.477 12.703 1 98.88 108 MET B CA 1
ATOM 3696 C C . MET B 1 108 ? 4.734 -4.258 14.188 1 98.88 108 MET B C 1
ATOM 3698 O O . MET B 1 108 ? 3.799 -4.184 14.984 1 98.88 108 MET B O 1
ATOM 3702 N N . PRO B 1 109 ? 5.977 -4.188 14.562 1 98.75 109 PRO B N 1
ATOM 3703 C CA . PRO B 1 109 ? 6.266 -3.975 15.984 1 98.75 109 PRO B CA 1
ATOM 3704 C C . PRO B 1 109 ? 5.926 -2.559 16.453 1 98.75 109 PRO B C 1
ATOM 3706 O O . PRO B 1 109 ? 6.043 -1.607 15.672 1 98.75 109 PRO B O 1
ATOM 3709 N N . ARG B 1 110 ? 5.523 -2.438 17.656 1 98.44 110 ARG B N 1
ATOM 3710 C CA . ARG B 1 110 ? 5.266 -1.131 18.25 1 98.44 110 ARG B CA 1
ATOM 3711 C C . ARG B 1 110 ? 6.574 -0.423 18.594 1 98.44 110 ARG B C 1
ATOM 3713 O O . ARG B 1 110 ? 7.543 -1.063 19 1 98.44 110 ARG B O 1
ATOM 3720 N N . LEU B 1 111 ? 6.547 0.868 18.5 1 98.06 111 LEU B N 1
ATOM 3721 C CA . LEU B 1 111 ? 7.66 1.699 18.938 1 98.06 111 LEU B CA 1
ATOM 3722 C C . LEU B 1 111 ? 7.613 1.924 20.453 1 98.06 111 LEU B C 1
ATOM 3724 O O . LEU B 1 111 ? 6.535 2.086 21.016 1 98.06 111 LEU B O 1
ATOM 3728 N N . PRO B 1 112 ? 8.82 1.884 21.062 1 97.56 112 PRO B N 1
ATOM 3729 C CA . PRO B 1 112 ? 8.875 2.463 22.406 1 97.56 112 PRO B CA 1
ATOM 3730 C C . PRO B 1 112 ? 8.766 3.986 22.391 1 97.56 112 PRO B C 1
ATOM 3732 O O . PRO B 1 112 ? 9.789 4.68 22.297 1 97.56 112 PRO B O 1
ATOM 3735 N N . VAL B 1 113 ? 7.691 4.523 22.625 1 97.69 113 VAL B N 1
ATOM 3736 C CA . VAL B 1 113 ? 7.336 5.91 22.344 1 97.69 113 VAL B CA 1
ATOM 3737 C C . VAL B 1 113 ? 8.258 6.844 23.125 1 97.69 113 VAL B C 1
ATOM 3739 O O . VAL B 1 113 ? 8.82 7.785 22.562 1 97.69 113 VAL B O 1
ATOM 3742 N N . ASP B 1 114 ? 8.422 6.613 24.422 1 96.25 114 ASP B N 1
ATOM 3743 C CA . ASP B 1 114 ? 9.203 7.5 25.281 1 96.25 114 ASP B CA 1
ATOM 3744 C C . ASP B 1 114 ? 10.656 7.59 24.797 1 96.25 114 ASP B C 1
ATOM 3746 O O . ASP B 1 114 ? 11.227 8.68 24.734 1 96.25 114 ASP B O 1
ATOM 3750 N N . LYS B 1 115 ? 11.203 6.465 24.438 1 95.69 115 LYS B N 1
ATOM 3751 C CA . LYS B 1 115 ? 12.594 6.422 23.984 1 95.69 115 LYS B CA 1
ATOM 3752 C C . LYS B 1 115 ? 12.75 7.094 22.625 1 95.69 115 LYS B C 1
ATOM 3754 O O . LYS B 1 115 ? 13.727 7.816 22.391 1 95.69 115 LYS B O 1
ATOM 3759 N N . VAL B 1 116 ? 11.828 6.82 21.781 1 97.19 116 VAL B N 1
ATOM 3760 C CA . VAL B 1 116 ? 11.883 7.43 20.453 1 97.19 116 VAL B CA 1
ATOM 3761 C C . VAL B 1 116 ? 11.719 8.945 20.578 1 97.19 116 VAL B C 1
ATOM 3763 O O . VAL B 1 116 ? 12.422 9.703 19.906 1 97.19 116 VAL B O 1
ATOM 3766 N N . LEU B 1 117 ? 10.797 9.359 21.422 1 96.88 117 LEU B N 1
ATOM 3767 C CA . LEU B 1 117 ? 10.586 10.789 21.625 1 96.88 117 LEU B CA 1
ATOM 3768 C C . LEU B 1 117 ? 11.859 11.469 22.125 1 96.88 117 LEU B C 1
ATOM 3770 O O . LEU B 1 117 ? 12.219 12.547 21.641 1 96.88 117 LEU B O 1
ATOM 3774 N N . LYS B 1 118 ? 12.547 10.859 23.062 1 95.81 118 LYS B N 1
ATOM 3775 C CA . LYS B 1 118 ? 13.805 11.398 23.562 1 95.81 118 LYS B CA 1
ATOM 3776 C C . LYS B 1 118 ? 14.828 11.531 22.438 1 95.81 118 LYS B C 1
ATOM 3778 O O . LYS B 1 118 ? 15.531 12.539 22.344 1 95.81 118 LYS B O 1
ATOM 3783 N N . SER B 1 119 ? 14.922 10.516 21.625 1 96.31 119 SER B N 1
ATOM 3784 C CA . SER B 1 119 ? 15.859 10.516 20.516 1 96.31 119 SER B CA 1
ATOM 3785 C C . SER B 1 119 ? 15.492 11.586 19.484 1 96.31 119 SER B C 1
ATOM 3787 O O . SER B 1 119 ? 16.375 12.234 18.906 1 96.31 119 SER B O 1
ATOM 3789 N N . LEU B 1 120 ? 14.219 11.766 19.281 1 96.75 120 LEU B N 1
ATOM 3790 C CA . LEU B 1 120 ? 13.742 12.773 18.344 1 96.75 120 LEU B CA 1
ATOM 3791 C C . LEU B 1 120 ? 14.094 14.18 18.828 1 96.75 120 LEU B C 1
ATOM 3793 O O . LEU B 1 120 ? 14.484 15.039 18.031 1 96.75 120 LEU B O 1
ATOM 3797 N N . LYS B 1 121 ? 13.891 14.398 20.062 1 96.44 121 LYS B N 1
ATOM 3798 C CA . LYS B 1 121 ? 14.258 15.688 20.641 1 96.44 121 LYS B CA 1
ATOM 3799 C C . LYS B 1 121 ? 15.75 15.953 20.484 1 96.44 121 LYS B C 1
ATOM 3801 O O . LYS B 1 121 ? 16.156 17.062 20.125 1 96.44 121 LYS B O 1
ATOM 3806 N N . ALA B 1 122 ? 16.547 14.945 20.75 1 96.5 122 ALA B N 1
ATOM 3807 C CA . ALA B 1 122 ? 17.984 15.078 20.594 1 96.5 122 ALA B CA 1
ATOM 3808 C C . ALA B 1 122 ? 18.359 15.375 19.156 1 96.5 122 ALA B C 1
ATOM 3810 O O . ALA B 1 122 ? 19.219 16.219 18.875 1 96.5 122 ALA B O 1
ATOM 3811 N N . LEU B 1 123 ? 17.734 14.68 18.219 1 97.81 123 LEU B N 1
ATOM 3812 C CA . LEU B 1 123 ? 17.984 14.906 16.812 1 97.81 123 LEU B CA 1
ATOM 3813 C C . LEU B 1 123 ? 17.609 16.328 16.406 1 97.81 123 LEU B C 1
ATOM 3815 O O . LEU B 1 123 ? 18.375 17 15.695 1 97.81 123 LEU B O 1
ATOM 3819 N N . LEU B 1 124 ? 16.422 16.734 16.797 1 97.19 124 LEU B N 1
ATOM 3820 C CA . LEU B 1 124 ? 15.945 18.062 16.469 1 97.19 124 LEU B CA 1
ATOM 3821 C C . LEU B 1 124 ? 16.875 19.125 17.047 1 97.19 124 LEU B C 1
ATOM 3823 O O . LEU B 1 124 ? 17.156 20.141 16.406 1 97.19 124 LEU B O 1
ATOM 3827 N N . TYR B 1 125 ? 17.297 18.891 18.266 1 95.19 125 TYR B N 1
ATOM 3828 C CA . TYR B 1 125 ? 18.234 19.828 18.891 1 95.19 125 TYR B CA 1
ATOM 3829 C C . TYR B 1 125 ? 19.531 19.891 18.094 1 95.19 125 TYR B C 1
ATOM 3831 O O . TYR B 1 125 ? 20.062 20.984 17.875 1 95.19 125 TYR B O 1
ATOM 3839 N N . LEU B 1 126 ? 20.031 18.766 17.734 1 95.31 126 LEU B N 1
ATOM 3840 C CA . LEU B 1 126 ? 21.266 18.688 16.938 1 95.31 126 LEU B CA 1
ATOM 3841 C C . LEU B 1 126 ? 21.109 19.438 15.625 1 95.31 126 LEU B C 1
ATOM 3843 O O . LEU B 1 126 ? 22.047 20.078 15.148 1 95.31 126 LEU B O 1
ATOM 3847 N N . GLU B 1 127 ? 19.922 19.375 15.031 1 96.19 127 GLU B N 1
ATOM 3848 C CA . GLU B 1 127 ? 19.656 19.953 13.711 1 96.19 127 GLU B CA 1
ATOM 3849 C C . GLU B 1 127 ? 18.922 21.281 13.82 1 96.19 127 GLU B C 1
ATOM 3851 O O . GLU B 1 127 ? 18.234 21.703 12.883 1 96.19 127 GLU B O 1
ATOM 3856 N N . LYS B 1 128 ? 18.938 21.922 14.938 1 93.75 128 LYS B N 1
ATOM 3857 C CA . LYS B 1 128 ? 18.109 23.094 15.219 1 93.75 128 LYS B CA 1
ATOM 3858 C C . LYS B 1 128 ? 18.391 24.219 14.219 1 93.75 128 LYS B C 1
ATOM 3860 O O . LYS B 1 128 ? 17.5 25.016 13.922 1 93.75 128 LYS B O 1
ATOM 3865 N N . ASP B 1 129 ? 19.609 24.266 13.664 1 93.06 129 ASP B N 1
ATOM 3866 C CA . ASP B 1 129 ? 19.969 25.328 12.727 1 93.06 129 ASP B CA 1
ATOM 3867 C C . ASP B 1 129 ? 19.281 25.109 11.375 1 93.06 129 ASP B C 1
ATOM 3869 O O . ASP B 1 129 ? 19.25 26.016 10.539 1 93.06 129 ASP B O 1
ATOM 3873 N N . TRP B 1 130 ? 18.734 23.953 11.172 1 94.88 130 TRP B N 1
ATOM 3874 C CA . TRP B 1 130 ? 18 23.656 9.945 1 94.88 130 TRP B CA 1
ATOM 3875 C C . TRP B 1 130 ? 16.562 24.172 10.039 1 94.88 130 TRP B C 1
ATOM 3877 O O . TRP B 1 130 ? 15.852 24.203 9.031 1 94.88 130 TRP B O 1
ATOM 3887 N N . ILE B 1 131 ? 16.078 24.5 11.227 1 94.12 131 ILE B N 1
ATOM 3888 C CA . ILE B 1 131 ? 14.719 25.016 11.367 1 94.12 131 ILE B CA 1
ATOM 3889 C C . ILE B 1 131 ? 14.641 26.422 10.773 1 94.12 131 ILE B C 1
ATOM 3891 O O . ILE B 1 131 ? 15.281 27.359 11.273 1 94.12 131 ILE B O 1
ATOM 3895 N N . PRO B 1 132 ? 13.875 26.547 9.781 1 91.06 132 PRO B N 1
ATOM 3896 C CA . PRO B 1 132 ? 13.773 27.875 9.188 1 91.06 132 PRO B CA 1
ATOM 3897 C C . PRO B 1 132 ? 13.133 28.891 10.133 1 91.06 132 PRO B C 1
ATOM 3899 O O . PRO B 1 132 ? 12.32 28.531 10.984 1 91.06 132 PRO B O 1
ATOM 3902 N N . GLU B 1 133 ? 13.445 30.125 9.859 1 86.5 133 GLU B N 1
ATOM 3903 C CA . GLU B 1 133 ? 12.984 31.156 10.781 1 86.5 133 GLU B CA 1
ATOM 3904 C C . GLU B 1 133 ? 11.898 32 10.141 1 86.5 133 GLU B C 1
ATOM 3906 O O . GLU B 1 133 ? 11.219 32.781 10.828 1 86.5 133 GLU B O 1
ATOM 3911 N N . ALA B 1 134 ? 11.742 31.859 8.852 1 84.19 134 ALA B N 1
ATOM 3912 C CA . ALA B 1 134 ? 10.695 32.625 8.18 1 84.19 134 ALA B CA 1
ATOM 3913 C C . ALA B 1 134 ? 9.312 32.281 8.727 1 84.19 134 ALA B C 1
ATOM 3915 O O . ALA B 1 134 ? 9.055 31.109 9.07 1 84.19 134 ALA B O 1
ATOM 3916 N N . PRO B 1 135 ? 8.469 33.344 8.727 1 81.75 135 PRO B N 1
ATOM 3917 C CA . PRO B 1 135 ? 7.121 33.062 9.211 1 81.75 135 PRO B CA 1
ATOM 3918 C C . PRO B 1 135 ? 6.438 31.938 8.43 1 81.75 135 PRO B C 1
ATOM 3920 O O . PRO B 1 135 ? 6.508 31.906 7.199 1 81.75 135 PRO B O 1
ATOM 3923 N N . GLY B 1 136 ? 5.832 31.031 9.172 1 83.31 136 GLY B N 1
ATOM 3924 C CA . GLY B 1 136 ? 5.082 29.953 8.547 1 83.31 136 GLY B CA 1
ATOM 3925 C C . GLY B 1 136 ? 5.949 28.766 8.164 1 83.31 136 GLY B C 1
ATOM 3926 O O . GLY B 1 136 ? 5.438 27.734 7.742 1 83.31 136 GLY B O 1
ATOM 3927 N N . SER B 1 137 ? 7.25 28.938 8.297 1 89.81 137 SER B N 1
ATOM 3928 C CA . SER B 1 137 ? 8.156 27.844 7.961 1 89.81 137 SER B CA 1
ATOM 3929 C C . SER B 1 137 ? 8.422 26.953 9.172 1 89.81 137 SER B C 1
ATOM 3931 O O . SER B 1 137 ? 8.148 27.344 10.312 1 89.81 137 SER B O 1
ATOM 3933 N N . SER B 1 138 ? 8.82 25.75 8.969 1 93.62 138 SER B N 1
ATOM 3934 C CA . SER B 1 138 ? 9.094 24.781 10.023 1 93.62 138 SER B CA 1
ATOM 3935 C C . SER B 1 138 ? 10.039 23.688 9.531 1 93.62 138 SER B C 1
ATOM 3937 O O . SER B 1 138 ? 10.492 23.719 8.383 1 93.62 138 SER B O 1
ATOM 3939 N N . LEU B 1 139 ? 10.445 22.875 10.391 1 96.19 139 LEU B N 1
ATOM 3940 C CA . LEU B 1 139 ? 11.172 21.672 10.031 1 96.19 139 LEU B CA 1
ATOM 3941 C C . LEU B 1 139 ? 10.266 20.438 10.102 1 96.19 139 LEU B C 1
ATOM 3943 O O . LEU B 1 139 ? 9.797 20.062 11.18 1 96.19 139 LEU B O 1
ATOM 3947 N N . TYR B 1 140 ? 10 19.938 8.953 1 96.75 140 TYR B N 1
ATOM 3948 C CA . TYR B 1 140 ? 9.164 18.75 8.859 1 96.75 140 TYR B CA 1
ATOM 3949 C C . TYR B 1 140 ? 9.922 17.516 9.336 1 96.75 140 TYR B C 1
ATOM 3951 O O . TYR B 1 140 ? 11.086 17.312 8.984 1 96.75 140 TYR B O 1
ATOM 3959 N N . ILE B 1 141 ? 9.305 16.703 10.188 1 98.06 141 ILE B N 1
ATOM 3960 C CA . ILE B 1 141 ? 9.867 15.492 10.773 1 98.06 141 ILE B CA 1
ATOM 3961 C C . ILE B 1 141 ? 9.078 14.273 10.289 1 98.06 141 ILE B C 1
ATOM 3963 O O . ILE B 1 141 ? 7.859 14.211 10.453 1 98.06 141 ILE B O 1
ATOM 3967 N N . ARG B 1 142 ? 9.766 13.305 9.703 1 98.56 142 ARG B N 1
ATOM 3968 C CA . ARG B 1 142 ? 9.125 12.172 9.047 1 98.56 142 ARG B CA 1
ATOM 3969 C C . ARG B 1 142 ? 9.609 10.852 9.641 1 98.56 142 ARG B C 1
ATOM 3971 O O . ARG B 1 142 ? 10.5 10.211 9.078 1 98.56 142 ARG B O 1
ATOM 3978 N N . PRO B 1 143 ? 8.992 10.391 10.797 1 98.81 143 PRO B N 1
ATOM 3979 C CA . PRO B 1 143 ? 9.227 9.008 11.227 1 98.81 143 PRO B CA 1
ATOM 3980 C C . PRO B 1 143 ? 8.688 7.984 10.227 1 98.81 143 PRO B C 1
ATOM 3982 O O . PRO B 1 143 ? 7.57 8.133 9.727 1 98.81 143 PRO B O 1
ATOM 3985 N N . THR B 1 144 ? 9.484 6.938 9.922 1 98.94 144 THR B N 1
ATOM 3986 C CA . THR B 1 144 ? 9.102 5.93 8.938 1 98.94 144 THR B CA 1
ATOM 3987 C C . THR B 1 144 ? 9.555 4.543 9.383 1 98.94 144 THR B C 1
ATOM 3989 O O . THR B 1 144 ? 10.656 4.387 9.914 1 98.94 144 THR B O 1
ATOM 3992 N N . MET B 1 145 ? 8.727 3.578 9.273 1 98.94 145 MET B N 1
ATOM 3993 C CA . MET B 1 145 ? 9.055 2.18 9.539 1 98.94 145 MET B CA 1
ATOM 3994 C C . MET B 1 145 ? 8.773 1.313 8.312 1 98.94 145 MET B C 1
ATOM 3996 O O . MET B 1 145 ? 7.695 1.405 7.723 1 98.94 145 MET B O 1
ATOM 4000 N N . ILE B 1 146 ? 9.75 0.441 7.879 1 98.94 146 ILE B N 1
ATOM 4001 C CA . ILE B 1 146 ? 9.586 -0.367 6.676 1 98.94 146 ILE B CA 1
ATOM 4002 C C . ILE B 1 146 ? 10.047 -1.798 6.949 1 98.94 146 ILE B C 1
ATOM 4004 O O . ILE B 1 146 ? 10.977 -2.018 7.73 1 98.94 146 ILE B O 1
ATOM 4008 N N . ALA B 1 147 ? 9.422 -2.789 6.32 1 98.94 147 ALA B N 1
ATOM 4009 C CA . ALA B 1 147 ? 9.812 -4.195 6.379 1 98.94 147 ALA B CA 1
ATOM 4010 C C . ALA B 1 147 ? 11.008 -4.473 5.469 1 98.94 147 ALA B C 1
ATOM 4012 O O . ALA B 1 147 ? 10.93 -4.246 4.258 1 98.94 147 ALA B O 1
ATOM 4013 N N . VAL B 1 148 ? 12.086 -5.066 6.043 1 98.75 148 VAL B N 1
ATOM 4014 C CA . VAL B 1 148 ? 13.289 -5.102 5.219 1 98.75 148 VAL B CA 1
ATOM 4015 C C . VAL B 1 148 ? 13.797 -6.539 5.113 1 98.75 148 VAL B C 1
ATOM 4017 O O . VAL B 1 148 ? 14.836 -6.789 4.504 1 98.75 148 VAL B O 1
ATOM 4020 N N . GLU B 1 149 ? 13.07 -7.531 5.703 1 98.44 149 GLU B N 1
ATOM 4021 C CA . GLU B 1 149 ? 13.453 -8.93 5.547 1 98.44 149 GLU B CA 1
ATOM 4022 C C . GLU B 1 149 ? 13.461 -9.344 4.078 1 98.44 149 GLU B C 1
ATOM 4024 O O . GLU B 1 149 ? 12.508 -9.078 3.348 1 98.44 149 GLU B O 1
ATOM 4029 N N . PRO B 1 150 ? 14.57 -9.875 3.582 1 98.12 150 PRO B N 1
ATOM 4030 C CA . PRO B 1 150 ? 14.586 -10.391 2.211 1 98.12 150 PRO B CA 1
ATOM 4031 C C . PRO B 1 150 ? 13.852 -11.727 2.08 1 98.12 150 PRO B C 1
ATOM 4033 O O . PRO B 1 150 ? 14.438 -12.789 2.312 1 98.12 150 PRO B O 1
ATOM 4036 N N . SER B 1 151 ? 12.625 -11.641 1.672 1 96.62 151 SER B N 1
ATOM 4037 C CA . SER B 1 151 ? 11.82 -12.859 1.551 1 96.62 151 SER B CA 1
ATOM 4038 C C . SER B 1 151 ? 10.617 -12.633 0.646 1 96.62 151 SER B C 1
ATOM 4040 O O . SER B 1 151 ? 9.992 -11.57 0.681 1 96.62 151 SER B O 1
ATOM 4042 N N . LEU B 1 152 ? 10.398 -13.688 -0.151 1 95.38 152 LEU B N 1
ATOM 4043 C CA . LEU B 1 152 ? 9.141 -13.703 -0.888 1 95.38 152 LEU B CA 1
ATOM 4044 C C . LEU B 1 152 ? 8.133 -14.633 -0.22 1 95.38 152 LEU B C 1
ATOM 4046 O O . LEU B 1 152 ? 8.414 -15.812 -0.011 1 95.38 152 LEU B O 1
ATOM 4050 N N . GLY B 1 153 ? 7.129 -14.258 0.352 1 92.88 153 GLY B N 1
ATOM 4051 C CA . GLY B 1 153 ? 6.047 -14.93 1.06 1 92.88 153 GLY B CA 1
ATOM 4052 C C . GLY B 1 153 ? 5.184 -13.977 1.868 1 92.88 153 GLY B C 1
ATOM 4053 O O . GLY B 1 153 ? 5.703 -13.148 2.619 1 92.88 153 GLY B O 1
ATOM 4054 N N . VAL B 1 154 ? 3.994 -14.141 1.712 1 93.88 154 VAL B N 1
ATOM 4055 C CA . VAL B 1 154 ? 3.082 -13.188 2.332 1 93.88 154 VAL B CA 1
ATOM 4056 C C . VAL B 1 154 ? 2.943 -13.5 3.822 1 93.88 154 VAL B C 1
ATOM 4058 O O . VAL B 1 154 ? 2.24 -14.438 4.203 1 93.88 154 VAL B O 1
ATOM 4061 N N . ARG B 1 155 ? 3.52 -12.82 4.602 1 95.56 155 ARG B N 1
ATOM 4062 C CA . ARG B 1 155 ? 3.488 -12.836 6.059 1 95.56 155 ARG B CA 1
ATOM 4063 C C . ARG B 1 155 ? 4.145 -11.586 6.637 1 95.56 155 ARG B C 1
ATOM 4065 O O . ARG B 1 155 ? 4.859 -10.875 5.93 1 95.56 155 ARG B O 1
ATOM 4072 N N . PRO B 1 156 ? 3.852 -11.312 7.902 1 98.06 156 PRO B N 1
ATOM 4073 C CA . PRO B 1 156 ? 4.586 -10.195 8.492 1 98.06 156 PRO B CA 1
ATOM 4074 C C . PRO B 1 156 ? 6.098 -10.422 8.508 1 98.06 156 PRO B C 1
ATOM 4076 O O . PRO B 1 156 ? 6.555 -11.539 8.734 1 98.06 156 PRO B O 1
ATOM 4079 N N . SER B 1 157 ? 6.836 -9.383 8.258 1 98.62 157 SER B N 1
ATOM 4080 C CA . SER B 1 157 ? 8.297 -9.43 8.242 1 98.62 157 SER B CA 1
ATOM 4081 C C . SER B 1 157 ? 8.859 -9.734 9.625 1 98.62 157 SER B C 1
ATOM 4083 O O . SER B 1 157 ? 8.242 -9.406 10.641 1 98.62 157 SER B O 1
ATOM 4085 N N . GLU B 1 158 ? 10.047 -10.289 9.625 1 98.31 158 GLU B N 1
ATOM 4086 C CA . GLU B 1 158 ? 10.758 -10.523 10.875 1 98.31 158 GLU B CA 1
ATOM 4087 C C . GLU B 1 158 ? 11.852 -9.484 11.094 1 98.31 158 GLU B C 1
ATOM 4089 O O . GLU B 1 158 ? 12.625 -9.578 12.047 1 98.31 158 GLU B O 1
ATOM 4094 N N . LYS B 1 159 ? 11.961 -8.547 10.242 1 98.75 159 LYS B N 1
ATOM 4095 C CA . LYS B 1 159 ? 12.953 -7.48 10.359 1 98.75 159 LYS B CA 1
ATOM 4096 C C . LYS B 1 159 ? 12.406 -6.16 9.82 1 98.75 159 LYS B C 1
ATOM 4098 O O . LYS B 1 159 ? 11.844 -6.117 8.734 1 98.75 159 LYS B O 1
ATOM 4103 N N . TYR B 1 160 ? 12.648 -5.062 10.594 1 98.88 160 TYR B N 1
ATOM 4104 C CA . TYR B 1 160 ? 12.164 -3.736 10.234 1 98.88 160 TYR B CA 1
ATOM 4105 C C . TYR B 1 160 ? 13.242 -2.682 10.469 1 98.88 160 TYR B C 1
ATOM 4107 O O . TYR B 1 160 ? 14.031 -2.789 11.414 1 98.88 160 TYR B O 1
ATOM 4115 N N . TYR B 1 161 ? 13.281 -1.674 9.547 1 98.94 161 TYR B N 1
ATOM 4116 C CA . TYR B 1 161 ? 13.984 -0.427 9.82 1 98.94 161 TYR B CA 1
ATOM 4117 C C . TYR B 1 161 ? 13.016 0.654 10.289 1 98.94 161 TYR B C 1
ATOM 4119 O O . TYR B 1 161 ? 11.906 0.773 9.758 1 98.94 161 TYR B O 1
ATOM 4127 N N . PHE B 1 162 ? 13.375 1.303 11.336 1 98.88 162 PHE B N 1
ATOM 4128 C CA . PHE B 1 162 ? 12.75 2.564 11.719 1 98.88 162 PHE B CA 1
ATOM 4129 C C . PHE B 1 162 ? 13.734 3.719 11.578 1 98.88 162 PHE B C 1
ATOM 4131 O O . PHE B 1 162 ? 14.867 3.633 12.055 1 98.88 162 PHE B O 1
ATOM 4138 N N . PHE B 1 163 ? 13.289 4.781 10.852 1 98.88 163 PHE B N 1
ATOM 4139 C CA . PHE B 1 163 ? 14.172 5.926 10.703 1 98.88 163 PHE B CA 1
ATOM 4140 C C . PHE B 1 163 ? 13.383 7.227 10.688 1 98.88 163 PHE B C 1
ATOM 4142 O O . PHE B 1 163 ? 12.172 7.219 10.453 1 98.88 163 PHE B O 1
ATOM 4149 N N . VAL B 1 164 ? 14.039 8.297 10.992 1 98.81 164 VAL B N 1
ATOM 4150 C CA . VAL B 1 164 ? 13.453 9.633 10.977 1 98.81 164 VAL B CA 1
ATOM 4151 C C . VAL B 1 164 ? 14.328 10.57 10.148 1 98.81 164 VAL B C 1
ATOM 4153 O O . VAL B 1 164 ? 15.516 10.719 10.422 1 98.81 164 VAL B O 1
ATOM 4156 N N . ILE B 1 165 ? 13.742 11.164 9.164 1 98.75 165 ILE B N 1
ATOM 4157 C CA . ILE B 1 165 ? 14.414 12.188 8.375 1 98.75 165 ILE B CA 1
ATOM 4158 C C . ILE B 1 165 ? 13.695 13.523 8.531 1 98.75 165 ILE B C 1
ATOM 4160 O O . ILE B 1 165 ? 12.531 13.562 8.938 1 98.75 165 ILE B O 1
ATOM 4164 N N . MET B 1 166 ? 14.383 14.578 8.32 1 98.12 166 MET B N 1
ATOM 4165 C CA . MET B 1 166 ? 13.789 15.898 8.5 1 98.12 166 MET B CA 1
ATOM 4166 C C . MET B 1 166 ? 14.07 16.797 7.301 1 98.12 166 MET B C 1
ATOM 4168 O O . MET B 1 166 ? 15.125 16.688 6.672 1 98.12 166 MET B O 1
ATOM 4172 N N . SER B 1 167 ? 13.133 17.656 6.973 1 96.94 167 SER B N 1
ATOM 4173 C CA . SER B 1 167 ? 13.195 18.547 5.82 1 96.94 167 SER B CA 1
ATOM 4174 C C . SER B 1 167 ? 12.641 19.938 6.164 1 96.94 167 SER B C 1
ATOM 4176 O O . SER B 1 167 ? 11.508 20.062 6.641 1 96.94 167 SER B O 1
ATOM 4178 N N . PRO B 1 168 ? 13.43 20.984 5.906 1 95.81 168 PRO B N 1
ATOM 4179 C CA . PRO B 1 168 ? 12.859 22.328 6.086 1 95.81 168 PRO B CA 1
ATOM 4180 C C . PRO B 1 168 ? 11.758 22.641 5.074 1 95.81 168 PRO B C 1
ATOM 4182 O O . PRO B 1 168 ? 11.906 22.344 3.883 1 95.81 168 PRO B O 1
ATOM 4185 N N . VAL B 1 169 ? 10.703 23.188 5.586 1 92 169 VAL B N 1
ATOM 4186 C CA . VAL B 1 169 ? 9.57 23.438 4.707 1 92 169 VAL B CA 1
ATOM 4187 C C . VAL B 1 169 ? 9.07 24.875 4.922 1 92 169 VAL B C 1
ATOM 4189 O O . VAL B 1 169 ? 9.172 25.422 6.023 1 92 169 VAL B O 1
ATOM 4192 N N . GLY B 1 170 ? 8.633 25.406 3.84 1 85.62 170 GLY B N 1
ATOM 4193 C CA . GLY B 1 170 ? 8.086 26.75 3.898 1 85.62 170 GLY B CA 1
ATOM 4194 C C . GLY B 1 170 ? 6.613 26.781 4.254 1 85.62 170 GLY B C 1
ATOM 4195 O O . GLY B 1 170 ? 6.023 25.75 4.57 1 85.62 170 GLY B O 1
ATOM 4196 N N . ALA B 1 171 ? 6.246 28.125 4.211 1 73.25 171 ALA B N 1
ATOM 4197 C CA . ALA B 1 171 ? 4.809 28.297 4.43 1 73.25 171 ALA B CA 1
ATOM 4198 C C . ALA B 1 171 ? 4.008 27.672 3.289 1 73.25 171 ALA B C 1
ATOM 4200 O O . ALA B 1 171 ? 4.41 27.75 2.125 1 73.25 171 ALA B O 1
ATOM 4201 N N . TYR B 1 172 ? 3.189 26.891 3.668 1 61.62 172 TYR B N 1
ATOM 4202 C CA . TYR B 1 172 ? 2.369 26.266 2.639 1 61.62 172 TYR B CA 1
ATOM 4203 C C . TYR B 1 172 ? 1.672 27.312 1.78 1 61.62 172 TYR B C 1
ATOM 4205 O O . TYR B 1 172 ? 1.526 27.141 0.568 1 61.62 172 TYR B O 1
ATOM 4213 N N . TYR B 1 173 ? 1.313 28.453 2.398 1 57.72 173 TYR B N 1
ATOM 4214 C CA . TYR B 1 173 ? 0.63 29.516 1.679 1 57.72 173 TYR B CA 1
ATOM 4215 C C . TYR B 1 173 ? 1.499 30.766 1.607 1 57.72 173 TYR B C 1
ATOM 4217 O O . TYR B 1 173 ? 1.561 31.547 2.564 1 57.72 173 TYR B O 1
ATOM 4225 N N . LYS B 1 174 ? 2.486 30.953 0.607 1 52.41 174 LYS B N 1
ATOM 4226 C CA . LYS B 1 174 ? 3.34 32.125 0.448 1 52.41 174 LYS B CA 1
ATOM 4227 C C . LYS B 1 174 ? 2.508 33.375 0.242 1 52.41 174 LYS B C 1
ATOM 4229 O O . LYS B 1 174 ? 2.799 34.438 0.831 1 52.41 174 LYS B O 1
ATOM 4234 N N . GLU B 1 175 ? 1.72 33.375 -0.831 1 48.25 175 GLU B N 1
ATOM 4235 C CA . GLU B 1 175 ? 0.949 34.562 -1.193 1 48.25 175 GLU B CA 1
ATOM 4236 C C . GLU B 1 175 ? -0.394 34.594 -0.469 1 48.25 175 GLU B C 1
ATOM 4238 O O . GLU B 1 175 ? -1.307 35.312 -0.871 1 48.25 175 GLU B O 1
ATOM 4243 N N . GLY B 1 176 ? -0.547 33.844 0.596 1 53.16 176 GLY B N 1
ATOM 4244 C CA . GLY B 1 176 ? -1.829 33.812 1.28 1 53.16 176 GLY B CA 1
ATOM 4245 C C . GLY B 1 176 ? -2.609 32.531 1.004 1 53.16 176 GLY B C 1
ATOM 4246 O O . GLY B 1 176 ? -2.262 31.781 0.1 1 53.16 176 GLY B O 1
ATOM 4247 N N . CYS B 1 177 ? -3.363 31.984 2.045 1 60.44 177 CYS B N 1
ATOM 4248 C CA . CYS B 1 177 ? -4.18 30.766 1.954 1 60.44 177 CYS B CA 1
ATOM 4249 C C . CYS B 1 177 ? -5.082 30.812 0.728 1 60.44 177 CYS B C 1
ATOM 4251 O O . CYS B 1 177 ? -6.121 31.469 0.741 1 60.44 177 CYS B O 1
ATOM 4253 N N . ASN B 1 178 ? -4.562 30.609 -0.538 1 76.25 178 ASN B N 1
ATOM 4254 C CA . ASN B 1 178 ? -5.453 30.484 -1.686 1 76.25 178 ASN B CA 1
ATOM 4255 C C . ASN B 1 178 ? -6.289 29.203 -1.604 1 76.25 178 ASN B C 1
ATOM 4257 O O . ASN B 1 178 ? -5.746 28.094 -1.629 1 76.25 178 ASN B O 1
ATOM 4261 N N . PRO B 1 179 ? -7.578 29.5 -1.444 1 90.56 179 PRO B N 1
ATOM 4262 C CA . PRO B 1 179 ? -8.461 28.344 -1.314 1 90.56 179 PRO B CA 1
ATOM 4263 C C . PRO B 1 179 ? -8.344 27.375 -2.494 1 90.56 179 PRO B C 1
ATOM 4265 O O . PRO B 1 179 ? -8.07 27.797 -3.619 1 90.56 179 PRO B O 1
ATOM 4268 N N . THR B 1 180 ? -8.414 26.172 -2.197 1 91.62 180 THR B N 1
ATOM 4269 C CA . THR B 1 180 ? -8.211 25.125 -3.201 1 91.62 180 THR B CA 1
ATOM 4270 C C . THR B 1 180 ? -9.531 24.766 -3.871 1 91.62 180 THR B C 1
ATOM 4272 O O . THR B 1 180 ? -10.602 25.016 -3.322 1 91.62 180 THR B O 1
ATOM 4275 N N . LYS B 1 181 ? -9.406 24.344 -5.105 1 95 181 LYS B N 1
ATOM 4276 C CA . LYS B 1 181 ? -10.484 23.688 -5.84 1 95 181 LYS B CA 1
ATOM 4277 C C . LYS B 1 181 ? -10.391 22.172 -5.691 1 95 181 LYS B C 1
ATOM 4279 O O . LYS B 1 181 ? -9.336 21.578 -5.953 1 95 181 LYS B O 1
ATOM 4284 N N . ILE B 1 182 ? -11.492 21.531 -5.207 1 96.5 182 ILE B N 1
ATOM 4285 C CA . ILE B 1 182 ? -11.406 20.094 -4.969 1 96.5 182 ILE B CA 1
ATOM 4286 C C . ILE B 1 182 ? -12.445 19.375 -5.824 1 96.5 182 ILE B C 1
ATOM 4288 O O . ILE B 1 182 ? -13.508 19.922 -6.129 1 96.5 182 ILE B O 1
ATOM 4292 N N . TYR B 1 183 ? -12.094 18.156 -6.227 1 97.44 183 TYR B N 1
ATOM 4293 C CA . TYR B 1 183 ? -12.898 17.281 -7.066 1 97.44 183 TYR B CA 1
ATOM 4294 C C . TYR B 1 183 ? -13.57 16.203 -6.234 1 97.44 183 TYR B C 1
ATOM 4296 O O . TYR B 1 183 ? -12.906 15.5 -5.461 1 97.44 183 TYR B O 1
ATOM 4304 N N . VAL B 1 184 ? -14.883 16.031 -6.367 1 97.75 184 VAL B N 1
ATOM 4305 C CA . VAL B 1 184 ? -15.586 14.961 -5.668 1 97.75 184 VAL B CA 1
ATOM 4306 C C . VAL B 1 184 ? -15.531 13.688 -6.5 1 97.75 184 VAL B C 1
ATOM 4308 O O . VAL B 1 184 ? -16.031 13.648 -7.625 1 97.75 184 VAL B O 1
ATOM 4311 N N . SER B 1 185 ? -14.922 12.68 -5.965 1 94 185 SER B N 1
ATOM 4312 C CA . SER B 1 185 ? -14.891 11.391 -6.648 1 94 185 SER B CA 1
ATOM 4313 C C . SER B 1 185 ? -16.203 10.633 -6.453 1 94 185 SER B C 1
ATOM 4315 O O . SER B 1 185 ? -16.594 10.344 -5.32 1 94 185 SER B O 1
ATOM 4317 N N . ASP B 1 186 ? -16.797 10.234 -7.484 1 89.38 186 ASP B N 1
ATOM 4318 C CA . ASP B 1 186 ? -18.047 9.5 -7.359 1 89.38 186 ASP B CA 1
ATOM 4319 C C . ASP B 1 186 ? -17.938 8.109 -7.977 1 89.38 186 ASP B C 1
ATOM 4321 O O . ASP B 1 186 ? -18.953 7.414 -8.133 1 89.38 186 ASP B O 1
ATOM 4325 N N . GLU B 1 187 ? -16.828 7.723 -8.336 1 89.5 187 GLU B N 1
ATOM 4326 C CA . GLU B 1 187 ? -16.641 6.395 -8.914 1 89.5 187 GLU B CA 1
ATOM 4327 C C . GLU B 1 187 ? -15.562 5.617 -8.172 1 89.5 187 GLU B C 1
ATOM 4329 O O . GLU B 1 187 ? -15.641 4.395 -8.047 1 89.5 187 GLU B O 1
ATOM 4334 N N . GLN B 1 188 ? -14.578 6.34 -7.762 1 92.69 188 GLN B N 1
ATOM 4335 C CA . GLN B 1 188 ? -13.469 5.715 -7.051 1 92.69 188 GLN B CA 1
ATOM 4336 C C . GLN B 1 188 ? -13.594 5.93 -5.543 1 92.69 188 GLN B C 1
ATOM 4338 O O . GLN B 1 188 ? -14.094 6.961 -5.098 1 92.69 188 GLN B O 1
ATOM 4343 N N . ALA B 1 189 ? -13.164 4.965 -4.824 1 91 189 ALA B N 1
ATOM 4344 C CA . ALA B 1 189 ? -13.188 5.055 -3.367 1 91 189 ALA B CA 1
ATOM 4345 C C . ALA B 1 189 ? -11.781 5.023 -2.787 1 91 189 ALA B C 1
ATOM 4347 O O . ALA B 1 189 ? -10.914 4.293 -3.277 1 91 189 ALA B O 1
ATOM 4348 N N . ARG B 1 190 ? -11.594 5.762 -1.753 1 92.25 190 ARG B N 1
ATOM 4349 C CA . ARG B 1 190 ? -10.289 5.832 -1.104 1 92.25 190 ARG B CA 1
ATOM 4350 C C . ARG B 1 190 ? -10.078 4.648 -0.166 1 92.25 190 ARG B C 1
ATOM 4352 O O . ARG B 1 190 ? -8.992 4.066 -0.124 1 92.25 190 ARG B O 1
ATOM 4359 N N . ALA B 1 191 ? -11.094 4.355 0.609 1 91.88 191 ALA B N 1
ATOM 4360 C CA . ALA B 1 191 ? -11.016 3.387 1.697 1 91.88 191 ALA B CA 1
ATOM 4361 C C . ALA B 1 191 ? -12.391 2.82 2.027 1 91.88 191 ALA B C 1
ATOM 4363 O O . ALA B 1 191 ? -13.414 3.357 1.589 1 91.88 191 ALA B O 1
ATOM 4364 N N . VAL B 1 192 ? -12.375 1.767 2.736 1 91.38 192 VAL B N 1
ATOM 4365 C CA . VAL B 1 192 ? -13.602 1.141 3.203 1 91.38 192 VAL B CA 1
ATOM 4366 C C . VAL B 1 192 ? -13.445 0.715 4.66 1 91.38 192 VAL B C 1
ATOM 4368 O O . VAL B 1 192 ? -12.359 0.324 5.086 1 91.38 192 VAL B O 1
ATOM 4371 N N . PRO B 1 193 ? -14.578 0.866 5.418 1 90.5 193 PRO B N 1
ATOM 4372 C CA . PRO B 1 193 ? -14.469 0.316 6.77 1 90.5 193 PRO B CA 1
ATOM 4373 C C . PRO B 1 193 ? -14.031 -1.146 6.781 1 90.5 193 PRO B C 1
ATOM 4375 O O . PRO B 1 193 ? -14.492 -1.939 5.957 1 90.5 193 PRO B O 1
ATOM 4378 N N . GLY B 1 194 ? -13.133 -1.448 7.656 1 91 194 GLY B N 1
ATOM 4379 C CA . GLY B 1 194 ? -12.562 -2.783 7.684 1 91 194 GLY B CA 1
ATOM 4380 C C . GLY B 1 194 ? -11.25 -2.885 6.926 1 91 194 GLY B C 1
ATOM 4381 O O . GLY B 1 194 ? -10.539 -3.887 7.035 1 91 194 GLY B O 1
ATOM 4382 N N . GLY B 1 195 ? -10.93 -1.874 6.16 1 93.88 195 GLY B N 1
ATOM 4383 C CA . GLY B 1 195 ? -9.656 -1.802 5.461 1 93.88 195 GLY B CA 1
ATOM 4384 C C . GLY B 1 195 ? -8.594 -1.041 6.234 1 93.88 195 GLY B C 1
ATOM 4385 O O . GLY B 1 195 ? -8.516 -1.149 7.461 1 93.88 195 GLY B O 1
ATOM 4386 N N . VAL B 1 196 ? -7.754 -0.308 5.465 1 96.06 196 VAL B N 1
ATOM 4387 C CA . VAL B 1 196 ? -6.617 0.331 6.125 1 96.06 196 VAL B CA 1
ATOM 4388 C C . VAL B 1 196 ? -6.727 1.848 5.988 1 96.06 196 VAL B C 1
ATOM 4390 O O . VAL B 1 196 ? -5.734 2.564 6.133 1 96.06 196 VAL B O 1
ATOM 4393 N N . GLY B 1 197 ? -7.852 2.363 5.738 1 95.38 197 GLY B N 1
ATOM 4394 C CA . GLY B 1 197 ? -8.039 3.789 5.52 1 95.38 197 GLY B CA 1
ATOM 4395 C C . GLY B 1 197 ? -7.77 4.625 6.754 1 95.38 197 GLY B C 1
ATOM 4396 O O . GLY B 1 197 ? -7.48 5.82 6.652 1 95.38 197 GLY B O 1
ATOM 4397 N N . ASN B 1 198 ? -7.824 4.051 7.906 1 96.5 198 ASN B N 1
ATOM 4398 C CA . ASN B 1 198 ? -7.711 4.793 9.156 1 96.5 198 ASN B CA 1
ATOM 4399 C C . ASN B 1 198 ? -6.285 4.77 9.695 1 96.5 198 ASN B C 1
ATOM 4401 O O . ASN B 1 198 ? -6.031 5.219 10.812 1 96.5 198 ASN B O 1
ATOM 4405 N N . ILE B 1 199 ? -5.402 4.176 8.969 1 97.44 199 ILE B N 1
ATOM 4406 C CA .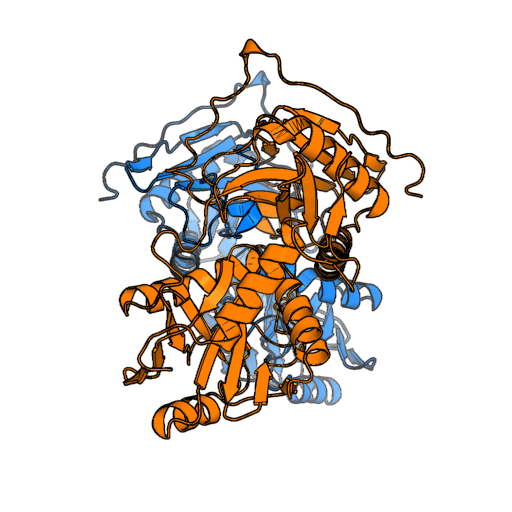 ILE B 1 199 ? -4.012 4.18 9.406 1 97.44 199 ILE B CA 1
ATOM 4407 C C . ILE B 1 199 ? -3.139 4.867 8.367 1 97.44 199 ILE B C 1
ATOM 4409 O O . ILE B 1 199 ? -3.572 5.086 7.23 1 97.44 199 ILE B O 1
ATOM 4413 N N . LYS B 1 200 ? -1.99 5.262 8.773 1 97.94 200 LYS B N 1
ATOM 4414 C CA . LYS B 1 200 ? -1.099 6.043 7.922 1 97.94 200 LYS B CA 1
ATOM 4415 C C . LYS B 1 200 ? -0.042 5.152 7.273 1 97.94 200 LYS B C 1
ATOM 4417 O O . LYS B 1 200 ? 1.134 5.207 7.641 1 97.94 200 LYS B O 1
ATOM 4422 N N . THR B 1 201 ? -0.455 4.449 6.242 1 98.44 201 THR B N 1
ATOM 4423 C CA . THR B 1 201 ? 0.401 3.504 5.535 1 98.44 201 THR B CA 1
ATOM 4424 C C . THR B 1 201 ? 0.63 3.953 4.094 1 98.44 201 THR B C 1
ATOM 4426 O O . THR B 1 201 ? -0.235 4.594 3.492 1 98.44 201 THR B O 1
ATOM 4429 N N . ALA B 1 202 ? 1.787 3.588 3.525 1 98.56 202 ALA B N 1
ATOM 4430 C CA . ALA B 1 202 ? 2.195 4.008 2.188 1 98.56 202 ALA B CA 1
ATOM 4431 C C . ALA B 1 202 ? 1.174 3.572 1.141 1 98.56 202 ALA B C 1
ATOM 4433 O O . ALA B 1 202 ? 0.898 4.309 0.19 1 98.56 202 ALA B O 1
ATOM 4434 N N . GLY B 1 203 ? 0.615 2.443 1.318 1 97.88 203 GLY B N 1
ATOM 4435 C CA . GLY B 1 203 ? -0.296 1.878 0.337 1 97.88 203 GLY B CA 1
ATOM 4436 C C . GLY B 1 203 ? -1.515 2.746 0.084 1 97.88 203 GLY B C 1
ATOM 4437 O O . GLY B 1 203 ? -2.033 2.787 -1.034 1 97.88 203 GLY B O 1
ATOM 4438 N N . ASN B 1 204 ? -2.02 3.453 1.085 1 97.12 204 ASN B N 1
ATOM 4439 C CA . ASN B 1 204 ? -3.166 4.34 0.923 1 97.12 204 ASN B CA 1
ATOM 4440 C C . ASN B 1 204 ? -2.863 5.48 -0.042 1 97.12 204 ASN B C 1
ATOM 4442 O O . ASN B 1 204 ? -3.746 5.934 -0.773 1 97.12 204 ASN B O 1
ATOM 4446 N N . TYR B 1 205 ? -1.67 5.91 -0.001 1 97.31 205 TYR B N 1
ATOM 4447 C CA . TYR B 1 205 ? -1.277 7.055 -0.815 1 97.31 205 TYR B CA 1
ATOM 4448 C C . TYR B 1 205 ? -1.068 6.645 -2.268 1 97.31 205 TYR B C 1
ATOM 4450 O O . TYR B 1 205 ? -1.46 7.371 -3.188 1 97.31 205 TYR B O 1
ATOM 4458 N N . ALA B 1 206 ? -0.479 5.48 -2.436 1 97.94 206 ALA B N 1
ATOM 4459 C CA . ALA B 1 206 ? -0.369 4.957 -3.795 1 97.94 206 ALA B CA 1
ATOM 4460 C C . ALA B 1 206 ? -1.743 4.82 -4.445 1 97.94 206 ALA B C 1
ATOM 4462 O O . ALA B 1 206 ? -1.927 5.188 -5.605 1 97.94 206 ALA B O 1
ATOM 4463 N N . ALA B 1 207 ? -2.682 4.336 -3.711 1 96.69 207 ALA B N 1
ATOM 4464 C CA . ALA B 1 207 ? -4.027 4.047 -4.203 1 96.69 207 ALA B CA 1
ATOM 4465 C C . ALA B 1 207 ? -4.754 5.328 -4.598 1 96.69 207 ALA B C 1
ATOM 4467 O O . ALA B 1 207 ? -5.699 5.293 -5.387 1 96.69 207 ALA B O 1
ATOM 4468 N N . SER B 1 208 ? -4.336 6.441 -4.082 1 96.75 208 SER B N 1
ATOM 4469 C CA . SER B 1 208 ? -5.059 7.691 -4.297 1 96.75 208 SER B CA 1
ATOM 4470 C C . SER B 1 208 ? -4.551 8.422 -5.535 1 96.75 208 SER B C 1
ATOM 4472 O O . SER B 1 208 ? -5.191 9.359 -6.02 1 96.75 208 SER B O 1
ATOM 4474 N N . LEU B 1 209 ? -3.426 8 -6.059 1 97.69 209 LEU B N 1
ATOM 4475 C CA . LEU B 1 209 ? -2.705 8.773 -7.066 1 97.69 209 LEU B CA 1
ATOM 4476 C C . LEU B 1 209 ? -3.527 8.891 -8.344 1 97.69 209 LEU B C 1
ATOM 4478 O O . LEU B 1 209 ? -3.57 9.953 -8.961 1 97.69 209 LEU B O 1
ATOM 4482 N N . TYR B 1 210 ? -4.16 7.812 -8.797 1 97.5 210 TYR B N 1
ATOM 4483 C CA . TYR B 1 210 ? -4.898 7.801 -10.055 1 97.5 210 TYR B CA 1
ATOM 4484 C C . TYR B 1 210 ? -6.016 8.836 -10.039 1 97.5 210 TYR B C 1
ATOM 4486 O O . TYR B 1 210 ? -6.148 9.625 -10.977 1 97.5 210 TYR B O 1
ATOM 4494 N N . THR B 1 211 ? -6.809 8.828 -9.008 1 96.69 211 THR B N 1
ATOM 4495 C CA . THR B 1 211 ? -7.91 9.781 -8.898 1 96.69 211 THR B CA 1
ATOM 4496 C C . THR B 1 211 ? -7.383 11.211 -8.766 1 96.69 211 THR B C 1
ATOM 4498 O O . THR B 1 211 ? -8 12.148 -9.273 1 96.69 211 THR B O 1
ATOM 4501 N N . ALA B 1 212 ? -6.273 11.367 -8.055 1 96.62 212 ALA B N 1
ATOM 4502 C CA . ALA B 1 212 ? -5.652 12.68 -7.961 1 96.62 212 ALA B CA 1
ATOM 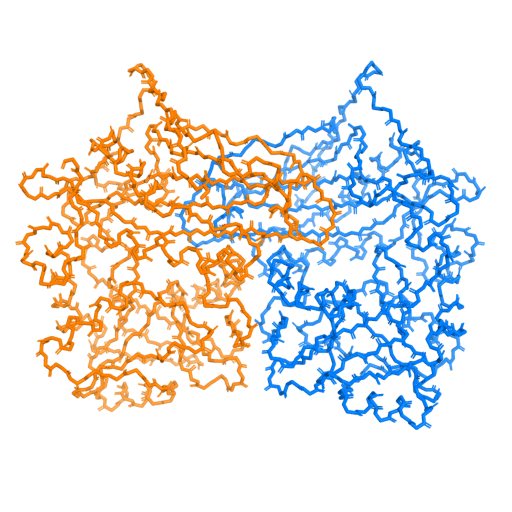4503 C C . ALA B 1 212 ? -5.273 13.211 -9.344 1 96.62 212 ALA B C 1
ATOM 4505 O O . ALA B 1 212 ? -5.41 14.398 -9.625 1 96.62 212 ALA B O 1
ATOM 4506 N N . GLU B 1 213 ? -4.75 12.328 -10.156 1 96.62 213 GLU B N 1
ATOM 4507 C CA . GLU B 1 213 ? -4.41 12.727 -11.516 1 96.62 213 GLU B CA 1
ATOM 4508 C C . GLU B 1 213 ? -5.656 13.148 -12.297 1 96.62 213 GLU B C 1
ATOM 4510 O O . GLU B 1 213 ? -5.613 14.102 -13.078 1 96.62 213 GLU B O 1
ATOM 4515 N N . ILE B 1 214 ? -6.77 12.453 -12.164 1 95.56 214 ILE B N 1
ATOM 4516 C CA . ILE B 1 214 ? -8.039 12.828 -12.781 1 95.56 214 ILE B CA 1
ATOM 4517 C C . ILE B 1 214 ? -8.445 14.227 -12.32 1 95.56 214 ILE B C 1
ATOM 4519 O O . ILE B 1 214 ? -8.82 15.07 -13.141 1 95.56 214 ILE B O 1
ATOM 4523 N N . ALA B 1 215 ? -8.375 14.445 -11.016 1 95.94 215 ALA B N 1
ATOM 4524 C CA . ALA B 1 215 ? -8.711 15.742 -10.445 1 95.94 215 ALA B CA 1
ATOM 4525 C C . ALA B 1 215 ? -7.84 16.844 -11.031 1 95.94 215 ALA B C 1
ATOM 4527 O O . ALA B 1 215 ? -8.344 17.922 -11.398 1 95.94 215 ALA B O 1
ATOM 4528 N N . ARG B 1 216 ? -6.555 16.578 -11.109 1 95.75 216 ARG B N 1
ATOM 4529 C CA . ARG B 1 216 ? -5.613 17.562 -11.656 1 95.75 216 ARG B CA 1
ATOM 4530 C C . ARG B 1 216 ? -5.988 17.938 -13.078 1 95.75 216 ARG B C 1
ATOM 4532 O O . ARG B 1 216 ? -5.938 19.125 -13.445 1 95.75 216 ARG B O 1
ATOM 4539 N N . LYS B 1 217 ? -6.344 17 -13.875 1 95.31 217 LYS B N 1
ATOM 4540 C CA . LYS B 1 217 ? -6.742 17.234 -15.258 1 95.31 217 LYS B CA 1
ATOM 4541 C C . LYS B 1 217 ? -7.992 18.109 -15.328 1 95.31 217 LYS B C 1
ATOM 4543 O O . LYS B 1 217 ? -8.227 18.797 -16.328 1 95.31 217 LYS B O 1
ATOM 4548 N N . LYS B 1 218 ? -8.734 18.125 -14.258 1 94.62 218 LYS B N 1
ATOM 4549 C CA . LYS B 1 218 ? -9.945 18.938 -14.18 1 94.62 218 LYS B CA 1
ATOM 4550 C C . LYS B 1 218 ? -9.656 20.281 -13.508 1 94.62 218 LYS B C 1
ATOM 4552 O O . LYS B 1 218 ? -10.578 21.031 -13.188 1 94.62 218 LYS B O 1
ATOM 4557 N N . GLY B 1 219 ? -8.367 20.5 -13.188 1 94.38 219 GLY B N 1
ATOM 4558 C CA . GLY B 1 219 ? -7.961 21.766 -12.586 1 94.38 219 GLY B CA 1
ATOM 4559 C C . GLY B 1 219 ? -8.133 21.797 -11.078 1 94.38 219 GLY B C 1
ATOM 4560 O O . GLY B 1 219 ? -8.133 22.859 -10.469 1 94.38 219 GLY B O 1
ATOM 4561 N N . CYS B 1 220 ? -8.375 20.672 -10.484 1 95.12 220 CYS B N 1
ATOM 4562 C CA . CYS B 1 220 ? -8.555 20.578 -9.039 1 95.12 220 CYS B CA 1
ATOM 4563 C C . CYS B 1 220 ? -7.273 20.109 -8.359 1 95.12 220 CYS B C 1
ATOM 4565 O O . CYS B 1 220 ? -6.523 19.312 -8.914 1 95.12 220 CYS B O 1
ATOM 4567 N N . SER B 1 221 ? -7.059 20.547 -7.168 1 92.44 221 SER B N 1
ATOM 4568 C CA . SER B 1 221 ? -5.801 20.266 -6.484 1 92.44 221 SER B CA 1
ATOM 4569 C C . SER B 1 221 ? -5.926 19.031 -5.59 1 92.44 221 SER B C 1
ATOM 4571 O O . SER B 1 221 ? -4.922 18.438 -5.195 1 92.44 221 SER B O 1
ATOM 4573 N N . GLN B 1 222 ? -7.156 18.688 -5.234 1 94.19 222 GLN B N 1
ATOM 4574 C CA . GLN B 1 222 ? -7.379 17.562 -4.32 1 94.19 222 GLN B CA 1
ATOM 4575 C C . GLN B 1 222 ? -8.672 16.828 -4.66 1 94.19 222 GLN B C 1
ATOM 4577 O O . GLN B 1 222 ? -9.469 17.312 -5.469 1 94.19 222 GLN B O 1
ATOM 4582 N N . VAL B 1 223 ? -8.766 15.75 -4.051 1 96.88 223 VAL B N 1
ATOM 4583 C CA . VAL B 1 223 ? -9.945 14.922 -4.234 1 96.88 223 VAL B CA 1
ATOM 4584 C C . VAL B 1 223 ? -10.75 14.867 -2.932 1 96.88 223 VAL B C 1
ATOM 4586 O O . VAL B 1 223 ? -10.188 14.617 -1.862 1 96.88 223 VAL B O 1
ATOM 4589 N N . LEU B 1 224 ? -11.992 15.172 -2.973 1 97.81 224 LEU B N 1
ATOM 4590 C CA . LEU B 1 224 ? -12.922 14.883 -1.887 1 97.81 224 LEU B CA 1
ATOM 4591 C C . LEU B 1 224 ? -13.523 13.492 -2.039 1 97.81 224 LEU B C 1
ATOM 4593 O O . LEU B 1 224 ? -14.289 13.234 -2.973 1 97.81 224 LEU B O 1
ATOM 4597 N N . TRP B 1 225 ? -13.234 12.664 -1.117 1 97.06 225 TRP B N 1
ATOM 4598 C CA . TRP B 1 225 ? -13.641 11.266 -1.185 1 97.06 225 TRP B CA 1
ATOM 4599 C C . TRP B 1 225 ? -14.977 11.055 -0.493 1 97.06 225 TRP B C 1
ATOM 4601 O O . TRP B 1 225 ? -15.227 11.617 0.577 1 97.06 225 TRP B O 1
ATOM 4611 N N . LEU B 1 226 ? -15.758 10.281 -1.113 1 96.81 226 LEU B N 1
ATOM 4612 C CA . LEU B 1 226 ? -17.016 9.828 -0.516 1 96.81 226 LEU B CA 1
ATOM 4613 C C . LEU B 1 226 ? -16.875 8.398 0 1 96.81 226 LEU B C 1
ATOM 4615 O O . LEU B 1 226 ? -15.906 7.707 -0.308 1 96.81 226 LEU B O 1
ATOM 4619 N N . ASP B 1 227 ? -17.844 7.988 0.835 1 94.94 227 ASP B N 1
ATOM 4620 C CA . ASP B 1 227 ? -17.812 6.633 1.375 1 94.94 227 ASP B CA 1
ATOM 4621 C C . ASP B 1 227 ? -17.891 5.594 0.258 1 94.94 227 ASP B C 1
ATOM 4623 O O . ASP B 1 227 ? -18.516 5.84 -0.78 1 94.94 227 ASP B O 1
ATOM 4627 N N . ALA B 1 228 ? -17.375 4.488 0.508 1 92.62 228 ALA B N 1
ATOM 4628 C CA . ALA B 1 228 ? -17.234 3.465 -0.526 1 92.62 228 ALA B CA 1
ATOM 4629 C C . ALA B 1 228 ? -18.547 2.699 -0.723 1 92.62 228 ALA B C 1
ATOM 4631 O O . ALA B 1 228 ? -18.766 2.092 -1.774 1 92.62 228 ALA B O 1
ATOM 4632 N N . LYS B 1 229 ? -19.359 2.627 0.224 1 91.38 229 LYS B N 1
ATOM 4633 C CA . LYS B 1 229 ? -20.531 1.772 0.188 1 91.38 229 LYS B CA 1
ATOM 4634 C C . LYS B 1 229 ? -21.656 2.426 -0.608 1 91.38 229 LYS B C 1
ATOM 4636 O O . LYS B 1 229 ? -22.281 1.788 -1.467 1 91.38 229 LYS B O 1
ATOM 4641 N N . GLU B 1 230 ? -21.859 3.727 -0.297 1 93.38 230 GLU B N 1
ATOM 4642 C CA . GLU B 1 230 ? -23.016 4.383 -0.894 1 93.38 230 GLU B CA 1
ATOM 4643 C C . GLU B 1 230 ? -22.594 5.543 -1.793 1 93.38 230 GLU B C 1
ATOM 4645 O O . GLU B 1 230 ? -23.391 6.055 -2.572 1 93.38 230 GLU B O 1
ATOM 4650 N N . PHE B 1 231 ? -21.344 6.012 -1.73 1 94.31 231 PHE B N 1
ATOM 4651 C CA . PHE B 1 231 ? -20.844 7.188 -2.441 1 94.31 231 PHE B CA 1
ATOM 4652 C C . PHE B 1 231 ? -21.734 8.391 -2.176 1 94.31 231 PHE B C 1
ATOM 4654 O O . PHE B 1 231 ? -22.141 9.094 -3.109 1 94.31 231 PHE B O 1
ATOM 4661 N N . LYS B 1 232 ? -22.047 8.555 -0.931 1 96.31 232 LYS B N 1
ATOM 4662 C CA . LYS B 1 232 ? -22.969 9.617 -0.528 1 96.31 232 LYS B CA 1
ATOM 4663 C C . LYS B 1 232 ? -22.375 10.469 0.58 1 96.31 232 LYS B C 1
ATOM 4665 O O . LYS B 1 232 ? -22.594 11.68 0.63 1 96.31 232 LYS B O 1
ATOM 4670 N N . TYR B 1 233 ? -21.672 9.859 1.416 1 97.12 233 TYR B N 1
ATOM 4671 C CA . TYR B 1 233 ? -21.188 10.539 2.613 1 97.12 233 TYR B CA 1
ATOM 4672 C C . TYR B 1 233 ? -19.734 10.977 2.436 1 97.12 233 TYR B C 1
ATOM 4674 O O . TYR B 1 233 ? -18.906 10.203 1.961 1 97.12 233 TYR B O 1
ATOM 4682 N N . VAL B 1 234 ? -19.453 12.195 2.893 1 97.69 234 VAL B N 1
ATOM 4683 C CA . VAL B 1 234 ? -18.109 12.773 2.783 1 97.69 234 VAL B CA 1
ATOM 4684 C C . VAL B 1 234 ? -17.172 12.094 3.777 1 97.69 234 VAL B C 1
ATOM 4686 O O . VAL B 1 234 ? -17.562 11.828 4.922 1 97.69 234 VAL B O 1
ATOM 4689 N N . GLU B 1 235 ? -16 11.805 3.35 1 95.62 235 GLU B N 1
ATOM 4690 C CA . GLU B 1 235 ? -15 11.227 4.246 1 95.62 235 GLU B CA 1
ATOM 4691 C C . GLU B 1 235 ? -13.805 12.164 4.422 1 95.62 235 GLU B C 1
ATOM 4693 O O . GLU B 1 235 ? -13.727 12.891 5.418 1 95.62 235 GLU B O 1
ATOM 4698 N N . GLU B 1 236 ? -12.852 12.227 3.359 1 94.94 236 GLU B N 1
ATOM 4699 C CA . GLU B 1 236 ? -11.648 13.039 3.482 1 94.94 236 GLU B CA 1
ATOM 4700 C C . GLU B 1 236 ? -11.281 13.688 2.15 1 94.94 236 GLU B C 1
ATOM 4702 O O . GLU B 1 236 ? -11.883 13.383 1.118 1 94.94 236 GLU B O 1
ATOM 4707 N N . VAL B 1 237 ? -10.359 14.602 2.281 1 92.62 237 VAL B N 1
ATOM 4708 C CA . VAL B 1 237 ? -9.844 15.273 1.092 1 92.62 237 VAL B CA 1
ATOM 4709 C C . VAL B 1 237 ? -8.352 14.977 0.931 1 92.62 237 VAL B C 1
ATOM 4711 O O . VAL B 1 237 ? -7.547 15.336 1.79 1 92.62 237 VAL B O 1
ATOM 4714 N N . GLY B 1 238 ? -8.086 14.406 -0.195 1 83.31 238 GLY B N 1
ATOM 4715 C CA . GLY B 1 238 ? -6.688 14.078 -0.412 1 83.31 238 GLY B CA 1
ATOM 4716 C C . GLY B 1 238 ? -6.035 13.414 0.785 1 83.31 238 GLY B C 1
ATOM 4717 O O . GLY B 1 238 ? -6.473 12.352 1.223 1 83.31 238 GLY B O 1
ATOM 4718 N N . THR B 1 239 ? -4.984 14.164 1.354 1 78.44 239 THR B N 1
ATOM 4719 C CA . THR B 1 239 ? -4.238 13.672 2.506 1 78.44 239 THR B CA 1
ATOM 4720 C C . THR B 1 239 ? -4.668 14.398 3.779 1 78.44 239 THR B C 1
ATOM 4722 O O . THR B 1 239 ? -3.928 14.422 4.766 1 78.44 239 THR B O 1
ATOM 4725 N N . SER B 1 240 ? -5.848 14.984 3.75 1 92.88 240 SER B N 1
ATOM 4726 C CA . SER B 1 240 ? -6.281 15.789 4.891 1 92.88 240 SER B CA 1
ATOM 4727 C C . SER B 1 240 ? -7.703 15.43 5.309 1 92.88 240 SER B C 1
ATOM 4729 O O . SER B 1 240 ? -8.461 14.859 4.523 1 92.88 240 SER B O 1
ATOM 4731 N N . ASN B 1 241 ? -8.023 15.789 6.566 1 97.88 241 ASN B N 1
ATOM 4732 C CA . ASN B 1 241 ? -9.422 15.797 6.984 1 97.88 241 ASN B CA 1
ATOM 4733 C C . ASN B 1 241 ? -10.164 17.016 6.441 1 97.88 241 ASN B C 1
ATOM 4735 O O . ASN B 1 241 ? -9.547 17.906 5.852 1 97.88 241 ASN B O 1
ATOM 4739 N N . ILE B 1 242 ? -11.508 17.047 6.598 1 98.19 242 ILE B N 1
ATOM 4740 C CA . ILE B 1 242 ? -12.273 18.141 6.012 1 98.19 242 ILE B CA 1
ATOM 4741 C C . ILE B 1 242 ? -13.312 18.641 7.02 1 98.19 242 ILE B C 1
ATOM 4743 O O . ILE B 1 242 ? -13.859 17.859 7.797 1 98.19 242 ILE B O 1
ATOM 4747 N N . PHE B 1 243 ? -13.508 19.922 7.023 1 98.69 243 PHE B N 1
ATOM 4748 C CA . PHE B 1 243 ? -14.523 20.594 7.828 1 98.69 243 PHE B CA 1
ATOM 4749 C C . PHE B 1 243 ? -15.438 21.438 6.953 1 98.69 243 PHE B C 1
ATOM 4751 O O . PHE B 1 243 ? -14.992 22.031 5.969 1 98.69 243 PHE B O 1
ATOM 4758 N N . PHE B 1 244 ? -16.703 21.531 7.32 1 98.69 244 PHE B N 1
ATOM 4759 C CA . PHE B 1 244 ? -17.703 22.406 6.723 1 98.69 244 PHE B CA 1
ATOM 4760 C C . PHE B 1 244 ? -18.359 23.266 7.785 1 98.69 244 PHE B C 1
ATOM 4762 O O . PHE B 1 244 ? -18.844 22.75 8.797 1 98.69 244 PHE B O 1
ATOM 4769 N N . ARG B 1 245 ? -18.344 24.531 7.586 1 98.81 245 ARG B N 1
ATOM 4770 C CA . ARG B 1 245 ? -19.141 25.422 8.422 1 98.81 245 ARG B CA 1
ATOM 4771 C C . ARG B 1 245 ? -20.469 25.75 7.75 1 98.81 245 ARG B C 1
ATOM 4773 O O . ARG B 1 245 ? -20.516 26.547 6.809 1 98.81 245 ARG B O 1
ATOM 4780 N N . ILE B 1 246 ? -21.531 25.203 8.211 1 98.56 246 ILE B N 1
ATOM 4781 C CA . ILE B 1 246 ? -22.875 25.438 7.691 1 98.56 246 ILE B CA 1
ATOM 4782 C C . ILE B 1 246 ? -23.719 26.141 8.758 1 98.56 246 ILE B C 1
ATOM 4784 O O . ILE B 1 246 ? -24.047 25.547 9.781 1 98.56 246 ILE B O 1
ATOM 4788 N N . GLY B 1 247 ? -24.047 27.359 8.453 1 97.5 247 GLY B N 1
ATOM 4789 C CA . GLY B 1 247 ? -24.688 28.156 9.5 1 97.5 247 GLY B CA 1
ATOM 4790 C C . GLY B 1 247 ? -23.828 28.297 10.742 1 97.5 247 GLY B C 1
ATOM 4791 O O . GLY B 1 247 ? -22.672 28.719 10.656 1 97.5 247 GLY B O 1
ATOM 4792 N N . ASP B 1 248 ? -24.375 27.875 11.859 1 96.81 248 ASP B N 1
ATOM 4793 C CA . ASP B 1 248 ? -23.656 28.016 13.117 1 96.81 248 ASP B CA 1
ATOM 4794 C C . ASP B 1 248 ? -22.953 26.719 13.508 1 96.81 248 ASP B C 1
ATOM 4796 O O . ASP B 1 248 ? -22.359 26.625 14.586 1 96.81 248 ASP B O 1
ATOM 4800 N N . GLU B 1 249 ? -22.938 25.797 12.594 1 98.56 249 GLU B N 1
ATOM 4801 C CA . GLU B 1 249 ? -22.391 24.469 12.914 1 98.56 249 GLU B CA 1
ATOM 4802 C C . GLU B 1 249 ? -21.109 24.203 12.156 1 98.56 249 GLU B C 1
ATOM 4804 O O . GLU B 1 249 ? -21.047 24.406 10.938 1 98.56 249 GLU B O 1
ATOM 4809 N N . LEU B 1 250 ? -20.078 23.844 12.883 1 98.81 250 LEU B N 1
ATOM 4810 C CA . LEU B 1 250 ? -18.859 23.312 12.281 1 98.81 250 LEU B CA 1
ATOM 4811 C C . LEU B 1 250 ? -18.906 21.781 12.25 1 98.81 250 LEU B C 1
ATOM 4813 O O . LEU B 1 250 ? -18.938 21.141 13.297 1 98.81 250 LEU B O 1
ATOM 4817 N N . ILE B 1 251 ? -18.891 21.219 11.016 1 98.88 251 ILE B N 1
ATOM 4818 C CA . ILE B 1 251 ? -19.156 19.797 10.836 1 98.88 251 ILE B CA 1
ATOM 4819 C C . ILE B 1 251 ? -17.922 19.109 10.266 1 98.88 251 ILE B C 1
ATOM 4821 O O . ILE B 1 251 ? -17.266 19.641 9.359 1 98.88 251 ILE B O 1
ATOM 4825 N N . THR B 1 252 ? -17.5 18 10.797 1 98.81 252 THR B N 1
ATOM 4826 C CA . THR B 1 252 ? -16.516 17.125 10.188 1 98.81 252 THR B CA 1
ATOM 4827 C C . THR B 1 252 ? -16.969 15.664 10.281 1 98.81 252 THR B C 1
ATOM 4829 O O . THR B 1 252 ? -17.641 15.281 11.234 1 98.81 252 THR B O 1
ATOM 4832 N N . PRO B 1 253 ? -16.656 14.883 9.273 1 98.25 253 PRO B N 1
ATOM 4833 C CA . PRO B 1 253 ? -17.062 13.477 9.32 1 98.25 253 PRO B CA 1
ATOM 4834 C C . PRO B 1 253 ? -16.484 12.734 10.531 1 98.25 253 PRO B C 1
ATOM 4836 O O . PRO B 1 253 ? -15.367 13.008 10.953 1 98.25 253 PRO B O 1
ATOM 4839 N N . PRO B 1 254 ? -17.297 11.797 11.102 1 97.62 254 PRO B N 1
ATOM 4840 C CA . PRO B 1 254 ? -16.781 11.016 12.227 1 97.62 254 PRO B CA 1
ATOM 4841 C C . PRO B 1 254 ? -15.703 10.016 11.805 1 97.62 254 PRO B C 1
ATOM 4843 O O . PRO B 1 254 ? -15.641 9.633 10.633 1 97.62 254 PRO B O 1
ATOM 4846 N N . LEU B 1 255 ? -14.898 9.672 12.852 1 95.5 255 LEU B N 1
ATOM 4847 C CA . LEU B 1 255 ? -13.906 8.617 12.625 1 95.5 255 LEU B CA 1
ATOM 4848 C C . LEU B 1 255 ? -14.562 7.242 12.68 1 95.5 255 LEU B C 1
ATOM 4850 O O . LEU B 1 255 ? -15.195 6.887 13.68 1 95.5 255 LEU B O 1
ATOM 4854 N N . GLY B 1 256 ? -14.711 6.516 11.547 1 88.81 256 GLY B N 1
ATOM 4855 C CA . GLY B 1 256 ? -15.43 5.25 11.516 1 88.81 256 GLY B CA 1
ATOM 4856 C C . GLY B 1 256 ? -14.617 4.125 10.898 1 88.81 256 GLY B C 1
ATOM 4857 O O . GLY B 1 256 ? -15.18 3.133 10.43 1 88.81 256 GLY B O 1
ATOM 4858 N N . GLY B 1 257 ? -13.367 4.336 10.852 1 91.25 257 GLY B N 1
ATOM 4859 C CA . GLY B 1 257 ? -12.539 3.24 10.383 1 91.25 257 GLY B CA 1
ATOM 4860 C C . GLY B 1 257 ? -11.984 3.469 8.984 1 91.25 257 GLY B C 1
ATOM 4861 O O . GLY B 1 257 ? -11.094 2.744 8.539 1 91.25 257 GLY B O 1
ATOM 4862 N N . SER B 1 258 ? -12.508 4.441 8.273 1 93.5 258 SER B N 1
ATOM 4863 C CA . SER B 1 258 ? -12.047 4.703 6.914 1 93.5 258 SER B CA 1
ATOM 4864 C C . SER B 1 258 ? -11.328 6.043 6.82 1 93.5 258 SER B C 1
ATOM 4866 O O . SER B 1 258 ? -10.742 6.375 5.785 1 93.5 258 SER B O 1
ATOM 4868 N N . ILE B 1 259 ? -11.352 6.785 7.828 1 96.12 259 ILE B N 1
ATOM 4869 C CA . ILE B 1 259 ? -10.773 8.125 7.871 1 96.12 259 ILE B CA 1
ATOM 4870 C C . ILE B 1 259 ? -9.609 8.148 8.852 1 96.12 259 ILE B C 1
ATOM 4872 O O . ILE B 1 259 ? -9.695 7.582 9.945 1 96.12 259 ILE B O 1
ATOM 4876 N N . LEU B 1 260 ? -8.508 8.688 8.422 1 97.25 260 LEU B N 1
ATOM 4877 C CA . LEU B 1 260 ? -7.379 8.836 9.336 1 97.25 260 LEU B CA 1
ATOM 4878 C C . LEU B 1 260 ? -7.703 9.828 10.445 1 97.25 260 LEU B C 1
ATOM 4880 O O . LEU B 1 260 ? -8.219 10.922 10.188 1 97.25 260 LEU B O 1
ATOM 4884 N N . GLY B 1 261 ? -7.484 9.461 11.672 1 97.38 261 GLY B N 1
ATOM 4885 C CA . GLY B 1 261 ? -7.66 10.375 12.789 1 97.38 261 GLY B CA 1
ATOM 4886 C C . GLY B 1 261 ? -6.566 11.422 12.883 1 97.38 261 GLY B C 1
ATOM 4887 O O . GLY B 1 261 ? -5.613 11.266 13.648 1 97.38 261 GLY B O 1
ATOM 4888 N N . GLY B 1 262 ? -6.727 12.484 12.227 1 97.69 262 GLY B N 1
ATOM 4889 C CA . GLY B 1 262 ? -5.715 13.523 12.172 1 97.69 262 GLY B CA 1
ATOM 4890 C C . GLY B 1 262 ? -5.488 14.211 13.5 1 97.69 262 GLY B C 1
ATOM 4891 O O . GLY B 1 262 ? -6.445 14.5 14.227 1 97.69 262 GLY B O 1
ATOM 4892 N N . ILE B 1 263 ? -4.27 14.469 13.781 1 98.25 263 ILE B N 1
ATOM 4893 C CA . ILE B 1 263 ? -3.912 15.172 15.008 1 98.25 263 ILE B CA 1
ATOM 4894 C C . ILE B 1 263 ? -4.309 16.641 14.891 1 98.25 263 ILE B C 1
ATOM 4896 O O . ILE B 1 263 ? -4.82 17.234 15.852 1 98.25 263 ILE B O 1
ATOM 4900 N N . THR B 1 264 ? -4.066 17.219 13.703 1 97.75 264 THR B N 1
ATOM 4901 C CA . THR B 1 264 ? -4.52 18.594 13.469 1 97.75 264 THR B CA 1
ATOM 4902 C C . THR B 1 264 ? -6.039 18.672 13.555 1 97.75 264 THR B C 1
ATOM 4904 O O . THR B 1 264 ? -6.582 19.625 14.117 1 97.75 264 THR B O 1
ATOM 4907 N N . ARG B 1 265 ? -6.727 17.75 12.961 1 98.25 265 ARG B N 1
ATOM 4908 C CA . ARG B 1 265 ? -8.18 17.672 13.078 1 98.25 265 ARG B CA 1
ATOM 4909 C C . ARG B 1 265 ? -8.609 17.719 14.539 1 98.25 265 ARG B C 1
ATOM 4911 O O . ARG B 1 265 ? -9.492 18.484 14.906 1 98.25 265 ARG B O 1
ATOM 4918 N N . ASP B 1 266 ? -7.996 16.844 15.336 1 98.56 266 ASP B N 1
ATOM 4919 C CA . ASP B 1 266 ? -8.32 16.766 16.75 1 98.56 266 ASP B CA 1
ATOM 4920 C C . ASP B 1 266 ? -8.047 18.094 17.453 1 98.56 266 ASP B C 1
ATOM 4922 O O . ASP B 1 266 ? -8.812 18.516 18.328 1 98.56 266 ASP B O 1
ATOM 4926 N N . SER B 1 267 ? -6.988 18.719 17.125 1 98.69 267 SER B N 1
ATOM 4927 C CA . SER B 1 267 ? -6.637 20.016 17.703 1 98.69 267 SER B CA 1
ATOM 4928 C C . SER B 1 267 ? -7.684 21.078 17.359 1 98.69 267 SER B C 1
ATOM 4930 O O . SER B 1 267 ? -8.078 21.859 18.234 1 98.69 267 SER B O 1
ATOM 4932 N N . ILE B 1 268 ? -8.133 21.078 16.125 1 98.38 268 ILE B N 1
ATOM 4933 C CA . ILE B 1 268 ? -9.133 22.047 15.672 1 98.38 268 ILE B CA 1
ATOM 4934 C C . ILE B 1 268 ? -10.445 21.812 16.422 1 98.38 268 ILE B C 1
ATOM 4936 O O . ILE B 1 268 ? -11.102 22.766 16.844 1 98.38 268 ILE B O 1
ATOM 4940 N N . LEU B 1 269 ? -10.828 20.578 16.547 1 98.69 269 LEU B N 1
ATOM 4941 C CA . LEU B 1 269 ? -12.039 20.234 17.281 1 98.69 269 LEU B CA 1
ATOM 4942 C C . LEU B 1 269 ? -11.969 20.75 18.719 1 98.69 269 LEU B C 1
ATOM 4944 O O . LEU B 1 269 ? -12.914 21.359 19.219 1 98.69 269 LEU B O 1
ATOM 4948 N N . LYS B 1 270 ? -10.867 20.516 19.406 1 98.5 270 LYS B N 1
ATOM 4949 C CA . LYS B 1 270 ? -10.695 20.938 20.781 1 98.5 270 LYS B CA 1
ATOM 4950 C C . LYS B 1 270 ? -10.688 22.453 20.906 1 98.5 270 LYS B C 1
ATOM 4952 O O . LYS B 1 270 ? -11.336 23.016 21.797 1 98.5 270 LYS B O 1
ATOM 4957 N N . LEU B 1 271 ? -9.961 23.125 20.016 1 98.38 271 LEU B N 1
ATOM 4958 C CA . LEU B 1 271 ? -9.922 24.578 20.016 1 98.38 271 LEU B CA 1
ATOM 4959 C C . LEU B 1 271 ? -11.32 25.156 19.797 1 98.38 271 LEU B C 1
ATOM 4961 O O . LEU B 1 271 ? -11.758 26.031 20.547 1 98.38 271 LEU B O 1
ATOM 4965 N N . ALA B 1 272 ? -12.016 24.672 18.781 1 98.5 272 ALA B N 1
ATOM 4966 C CA . ALA B 1 272 ? -13.344 25.188 18.438 1 98.5 272 ALA B CA 1
ATOM 4967 C C . ALA B 1 272 ? -14.312 25 19.594 1 98.5 272 ALA B C 1
ATOM 4969 O O . ALA B 1 272 ? -15.07 25.906 19.922 1 98.5 272 ALA B O 1
ATOM 4970 N N . ARG B 1 273 ? -14.305 23.859 20.234 1 98.38 273 ARG B N 1
ATOM 4971 C CA . ARG B 1 273 ? -15.164 23.609 21.375 1 98.38 273 ARG B CA 1
ATOM 4972 C C . ARG B 1 273 ? -14.828 24.531 22.531 1 98.38 273 ARG B C 1
ATOM 4974 O O . ARG B 1 273 ? -15.719 25.016 23.234 1 98.38 273 ARG B O 1
ATOM 4981 N N . SER B 1 274 ? -13.562 24.734 22.734 1 98 274 SER B N 1
ATOM 4982 C CA . SER B 1 274 ? -13.133 25.609 23.828 1 98 274 SER B CA 1
ATOM 4983 C C . SER B 1 274 ? -13.602 27.047 23.609 1 98 274 SER B C 1
ATOM 4985 O O . SER B 1 274 ? -13.727 27.812 24.562 1 98 274 SER B O 1
ATOM 4987 N N . TRP B 1 275 ? -13.812 27.422 22.312 1 97.88 275 TRP B N 1
ATOM 4988 C CA . TRP B 1 275 ? -14.297 28.75 21.969 1 97.88 275 TRP B CA 1
ATOM 4989 C C . TRP B 1 275 ? -15.82 28.828 22.078 1 97.88 275 TRP B C 1
ATOM 4991 O O . TRP B 1 275 ? -16.422 29.875 21.812 1 97.88 275 TRP B O 1
ATOM 5001 N N . GLY B 1 276 ? -16.484 27.688 22.375 1 98 276 GLY B N 1
ATOM 5002 C CA . GLY B 1 276 ? -17.922 27.641 22.516 1 98 276 GLY B CA 1
ATOM 5003 C C . GLY B 1 276 ? -18.656 27.453 21.203 1 98 276 GLY B C 1
ATOM 5004 O O . GLY B 1 276 ? -19.875 27.672 21.125 1 98 276 GLY B O 1
ATOM 5005 N N . LEU B 1 277 ? -17.953 27.094 20.156 1 98.25 277 LEU B N 1
ATOM 5006 C CA . LEU B 1 277 ? -18.594 26.875 18.859 1 98.25 277 LEU B CA 1
ATOM 5007 C C . LEU B 1 277 ? -19.422 25.594 18.875 1 98.25 277 LEU B C 1
ATOM 5009 O O . LEU B 1 277 ? -19.141 24.672 19.641 1 98.25 277 LEU B O 1
ATOM 5013 N N . ASN B 1 278 ? -20.484 25.562 18.078 1 98.44 278 ASN B N 1
ATOM 5014 C CA . ASN B 1 278 ? -21.25 24.344 17.812 1 98.44 278 ASN B CA 1
ATOM 5015 C C . ASN B 1 278 ? -20.5 23.406 16.859 1 98.44 278 ASN B C 1
ATOM 5017 O O . ASN B 1 278 ? -20.484 23.641 15.656 1 98.44 278 ASN B O 1
ATOM 5021 N N . VAL B 1 279 ? -19.891 22.406 17.438 1 98.56 279 VAL B N 1
ATOM 5022 C CA . VAL B 1 279 ? -19.062 21.484 16.656 1 98.56 279 VAL B CA 1
ATOM 5023 C C . VAL B 1 279 ? -19.719 20.109 16.625 1 98.56 279 VAL B C 1
ATOM 5025 O O . VAL B 1 279 ? -20.156 19.594 17.656 1 98.56 279 VAL B O 1
ATOM 5028 N N . SER B 1 280 ? -19.828 19.469 15.414 1 98.38 280 SER B N 1
ATOM 5029 C CA . SER B 1 280 ? -20.422 18.141 15.266 1 98.38 280 SER B CA 1
ATOM 5030 C C . SER B 1 280 ? -19.5 17.203 14.492 1 98.38 280 SER B C 1
ATOM 5032 O O . SER B 1 280 ? -18.969 17.578 13.445 1 98.38 280 SER B O 1
ATOM 5034 N N . GLU B 1 281 ? -19.25 16.094 15.031 1 98.44 281 GLU B N 1
ATOM 5035 C CA . GLU B 1 281 ? -18.703 14.953 14.289 1 98.44 281 GLU B CA 1
ATOM 5036 C C . GLU B 1 281 ? -19.828 14.016 13.836 1 98.44 281 GLU B C 1
ATOM 5038 O O . GLU B 1 281 ? -20.188 13.086 14.555 1 98.44 281 GLU B O 1
ATOM 5043 N N . ARG B 1 282 ? -20.312 14.258 12.664 1 98.12 282 ARG B N 1
ATOM 5044 C CA . ARG B 1 282 ? -21.453 13.484 12.18 1 98.12 282 ARG B CA 1
ATOM 5045 C C . ARG B 1 282 ? -21.328 13.219 10.68 1 98.12 282 ARG B C 1
ATOM 5047 O O . ARG B 1 282 ? -20.609 13.922 9.977 1 98.12 282 ARG B O 1
ATOM 5054 N N . LYS B 1 283 ? -22.109 12.266 10.281 1 97.69 283 LYS B N 1
ATOM 5055 C CA . LYS B 1 283 ? -22.188 12.008 8.844 1 97.69 283 LYS B CA 1
ATOM 5056 C C . LYS B 1 283 ? -22.797 13.188 8.102 1 97.69 283 LYS B C 1
ATOM 5058 O O . LYS B 1 283 ? -23.734 13.812 8.586 1 97.69 283 LYS B O 1
ATOM 5063 N N . ILE B 1 284 ? -22.172 13.5 7.027 1 98.56 284 ILE B N 1
ATOM 5064 C CA . ILE B 1 284 ? -22.688 14.562 6.172 1 98.56 284 ILE B CA 1
ATOM 5065 C C . ILE B 1 284 ? -22.656 14.109 4.715 1 98.56 284 ILE B C 1
ATOM 5067 O O . ILE B 1 284 ? -21.656 13.57 4.246 1 98.56 284 ILE B O 1
ATOM 5071 N N . THR B 1 285 ? -23.781 14.281 4 1 98.5 285 THR B N 1
ATOM 5072 C CA . THR B 1 285 ? -23.844 13.867 2.602 1 98.5 285 THR B CA 1
ATOM 5073 C C . THR B 1 285 ? -23.281 14.953 1.692 1 98.5 285 THR B C 1
ATOM 5075 O O . THR B 1 285 ? -23.312 16.141 2.035 1 98.5 285 THR B O 1
ATOM 5078 N N . ILE B 1 286 ? -22.781 14.523 0.561 1 98.38 286 ILE B N 1
ATOM 5079 C CA . ILE B 1 286 ? -22.297 15.484 -0.429 1 98.38 286 ILE B CA 1
ATOM 5080 C C . ILE B 1 286 ? -23.453 16.375 -0.869 1 98.38 286 ILE B C 1
ATOM 5082 O O . ILE B 1 286 ? -23.266 17.578 -1.116 1 98.38 286 ILE B O 1
ATOM 5086 N N . GLU B 1 287 ? -24.641 15.852 -0.92 1 98.12 287 GLU B N 1
ATOM 5087 C CA . GLU B 1 287 ? -25.812 16.641 -1.29 1 98.12 287 GLU B CA 1
ATOM 5088 C C . GLU B 1 287 ? -26.062 17.75 -0.277 1 98.12 287 GLU B C 1
ATOM 5090 O O . GLU B 1 287 ? -26.438 18.875 -0.652 1 98.12 287 GLU B O 1
ATOM 5095 N N . GLU B 1 288 ? -25.938 17.391 1.015 1 98.56 288 GLU B N 1
ATOM 5096 C CA . GLU B 1 288 ? -26.109 18.406 2.049 1 98.56 288 GLU B CA 1
ATOM 5097 C C . GLU B 1 288 ? -25.109 19.547 1.863 1 98.56 288 GLU B C 1
ATOM 5099 O O . GLU B 1 288 ? -25.469 20.734 1.966 1 98.56 288 GLU B O 1
ATOM 5104 N N . VAL B 1 289 ? -23.891 19.266 1.519 1 98.69 289 VAL B N 1
ATOM 5105 C CA . VAL B 1 289 ? -22.844 20.266 1.329 1 98.69 289 VAL B CA 1
ATOM 5106 C C . VAL B 1 289 ? -23.156 21.125 0.111 1 98.69 289 VAL B C 1
ATOM 5108 O O . VAL B 1 289 ? -23.062 22.359 0.176 1 98.69 289 VAL B O 1
ATOM 5111 N N . LEU B 1 290 ? -23.531 20.484 -0.998 1 98.31 290 LEU B N 1
ATOM 5112 C CA . LEU B 1 290 ? -23.781 21.203 -2.242 1 98.31 290 LEU B CA 1
ATOM 5113 C C . LEU B 1 290 ? -25 22.109 -2.107 1 98.31 290 LEU B C 1
ATOM 5115 O O . LEU B 1 290 ? -25 23.25 -2.594 1 98.31 290 LEU B O 1
ATOM 5119 N N . ARG B 1 291 ? -26 21.609 -1.454 1 98.12 291 ARG B N 1
ATOM 5120 C CA . ARG B 1 291 ? -27.188 22.438 -1.212 1 98.12 291 ARG B CA 1
ATOM 5121 C C . ARG B 1 291 ? -26.844 23.656 -0.37 1 98.12 291 ARG B C 1
ATOM 5123 O O . ARG B 1 291 ? -27.328 24.766 -0.639 1 98.12 291 ARG B O 1
ATOM 5130 N N . ALA B 1 292 ? -26.078 23.438 0.644 1 98.5 292 ALA B N 1
ATOM 5131 C CA . ALA B 1 292 ? -25.656 24.547 1.506 1 98.5 292 ALA B CA 1
ATOM 5132 C C . ALA B 1 292 ? -24.859 25.578 0.723 1 98.5 292 ALA B C 1
ATOM 5134 O O . ALA B 1 292 ? -24.938 26.781 0.999 1 98.5 292 ALA B O 1
ATOM 5135 N N . SER B 1 293 ? -24.016 25.109 -0.199 1 97.75 293 SER B N 1
ATOM 5136 C CA . SER B 1 293 ? -23.281 26.031 -1.063 1 97.75 293 SER B CA 1
ATOM 5137 C C . SER B 1 293 ? -24.234 26.859 -1.916 1 97.75 293 SER B C 1
ATOM 5139 O O . SER B 1 293 ? -24.078 28.078 -2.025 1 97.75 293 SER B O 1
ATOM 5141 N N . GLU B 1 294 ? -25.219 26.25 -2.432 1 97 294 GLU B N 1
ATOM 5142 C CA . GLU B 1 294 ? -26.156 26.891 -3.342 1 97 294 GLU B CA 1
ATOM 5143 C C . GLU B 1 294 ? -27.031 27.891 -2.6 1 97 294 GLU B C 1
ATOM 5145 O O . GLU B 1 294 ? -27.375 28.953 -3.139 1 97 294 GLU B O 1
ATOM 5150 N N . ASP B 1 295 ? -27.406 27.562 -1.425 1 97 295 ASP B N 1
ATOM 5151 C CA . ASP B 1 295 ? -28.328 28.453 -0.723 1 97 295 ASP B CA 1
ATOM 5152 C C . ASP B 1 295 ? -27.578 29.453 0.15 1 97 295 ASP B C 1
ATOM 5154 O O . ASP B 1 295 ? -28.203 30.266 0.84 1 97 295 ASP B O 1
ATOM 5158 N N . GLY B 1 296 ? -26.281 29.328 0.199 1 96.19 296 GLY B N 1
ATOM 5159 C CA . GLY B 1 296 ? -25.453 30.344 0.832 1 96.19 296 GLY B CA 1
ATOM 5160 C C . GLY B 1 296 ? -25.188 30.062 2.301 1 96.19 296 GLY B C 1
ATOM 5161 O O . GLY B 1 296 ? -24.531 30.859 2.977 1 96.19 296 GLY B O 1
ATOM 5162 N N . THR B 1 297 ? -25.672 28.922 2.787 1 98.06 297 THR B N 1
ATOM 5163 C CA . THR B 1 297 ? -25.5 28.625 4.207 1 98.06 297 THR B CA 1
ATOM 5164 C C . THR B 1 297 ? -24.141 27.984 4.473 1 98.06 297 THR B C 1
ATOM 5166 O O . THR B 1 297 ? -23.703 27.906 5.617 1 98.06 297 THR B O 1
ATOM 5169 N N . LEU B 1 298 ? -23.469 27.438 3.473 1 98.5 298 LEU B N 1
ATOM 5170 C CA . LEU B 1 298 ? -22.078 27 3.619 1 98.5 298 LEU B CA 1
ATOM 5171 C C . LEU B 1 298 ? -21.125 28.188 3.697 1 98.5 298 LEU B C 1
ATOM 5173 O O . LEU B 1 298 ? -20.766 28.766 2.67 1 98.5 298 LEU B O 1
ATOM 5177 N N . LEU B 1 299 ? -20.688 28.5 4.82 1 98.12 299 LEU B N 1
ATOM 5178 C CA . LEU B 1 299 ? -19.938 29.734 5.051 1 98.12 299 LEU B CA 1
ATOM 5179 C C . LEU B 1 299 ? -18.469 29.547 4.711 1 98.12 299 LEU B C 1
ATOM 5181 O O . LEU B 1 299 ? -17.812 30.484 4.258 1 98.12 299 LEU B O 1
ATOM 5185 N N . GLU B 1 300 ? -17.922 28.422 5.07 1 97.31 300 GLU B N 1
ATOM 5186 C CA . GLU B 1 300 ? -16.547 28.094 4.699 1 97.31 300 GLU B CA 1
ATOM 5187 C C . GLU B 1 300 ? -16.297 26.594 4.801 1 97.31 300 GLU B C 1
ATOM 5189 O O . GLU B 1 300 ? -17.109 25.859 5.375 1 97.31 300 GLU B O 1
ATOM 5194 N N . SER B 1 301 ? -15.297 26.125 4.137 1 97.69 301 SER B N 1
ATOM 5195 C CA . SER B 1 301 ? -14.766 24.766 4.191 1 97.69 301 SER B CA 1
ATOM 5196 C C . SER B 1 301 ? -13.234 24.766 4.18 1 97.69 301 SER B C 1
ATOM 5198 O O . SER B 1 301 ? -12.617 25.641 3.574 1 97.69 301 SER B O 1
ATOM 5200 N N . PHE B 1 302 ? -12.703 23.812 4.957 1 96.62 302 PHE B N 1
ATOM 5201 C CA . PHE B 1 302 ? -11.25 23.75 4.973 1 96.62 302 PHE B CA 1
ATOM 5202 C C . PHE B 1 302 ? -10.773 22.359 5.359 1 96.62 302 PHE B C 1
ATOM 5204 O O . PHE B 1 302 ? -11.453 21.656 6.105 1 96.62 302 PHE B O 1
ATOM 5211 N N . GLY B 1 303 ? -9.625 21.969 4.797 1 95.69 303 GLY B N 1
ATOM 5212 C CA . GLY B 1 303 ? -8.938 20.75 5.211 1 95.69 303 GLY B CA 1
ATOM 5213 C C . GLY B 1 303 ? -7.969 20.969 6.359 1 95.69 303 GLY B C 1
ATOM 5214 O O . GLY B 1 303 ? -7.52 22.094 6.586 1 95.69 303 GLY B O 1
ATOM 5215 N N . THR B 1 304 ? -7.68 19.938 7.105 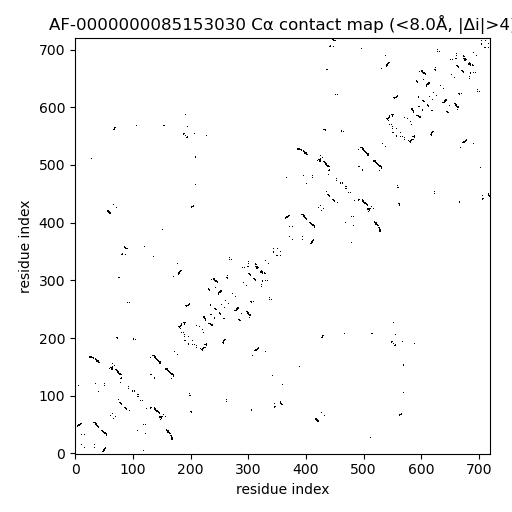1 96.69 304 THR B N 1
ATOM 5216 C CA . THR B 1 304 ? -6.688 20 8.18 1 96.69 304 THR B CA 1
ATOM 5217 C C . THR B 1 304 ? -5.676 18.859 8.039 1 96.69 304 THR B C 1
ATOM 5219 O O . THR B 1 304 ? -6.043 17.734 7.734 1 96.69 304 THR B O 1
ATOM 5222 N N . GLY B 1 305 ? -4.445 19.156 8.242 1 94.44 305 GLY B N 1
ATOM 5223 C CA . GLY B 1 305 ? -3.32 18.234 8.219 1 94.44 305 GLY B CA 1
ATOM 5224 C C . GLY B 1 305 ? -2.023 18.859 8.688 1 94.44 305 GLY B C 1
ATOM 5225 O O . GLY B 1 305 ? -1.911 20.078 8.766 1 94.44 305 GLY B O 1
ATOM 5226 N N . THR B 1 306 ? -1.078 18.031 8.914 1 92.19 306 THR B N 1
ATOM 5227 C CA . THR B 1 306 ? 0.186 18.484 9.484 1 92.19 306 THR B CA 1
ATOM 5228 C C . THR B 1 306 ? 0.908 19.422 8.523 1 92.19 306 THR B C 1
ATOM 5230 O O . THR B 1 306 ? 1.391 20.484 8.922 1 92.19 306 THR B O 1
ATOM 5233 N N . ALA B 1 307 ? 0.939 19.062 7.262 1 84.81 307 ALA B N 1
ATOM 5234 C CA . ALA B 1 307 ? 1.722 19.828 6.293 1 84.81 307 ALA B CA 1
ATOM 5235 C C . ALA B 1 307 ? 1.161 21.234 6.121 1 84.81 307 ALA B C 1
ATOM 5237 O O . ALA B 1 307 ? 1.875 22.234 6.316 1 84.81 307 ALA B O 1
ATOM 5238 N N . ALA B 1 308 ? -0.133 21.375 5.953 1 84.19 308 ALA B N 1
ATOM 5239 C CA . ALA B 1 308 ? -0.728 22.672 5.633 1 84.19 308 ALA B CA 1
ATOM 5240 C C . ALA B 1 308 ? -1.4 23.281 6.859 1 84.19 308 ALA B C 1
ATOM 5242 O O . ALA B 1 308 ? -1.766 24.469 6.855 1 84.19 308 ALA B O 1
ATOM 5243 N N . VAL B 1 309 ? -1.501 22.547 7.898 1 92.25 309 VAL B N 1
ATOM 5244 C CA . VAL B 1 309 ? -2.227 22.938 9.102 1 92.25 309 VAL B CA 1
ATOM 5245 C C . VAL B 1 309 ? -3.705 23.125 8.781 1 92.25 309 VAL B C 1
ATOM 5247 O O . VAL B 1 309 ? -4.531 22.25 9.062 1 92.25 309 VAL B O 1
ATOM 5250 N N . ILE B 1 310 ? -4.059 24.172 8.047 1 93.62 310 ILE B N 1
ATOM 5251 C CA . ILE B 1 310 ? -5.41 24.422 7.547 1 93.62 310 ILE B CA 1
ATOM 5252 C C . ILE B 1 310 ? -5.352 24.828 6.074 1 93.62 310 ILE B C 1
ATOM 5254 O O . ILE B 1 310 ? -4.562 25.688 5.691 1 93.62 310 ILE B O 1
ATOM 5258 N N . SER B 1 311 ? -6.129 24.141 5.246 1 92.75 311 SER B N 1
ATOM 5259 C CA . SER B 1 311 ? -6.238 24.438 3.818 1 92.75 311 SER B CA 1
ATOM 5260 C C . SER B 1 311 ? -7.668 24.797 3.434 1 92.75 311 SER B C 1
ATOM 5262 O O . SER B 1 311 ? -8.508 23.906 3.248 1 92.75 311 SER B O 1
ATOM 5264 N N . PRO B 1 312 ? -7.93 26.031 3.203 1 94.88 312 PRO B N 1
ATOM 5265 C CA . PRO B 1 312 ? -9.289 26.422 2.832 1 94.88 312 PRO B CA 1
ATOM 5266 C C . PRO B 1 312 ? -9.711 25.875 1.468 1 94.88 312 PRO B C 1
ATOM 5268 O O . PRO B 1 312 ? -8.875 25.719 0.578 1 94.88 312 PRO B O 1
ATOM 5271 N N . VAL B 1 313 ? -10.977 25.656 1.336 1 95.88 313 VAL B N 1
ATOM 5272 C CA . VAL B 1 313 ? -11.57 25.219 0.082 1 95.88 313 VAL B CA 1
ATOM 5273 C C . VAL B 1 313 ? -12.492 26.297 -0.469 1 95.88 313 VAL B C 1
ATOM 5275 O O . VAL B 1 313 ? -13.391 26.781 0.23 1 95.88 313 VAL B O 1
ATOM 5278 N N . GLY B 1 314 ? -12.242 26.641 -1.716 1 96.25 314 GLY B N 1
ATOM 5279 C CA . GLY B 1 314 ? -13.031 27.719 -2.289 1 96.25 314 GLY B CA 1
ATOM 5280 C C . GLY B 1 314 ? -14.023 27.234 -3.332 1 96.25 314 GLY B C 1
ATOM 5281 O O . GLY B 1 314 ? -14.953 27.969 -3.688 1 96.25 314 GLY B O 1
ATOM 5282 N N . GLU B 1 315 ? -13.773 26.031 -3.791 1 96.88 315 GLU B N 1
ATOM 5283 C CA . GLU B 1 315 ? -14.609 25.516 -4.867 1 96.88 315 GLU B CA 1
ATOM 5284 C C . GLU B 1 315 ? -14.656 23.984 -4.844 1 96.88 315 GLU B C 1
ATOM 5286 O O . GLU B 1 315 ? -13.641 23.344 -4.602 1 96.88 315 GLU B O 1
ATOM 5291 N N . ILE B 1 316 ? -15.867 23.469 -5.047 1 97.69 316 ILE B N 1
ATOM 5292 C CA . ILE B 1 316 ? -16.078 22.031 -5.172 1 97.69 316 ILE B CA 1
ATOM 5293 C C . ILE B 1 316 ? -16.594 21.703 -6.574 1 97.69 316 ILE B C 1
ATOM 5295 O O . ILE B 1 316 ? -17.531 22.359 -7.062 1 97.69 316 ILE B O 1
ATOM 5299 N N . VAL B 1 317 ? -15.961 20.781 -7.184 1 97.75 317 VAL B N 1
ATOM 5300 C CA . VAL B 1 317 ? -16.406 20.328 -8.5 1 97.75 317 VAL B CA 1
ATOM 5301 C C . VAL B 1 317 ? -17.016 18.922 -8.375 1 97.75 317 VAL B C 1
ATOM 5303 O O . VAL B 1 317 ? -16.328 17.984 -7.965 1 97.75 317 VAL B O 1
ATOM 5306 N N . TYR B 1 318 ? -18.266 18.812 -8.727 1 96.94 318 TYR B N 1
ATOM 5307 C CA . TYR B 1 318 ? -18.984 17.547 -8.672 1 96.94 318 TYR B CA 1
ATOM 5308 C C . TYR B 1 318 ? -19.781 17.312 -9.945 1 96.94 318 TYR B C 1
ATOM 5310 O O . TYR B 1 318 ? -20.625 18.125 -10.312 1 96.94 318 TYR B O 1
ATOM 5318 N N . LYS B 1 319 ? -19.531 16.172 -10.633 1 93.81 319 LYS B N 1
ATOM 5319 C CA . LYS B 1 319 ? -20.219 15.805 -11.867 1 93.81 319 LYS B CA 1
ATOM 5320 C C . LYS B 1 319 ? -20.234 16.969 -12.852 1 93.81 319 LYS B C 1
ATOM 5322 O O . LYS B 1 319 ? -21.281 17.344 -13.375 1 93.81 319 LYS B O 1
ATOM 5327 N N . ASP B 1 320 ? -19.141 17.672 -13.023 1 89.19 320 ASP B N 1
ATOM 5328 C CA . ASP B 1 320 ? -18.844 18.719 -13.992 1 89.19 320 ASP B CA 1
ATOM 5329 C C . ASP B 1 320 ? -19.562 20.016 -13.641 1 89.19 320 ASP B C 1
ATOM 5331 O O . ASP B 1 320 ? -19.75 20.875 -14.5 1 89.19 320 ASP B O 1
ATOM 5335 N N . LYS B 1 321 ? -20.062 20.109 -12.484 1 96.25 321 LYS B N 1
ATOM 5336 C CA . LYS B 1 321 ? -20.625 21.344 -11.969 1 96.25 321 LYS B CA 1
ATOM 5337 C C . LYS B 1 321 ? -19.75 21.938 -10.867 1 96.25 321 LYS B C 1
ATOM 5339 O O . LYS B 1 321 ? -19.25 21.203 -10.016 1 96.25 321 LYS B O 1
ATOM 5344 N N . SER B 1 322 ? -19.672 23.219 -10.914 1 97 322 SER B N 1
ATOM 5345 C CA . SER B 1 322 ? -18.828 23.922 -9.945 1 97 322 SER B CA 1
ATOM 5346 C C . SER B 1 322 ? -19.688 24.594 -8.867 1 97 322 SER B C 1
ATOM 5348 O O . SER B 1 322 ? -20.703 25.203 -9.156 1 97 322 SER B O 1
ATOM 5350 N N . TYR B 1 323 ? -19.297 24.438 -7.605 1 98.06 323 TYR B N 1
ATOM 5351 C CA . TYR B 1 323 ? -19.938 25.047 -6.445 1 98.06 323 TYR B CA 1
ATOM 5352 C C . TYR B 1 323 ? -18.953 25.922 -5.684 1 98.06 323 TYR B C 1
ATOM 5354 O O . TYR B 1 323 ? -17.984 25.438 -5.098 1 98.06 323 TYR B O 1
ATOM 5362 N N . ILE B 1 324 ? -19.234 27.172 -5.648 1 97.12 324 ILE B N 1
ATOM 5363 C CA . ILE B 1 324 ? -18.328 28.141 -5.047 1 97.12 324 ILE B CA 1
ATOM 5364 C C . ILE B 1 324 ? -18.641 28.281 -3.557 1 97.12 324 ILE B C 1
ATOM 5366 O O . ILE B 1 324 ? -19.797 28.344 -3.158 1 97.12 324 ILE B O 1
ATOM 5370 N N . ILE B 1 325 ? -17.609 28.312 -2.791 1 96.56 325 ILE B N 1
ATOM 5371 C CA . ILE B 1 325 ? -17.734 28.484 -1.346 1 96.56 325 ILE B CA 1
ATOM 5372 C C . ILE B 1 325 ? -17.172 29.844 -0.928 1 96.56 325 ILE B C 1
ATOM 5374 O O . ILE B 1 325 ? -16.016 30.156 -1.239 1 96.56 325 ILE B O 1
ATOM 5378 N N . ASN B 1 326 ? -18 30.625 -0.198 1 95.31 326 ASN B N 1
ATOM 5379 C CA . ASN B 1 326 ? -17.562 31.906 0.357 1 95.31 326 ASN B CA 1
ATOM 5380 C C . ASN B 1 326 ? -16.891 32.781 -0.697 1 95.31 326 ASN B C 1
ATOM 5382 O O . ASN B 1 326 ? -15.797 33.312 -0.463 1 95.31 326 ASN B O 1
ATOM 5386 N N . ALA B 1 327 ? -17.406 32.812 -1.869 1 93.56 327 ALA B N 1
ATOM 5387 C CA . ALA B 1 327 ? -16.906 33.625 -2.988 1 93.56 327 ALA B CA 1
ATOM 5388 C C . ALA B 1 327 ? -15.469 33.219 -3.342 1 93.56 327 ALA B C 1
ATOM 5390 O O . ALA B 1 327 ? -14.672 34.062 -3.768 1 93.56 327 ALA B O 1
ATOM 5391 N N . GLY B 1 328 ? -15.094 31.953 -2.975 1 92.75 328 GLY B N 1
ATOM 5392 C CA . GLY B 1 328 ? -13.773 31.438 -3.311 1 92.75 328 GLY B CA 1
ATOM 5393 C C . GLY B 1 328 ? -12.688 31.891 -2.352 1 92.75 328 GLY B C 1
ATOM 5394 O O . GLY B 1 328 ? -11.5 31.75 -2.645 1 92.75 328 GLY B O 1
ATOM 5395 N N . LYS B 1 329 ? -13.07 32.375 -1.24 1 92.06 329 LYS B N 1
ATOM 5396 C CA . LYS B 1 329 ? -12.109 32.938 -0.285 1 92.06 329 LYS B CA 1
ATOM 5397 C C . LYS B 1 329 ? -12.094 32.094 1.005 1 92.06 329 LYS B C 1
ATOM 5399 O O . LYS B 1 329 ? -13.039 31.375 1.301 1 92.06 329 LYS B O 1
ATOM 5404 N N . ALA B 1 330 ? -10.992 32.25 1.706 1 92.69 330 ALA B N 1
ATOM 5405 C CA . ALA B 1 330 ? -10.914 31.625 3.031 1 92.69 330 ALA B CA 1
ATOM 5406 C C . ALA B 1 330 ? -11.891 32.281 3.998 1 92.69 330 ALA B C 1
ATOM 5408 O O . ALA B 1 330 ? -12.117 33.5 3.93 1 92.69 330 ALA B O 1
ATOM 5409 N N . GLY B 1 331 ? -12.391 31.531 4.875 1 93.62 331 GLY B N 1
ATOM 5410 C CA . GLY B 1 331 ? -13.336 32.062 5.84 1 93.62 331 GLY B CA 1
ATOM 5411 C C . GLY B 1 331 ? -12.672 32.625 7.09 1 93.62 331 GLY B C 1
ATOM 5412 O O . GLY B 1 331 ? -11.492 32.344 7.336 1 93.62 331 GLY B O 1
ATOM 5413 N N . GLU B 1 332 ? -13.438 33.344 7.816 1 95.19 332 GLU B N 1
ATOM 5414 C CA . GLU B 1 332 ? -12.938 34 9.031 1 95.19 332 GLU B CA 1
ATOM 5415 C C . GLU B 1 332 ? -12.57 32.969 10.094 1 95.19 332 GLU B C 1
ATOM 5417 O O . GLU B 1 332 ? -11.57 33.094 10.797 1 95.19 332 GLU B O 1
ATOM 5422 N N . LEU B 1 333 ? -13.422 31.969 10.227 1 96.94 333 LEU B N 1
ATOM 5423 C CA . LEU B 1 333 ? -13.164 30.969 11.25 1 96.94 333 LEU B CA 1
ATOM 5424 C C . LEU B 1 333 ? -11.883 30.188 10.953 1 96.94 333 LEU B C 1
ATOM 5426 O O . LEU B 1 333 ? -11.062 29.969 11.852 1 96.94 333 LEU B O 1
ATOM 5430 N N . SER B 1 334 ? -11.75 29.734 9.719 1 95.44 334 SER B N 1
ATOM 5431 C CA . SER B 1 334 ? -10.547 29 9.344 1 95.44 334 SER B CA 1
ATOM 5432 C C . SER B 1 334 ? -9.289 29.828 9.562 1 95.44 334 SER B C 1
ATOM 5434 O O . SER B 1 334 ? -8.266 29.312 10.016 1 95.44 334 SER B O 1
ATOM 5436 N N . GLN B 1 335 ? -9.344 31.094 9.242 1 94.5 335 GLN B N 1
ATOM 5437 C CA . GLN B 1 335 ? -8.211 31.984 9.453 1 94.5 335 GLN B CA 1
ATOM 5438 C C . GLN B 1 335 ? -7.898 32.125 10.945 1 94.5 335 GLN B C 1
ATOM 5440 O O . GLN B 1 335 ? -6.73 32.125 11.336 1 94.5 335 GLN B O 1
ATOM 5445 N N . ARG B 1 336 ? -8.93 32.281 11.711 1 96.81 336 ARG B N 1
ATOM 5446 C CA . ARG B 1 336 ? -8.75 32.406 13.148 1 96.81 336 ARG B CA 1
ATOM 5447 C C . ARG B 1 336 ? -8.141 31.141 13.734 1 96.81 336 ARG B C 1
ATOM 5449 O O . ARG B 1 336 ? -7.242 31.203 14.578 1 96.81 336 ARG B O 1
ATOM 5456 N N . LEU B 1 337 ? -8.688 30.016 13.328 1 97 337 LEU B N 1
ATOM 5457 C CA . LEU B 1 337 ? -8.18 28.734 13.797 1 97 337 LEU B CA 1
ATOM 5458 C C . LEU B 1 337 ? -6.723 28.547 13.398 1 97 337 LEU B C 1
ATOM 5460 O O . LEU B 1 337 ? -5.91 28.078 14.203 1 97 337 LEU B O 1
ATOM 5464 N N . TYR B 1 338 ? -6.445 28.859 12.172 1 94.81 338 TYR B N 1
ATOM 5465 C CA . TYR B 1 338 ? -5.074 28.766 11.688 1 94.81 338 TYR B CA 1
ATOM 5466 C C . TYR B 1 338 ? -4.133 29.609 12.531 1 94.81 338 TYR B C 1
ATOM 5468 O O . TYR B 1 338 ? -3.09 29.125 12.984 1 94.81 338 TYR B O 1
ATOM 5476 N N . ALA B 1 339 ? -4.492 30.828 12.758 1 94.81 339 ALA B N 1
ATOM 5477 C CA . ALA B 1 339 ? -3.656 31.766 13.516 1 94.81 339 ALA B CA 1
ATOM 5478 C C . ALA B 1 339 ? -3.453 31.266 14.945 1 94.81 339 ALA B C 1
ATOM 5480 O O . ALA B 1 339 ? -2.346 31.344 15.484 1 94.81 339 ALA B O 1
ATOM 5481 N N . GLU B 1 340 ? -4.527 30.844 15.523 1 96.69 340 GLU B N 1
ATOM 5482 C CA . GLU B 1 340 ? -4.445 30.359 16.891 1 96.69 340 GLU B CA 1
ATOM 5483 C C . GLU B 1 340 ? -3.52 29.141 16.984 1 96.69 340 GLU B C 1
ATOM 5485 O O . GLU B 1 340 ? -2.652 29.078 17.859 1 96.69 340 GLU B O 1
ATOM 5490 N N . LEU B 1 341 ? -3.713 28.188 16.141 1 96.19 341 LEU B N 1
ATOM 5491 C CA . LEU B 1 341 ? -2.918 26.969 16.188 1 96.19 341 LEU B CA 1
ATOM 5492 C C . LEU B 1 341 ? -1.449 27.266 15.898 1 96.19 341 LEU B C 1
ATOM 5494 O O . LEU B 1 341 ? -0.562 26.719 16.562 1 96.19 341 LEU B O 1
ATOM 5498 N N . GLN B 1 342 ? -1.21 28.094 14.93 1 93.94 342 GLN B N 1
ATOM 5499 C CA . GLN B 1 342 ? 0.162 28.5 14.641 1 93.94 342 GLN B CA 1
ATOM 5500 C C . GLN B 1 342 ? 0.8 29.188 15.836 1 93.94 342 GLN B C 1
ATOM 5502 O O . GLN B 1 342 ? 1.959 28.938 16.172 1 93.94 342 GLN B O 1
ATOM 5507 N N . GLY B 1 343 ? 0.012 30.094 16.422 1 95.38 343 GLY B N 1
ATOM 5508 C CA . GLY B 1 343 ? 0.508 30.766 17.609 1 95.38 343 GLY B CA 1
ATOM 5509 C C . GLY B 1 343 ? 0.904 29.797 18.719 1 95.38 343 GLY B C 1
ATOM 5510 O O . GLY B 1 343 ? 1.913 30 19.391 1 95.38 343 GLY B O 1
ATOM 5511 N N . ILE B 1 344 ? 0.086 28.797 18.891 1 96.31 344 ILE B N 1
ATOM 5512 C CA . ILE B 1 344 ? 0.382 27.781 19.891 1 96.31 344 ILE B CA 1
ATOM 5513 C C . ILE B 1 344 ? 1.624 27 19.469 1 96.31 344 ILE B C 1
ATOM 5515 O O . ILE B 1 344 ? 2.543 26.797 20.281 1 96.31 344 ILE B O 1
ATOM 5519 N N . GLN B 1 345 ? 1.712 26.562 18.234 1 95.25 345 GLN B N 1
ATOM 5520 C CA . GLN B 1 345 ? 2.795 25.734 17.734 1 95.25 345 GLN B CA 1
ATOM 5521 C C . GLN B 1 345 ? 4.141 26.453 17.844 1 95.25 345 GLN B C 1
ATOM 5523 O O . GLN B 1 345 ? 5.156 25.812 18.156 1 95.25 345 GLN B O 1
ATOM 5528 N N . TYR B 1 346 ? 4.164 27.75 17.656 1 94.12 346 TYR B N 1
ATOM 5529 C CA . TYR B 1 346 ? 5.395 28.531 17.703 1 94.12 346 TYR B CA 1
ATOM 5530 C C . TYR B 1 346 ? 5.703 29 19.125 1 94.12 346 TYR B C 1
ATOM 5532 O O . TYR B 1 346 ? 6.734 29.625 19.375 1 94.12 346 TYR B O 1
ATOM 5540 N N . GLY B 1 347 ? 4.828 28.719 20.047 1 92.94 347 GLY B N 1
ATOM 5541 C CA . GLY B 1 347 ? 5.02 29.109 21.422 1 92.94 347 GLY B CA 1
ATOM 5542 C C . GLY B 1 347 ? 4.719 30.578 21.672 1 92.94 347 GLY B C 1
ATOM 5543 O O . GLY B 1 347 ? 5.188 31.156 22.656 1 92.94 347 GLY B O 1
ATOM 5544 N N . GLU B 1 348 ? 4.008 31.172 20.812 1 93.94 348 GLU B N 1
ATOM 5545 C CA . GLU B 1 348 ? 3.658 32.594 20.938 1 93.94 348 GLU B CA 1
ATOM 5546 C C . GLU B 1 348 ? 2.412 32.781 21.797 1 93.94 348 GLU B C 1
ATOM 5548 O O . GLU B 1 348 ? 2.242 33.812 22.438 1 93.94 348 GLU B O 1
ATOM 5553 N N . LEU B 1 349 ? 1.561 31.844 21.719 1 95.69 349 LEU B N 1
ATOM 5554 C CA . LEU B 1 349 ? 0.324 31.891 22.5 1 95.69 349 LEU B CA 1
ATOM 5555 C C . LEU B 1 349 ? 0.333 30.828 23.594 1 95.69 349 LEU B C 1
ATOM 5557 O O . LEU B 1 349 ? 1.09 29.859 23.516 1 95.69 349 LEU B O 1
ATOM 5561 N N . GLU B 1 350 ? -0.532 31.094 24.594 1 95.12 350 GLU B N 1
ATOM 5562 C CA . GLU B 1 350 ? -0.713 30.078 25.625 1 95.12 350 GLU B CA 1
ATOM 5563 C C . GLU B 1 350 ? -1.232 28.766 25.047 1 95.12 350 GLU B C 1
ATOM 5565 O O . GLU B 1 350 ? -2.02 28.781 24.094 1 95.12 350 GLU B O 1
ATOM 5570 N N . ASP B 1 351 ? -0.731 27.734 25.609 1 96.44 351 ASP B N 1
ATOM 5571 C CA . ASP B 1 351 ? -1.136 26.391 25.219 1 96.44 351 ASP B CA 1
ATOM 5572 C C . ASP B 1 351 ? -1.947 25.719 26.312 1 96.44 351 ASP B C 1
ATOM 5574 O O . ASP B 1 351 ? -1.44 24.844 27.031 1 96.44 351 ASP B O 1
ATOM 5578 N N . PRO B 1 352 ? -3.188 26.047 26.391 1 96.25 352 PRO B N 1
ATOM 5579 C CA . PRO B 1 352 ? -3.994 25.5 27.484 1 96.25 352 PRO B CA 1
ATOM 5580 C C . PRO B 1 352 ? -4.141 23.984 27.422 1 96.25 352 PRO B C 1
ATOM 5582 O O . PRO B 1 352 ? -4.559 23.359 28.391 1 96.25 352 PRO B O 1
ATOM 5585 N N . PHE B 1 353 ? -3.801 23.344 26.359 1 97.75 353 PHE B N 1
ATOM 5586 C CA . PHE B 1 353 ? -4.008 21.906 26.172 1 97.75 353 PHE B CA 1
ATOM 5587 C C . PHE B 1 353 ? -2.703 21.141 26.344 1 97.75 353 PHE B C 1
ATOM 5589 O O . PHE B 1 353 ? -2.689 19.906 26.312 1 97.75 353 PHE B O 1
ATOM 5596 N N . LYS B 1 354 ? -1.607 21.875 26.453 1 97.31 354 LYS B N 1
ATOM 5597 C CA . LYS B 1 354 ? -0.289 21.281 26.688 1 97.31 354 LYS B CA 1
ATOM 5598 C C . LYS B 1 354 ? 0.139 20.422 25.516 1 97.31 354 LYS B C 1
ATOM 5600 O O . LYS B 1 354 ? 0.589 19.281 25.703 1 97.31 354 LYS B O 1
ATOM 5605 N N . TRP B 1 355 ? -0.06 21.016 24.328 1 98 355 TRP B N 1
ATOM 5606 C CA . TRP B 1 355 ? 0.254 20.312 23.094 1 98 355 TRP B CA 1
ATOM 5607 C C . TRP B 1 355 ? 1.729 20.469 22.734 1 98 355 TRP B C 1
ATOM 5609 O O . TRP B 1 355 ? 2.301 19.609 22.047 1 98 355 TRP B O 1
ATOM 5619 N N . VAL B 1 356 ? 2.283 21.516 23.078 1 96.94 356 VAL B N 1
ATOM 5620 C CA . VAL B 1 356 ? 3.619 21.891 22.625 1 96.94 356 VAL B CA 1
ATOM 5621 C C . VAL B 1 356 ? 4.668 21.328 23.578 1 96.94 356 VAL B C 1
ATOM 5623 O O . VAL B 1 356 ? 4.512 21.406 24.797 1 96.94 356 VAL B O 1
ATOM 5626 N N . GLU B 1 357 ? 5.629 20.75 22.953 1 95.38 357 GLU B N 1
ATOM 5627 C CA . GLU B 1 357 ? 6.758 20.219 23.719 1 95.38 357 GLU B CA 1
ATOM 5628 C C . GLU B 1 357 ? 8.047 20.984 23.406 1 95.38 357 GLU B C 1
ATOM 5630 O O . GLU B 1 357 ? 8.445 21.078 22.234 1 95.38 357 GLU B O 1
ATOM 5635 N N . ARG B 1 358 ? 8.68 21.453 24.453 1 93.62 358 ARG B N 1
ATOM 5636 C CA . ARG B 1 358 ? 9.953 22.141 24.281 1 93.62 358 ARG B CA 1
ATOM 5637 C C . ARG B 1 358 ? 11.094 21.141 24.094 1 93.62 358 ARG B C 1
ATOM 5639 O O . ARG B 1 358 ? 11.133 20.109 24.766 1 93.62 358 ARG B O 1
ATOM 5646 N N . VAL B 1 359 ? 11.922 21.547 23.125 1 93.44 359 VAL B N 1
ATOM 5647 C CA . VAL B 1 359 ? 13.102 20.75 22.844 1 93.44 359 VAL B CA 1
ATOM 5648 C C . VAL B 1 359 ? 14.328 21.375 23.5 1 93.44 359 VAL B C 1
ATOM 5650 O O . VAL B 1 359 ? 14.633 22.547 23.25 1 93.44 359 VAL B O 1
ATOM 5653 N N . GLY B 1 360 ? 15.102 20.719 24.391 1 78.19 360 GLY B N 1
ATOM 5654 C CA . GLY B 1 360 ? 16.266 21.234 25.094 1 78.19 360 GLY B CA 1
ATOM 5655 C C . GLY B 1 360 ? 15.906 21.859 26.438 1 78.19 360 GLY B C 1
ATOM 5656 O O . GLY B 1 360 ? 14.742 22.156 26.703 1 78.19 360 GLY B O 1
#

InterPro domains:
  IPR001544 Aminotransferase class IV [PF01063] (73-315)
  IPR005786 Branched-chain amino acid aminotransferase II [PIRSF006468] (9-359)
  IPR005786 Branched-chain amino acid aminotransferase II [PTHR11825] (13-353)
  IPR005786 Branched-chain amino acid aminotransferase II [TIGR01123] (47-359)
  IPR018300 Aminotransferase, class IV, conserved site [PS00770] (236-265)
  IPR033939 Branched-chain aminotransferase [cd01557] (60-347)
  IPR036038 Aminotransferase-like, PLP-dependent enzymes [SSF56752] (6-356)
  IPR043131 Branched-chain-amino-acid aminotransferase-like, N-terminal [G3DSA:3.30.470.10] (28-356)
  IPR043132 Branched-chain-amino-acid aminotransferase-like, C-terminal [G3DSA:3.20.10.10] (174-342)